Protein AF-A0A8J6XXP1-F1 (afdb_monomer_lite)

Sequence (446 aa):
MYAASVAFALLAAVLAGLGAISVSEAMWASASVALAFVPTGWWGGAGFRRRAAEAALVPAAFALTLVGGTAMRWMLVSPLLLLAVWTAVAVAWERTPTHRRPLLAALLGLSARAAVGLGLTGFGGFEIGAAVALAAVAPWAAARRSGRRAAEIAALGAAVIPWQRWPLPALAVLAACAAWGMLGRRRSRDEVVLRWLPGVGAAALLAASLAPWAGFPIGEIFPAHGWLARAAVVLALIITPRLRPGLAGAVWMLATLSLGPALAPSPEQRAFVLNEELGELRMSAGSDSPYVIDLAVRNGDDLEDDVPLAVLRFAGADHLVRTGEDGGAVVWRPRGSGQSARWRPAVRKTFAVPAGERPVLYRHPDLPDRVEVRVETLGAVRATPPRDWTLPAWLLAAVLAVVATQHQTAHTGQAARGPRAELYPRAAGRPPEAGVATVVSHHEEI

Secondary structure (DSSP, 8-state):
--HHHHHHHHHHHHHHHTTSS-HHHHHHHHHHHHHHHHHHHHHS-SSHHHHHHHHTTHHHHHHHHH---HHHHHHHHHHHHHHHHHHHHHHHHTTS-TTTHHHHHHHHHHHHHHHTGGGGTT--HHHHHHHHHHHHHHHHHHHHHHHHHHHHHHHHHHHHS-GGG-HHHHHHHHHHHHHHHHS-------HHHHHHHHHHHHHHHHHHHHGGGT---GGGS-TTTHHHHHHHHHHHHHHGGGS-HHHHHHHHHHHHHTT--------SS--EEE-GGG--EEPPPB-SSPEEEEEEEES-TTPPTT-EEEEEEETTEEEEEESSSTT-EEEEEEESSGGG-EEEEEEEEEE-PPBT---EEEE-TTS-TT-EEEEEEEEE-PPPTTTTS-HHHHHHHHHHHHHHHHHHHHHHHHHHS---SS-S----------------------

pLDDT: mean 74.74, std 16.32, range [40.03, 96.69]

Radius of gyration: 29.34 Å; chains: 1; bounding box: 67×48×128 Å

Foldseek 3Di:
DCCLLVVLLVLLVVCCVVVLDPPLLSVLLSLLSCLQLVVLPVQLDDDDLNVVLSVLCVQLSCLSPQASFPLVSQLRNLLSSLVSSCSSLVSRQVRHPLVCNLVSLLSNLLSNLSSLVLQAPPFDPLLVVLLNLQSRQQLSLCCQAPNDLSSSLSSLCSNLQLSSVVSPVSVVSSVVSNVSSPPDDHDPDNVQSVLQRLLSSLVSSNSSSVSQLSGDPPQVLCPPCGCNLVVLNVVLNVCSSVDDSVVNVVSSVVSVVVSDDPPFGFDDDAKDWQDVVVPKDWADFADQAKWKWWKDKDPCPVPDFFQFFKWKDWPNDTDTQTHDPVNADWDWDWDHGHPPTDIDTIHMDIDRGDGPITIIMHTDPPDDNSMIIMTHGGGGRDDSPPPVDDPVRVVVVVVVVVVVVVVVVVVVVVVVPDPPPDPPPPPPDPDPPDDPDDDDDDDDDD

Structure (mmCIF, N/CA/C/O backbone):
data_AF-A0A8J6XXP1-F1
#
_entry.id   AF-A0A8J6XXP1-F1
#
loop_
_atom_site.group_PDB
_atom_site.id
_atom_site.type_symbol
_atom_site.label_atom_id
_atom_site.label_alt_id
_atom_site.label_comp_id
_atom_site.label_asym_id
_atom_site.label_entity_id
_atom_site.label_seq_id
_atom_site.pdbx_PDB_ins_code
_atom_site.Cartn_x
_atom_site.Cartn_y
_atom_site.Cartn_z
_atom_site.occupancy
_atom_site.B_iso_or_equiv
_atom_site.auth_seq_id
_atom_site.auth_comp_id
_atom_site.auth_asym_id
_atom_site.auth_atom_id
_atom_site.pdbx_PDB_model_num
ATOM 1 N N . MET A 1 1 ? -23.559 15.706 2.700 1.00 54.00 1 MET A N 1
ATOM 2 C CA . MET A 1 1 ? -22.580 15.560 3.806 1.00 54.00 1 MET A CA 1
ATOM 3 C C . MET A 1 1 ? -21.530 14.451 3.558 1.00 54.00 1 MET A C 1
ATOM 5 O O . MET A 1 1 ? -20.981 13.926 4.520 1.00 54.00 1 MET A O 1
ATOM 9 N N . TYR A 1 2 ? -21.181 14.150 2.294 1.00 67.06 2 TYR A N 1
ATOM 10 C CA . TYR A 1 2 ? -20.233 13.082 1.898 1.00 67.06 2 TYR A CA 1
ATOM 11 C C . TYR A 1 2 ? -19.231 13.541 0.828 1.00 67.06 2 TYR A C 1
ATOM 13 O O . TYR A 1 2 ? -18.682 12.721 0.098 1.00 67.06 2 TYR A O 1
ATOM 21 N N . ALA A 1 3 ? -19.042 14.856 0.688 1.00 76.88 3 ALA A N 1
ATOM 22 C CA . ALA A 1 3 ? -18.391 15.438 -0.481 1.00 76.88 3 ALA A CA 1
ATOM 23 C C . ALA A 1 3 ? -16.974 14.887 -0.697 1.00 76.88 3 ALA A C 1
ATOM 25 O O . ALA A 1 3 ? -16.664 14.497 -1.812 1.00 76.88 3 ALA A O 1
ATOM 26 N N . ALA A 1 4 ? -16.161 14.756 0.359 1.00 78.69 4 ALA A N 1
ATOM 27 C CA . ALA A 1 4 ? -14.795 14.242 0.242 1.00 78.69 4 ALA A CA 1
ATOM 28 C C . ALA A 1 4 ? -14.739 12.765 -0.193 1.00 78.69 4 ALA A C 1
ATOM 30 O O . ALA A 1 4 ? -14.002 12.426 -1.112 1.00 78.69 4 ALA A O 1
ATOM 31 N N . SER A 1 5 ? -15.544 11.886 0.417 1.00 83.44 5 SER A N 1
ATOM 32 C CA . SER A 1 5 ? -15.569 10.455 0.072 1.00 83.44 5 SER A CA 1
ATOM 33 C C . SER A 1 5 ? -16.117 10.206 -1.329 1.00 83.44 5 SER A C 1
ATOM 35 O O . SER A 1 5 ? -15.562 9.401 -2.069 1.00 83.44 5 SER A O 1
ATOM 37 N N . VAL A 1 6 ? -17.186 10.919 -1.703 1.00 83.12 6 VAL A N 1
ATOM 38 C CA . VAL A 1 6 ? -17.780 10.838 -3.043 1.00 83.12 6 VAL A CA 1
ATOM 39 C C . VAL A 1 6 ? -16.818 11.403 -4.085 1.00 83.12 6 VAL A C 1
ATOM 41 O O . VAL A 1 6 ? -16.593 10.756 -5.099 1.00 83.12 6 VAL A O 1
ATOM 44 N N . ALA A 1 7 ? -16.193 12.555 -3.825 1.00 80.75 7 ALA A N 1
ATOM 45 C CA . ALA A 1 7 ? -15.206 13.141 -4.730 1.00 80.75 7 ALA A CA 1
ATOM 46 C C . ALA A 1 7 ? -13.990 12.225 -4.921 1.00 80.75 7 ALA A C 1
ATOM 48 O O . ALA A 1 7 ? -13.543 12.042 -6.048 1.00 80.75 7 ALA A O 1
ATOM 49 N N . PHE A 1 8 ? -13.491 11.603 -3.849 1.00 86.88 8 PHE A N 1
ATOM 50 C CA . PHE A 1 8 ? -12.389 10.647 -3.937 1.00 86.88 8 PHE A CA 1
ATOM 51 C C . PHE A 1 8 ? -12.770 9.405 -4.758 1.00 86.88 8 PHE A C 1
ATOM 53 O O . PHE A 1 8 ? -11.998 8.974 -5.611 1.00 86.88 8 PHE A O 1
ATOM 60 N N . ALA A 1 9 ? -13.969 8.852 -4.546 1.00 88.19 9 ALA A N 1
ATOM 61 C CA . ALA A 1 9 ? -14.453 7.704 -5.311 1.00 88.19 9 ALA A CA 1
ATOM 62 C C . ALA A 1 9 ? -14.667 8.041 -6.797 1.00 88.19 9 ALA A C 1
ATOM 64 O O . ALA A 1 9 ? -14.287 7.258 -7.664 1.00 88.19 9 ALA A O 1
ATOM 65 N N . LEU A 1 10 ? -15.217 9.222 -7.101 1.00 83.81 10 LEU A N 1
ATOM 66 C CA . LEU A 1 10 ? -15.362 9.715 -8.473 1.00 83.81 10 LEU A CA 1
ATOM 67 C C . LEU A 1 10 ? -14.000 9.918 -9.141 1.00 83.81 10 LEU A C 1
ATOM 69 O O . LEU A 1 10 ? -13.819 9.488 -10.275 1.00 83.81 10 LEU A O 1
ATOM 73 N N . LEU A 1 11 ? -13.029 10.505 -8.434 1.00 84.50 11 LEU A N 1
ATOM 74 C CA . LEU A 1 11 ? -11.658 10.641 -8.922 1.00 84.50 11 LEU A CA 1
ATOM 75 C C . LEU A 1 11 ? -11.063 9.272 -9.274 1.00 84.50 11 LEU A C 1
ATOM 77 O O . LEU A 1 11 ? -10.557 9.088 -10.377 1.00 84.50 11 LEU A O 1
ATOM 81 N N . ALA A 1 12 ? -11.158 8.303 -8.362 1.00 82.88 12 ALA A N 1
ATOM 82 C CA . ALA A 1 12 ? -10.657 6.952 -8.590 1.00 82.88 12 ALA A CA 1
ATOM 83 C C . ALA A 1 12 ? -11.357 6.270 -9.781 1.00 82.88 12 ALA A C 1
ATOM 85 O O . ALA A 1 12 ? -10.694 5.636 -10.601 1.00 82.88 12 ALA A O 1
ATOM 86 N N . ALA A 1 13 ? -12.676 6.438 -9.920 1.00 83.12 13 ALA A N 1
ATOM 87 C CA . ALA A 1 13 ? -13.443 5.907 -11.044 1.00 83.12 13 ALA A CA 1
ATOM 88 C C . ALA A 1 13 ? -13.033 6.540 -12.385 1.00 83.12 13 ALA A C 1
ATOM 90 O O . ALA A 1 13 ? -12.854 5.818 -13.363 1.00 83.12 13 ALA A O 1
ATOM 91 N N . VAL A 1 14 ? -12.824 7.861 -12.431 1.00 79.75 14 VAL A N 1
ATOM 92 C CA . VAL A 1 14 ? -12.334 8.568 -13.627 1.00 79.75 14 VAL A CA 1
ATOM 93 C C . VAL A 1 14 ? -10.937 8.080 -14.004 1.00 79.75 14 VAL A C 1
ATOM 95 O O . VAL A 1 14 ? -10.708 7.724 -15.157 1.00 79.75 14 VAL A O 1
ATOM 98 N N . LEU A 1 15 ? -10.014 7.985 -13.041 1.00 74.12 15 LEU A N 1
ATOM 99 C CA . LEU A 1 15 ? -8.662 7.473 -13.289 1.00 74.12 15 LEU A CA 1
ATOM 100 C C . LEU A 1 15 ? -8.677 6.024 -13.799 1.00 74.12 15 LEU A C 1
ATOM 102 O O . LEU A 1 15 ? -7.877 5.675 -14.667 1.00 74.12 15 LEU A O 1
ATOM 106 N N . ALA A 1 16 ? -9.586 5.187 -13.293 1.00 78.44 16 ALA A N 1
ATOM 107 C CA . ALA A 1 16 ? -9.761 3.825 -13.789 1.00 78.44 16 ALA A CA 1
ATOM 108 C C . ALA A 1 16 ? -10.352 3.793 -15.206 1.00 78.44 16 ALA A C 1
ATOM 110 O O . ALA A 1 16 ? -9.866 3.040 -16.046 1.00 78.44 16 ALA A O 1
ATOM 111 N N . GLY A 1 17 ? -11.350 4.634 -15.495 1.00 71.56 17 GLY A N 1
ATOM 112 C CA . GLY A 1 17 ? -11.949 4.765 -16.828 1.00 71.56 17 GLY A CA 1
ATOM 113 C C . GLY A 1 17 ? -10.958 5.253 -17.889 1.00 71.56 17 GLY A C 1
ATOM 114 O O . GLY A 1 17 ? -11.016 4.813 -19.031 1.00 71.56 17 GLY A O 1
ATOM 115 N N . LEU A 1 18 ? -9.997 6.094 -17.495 1.00 71.50 18 LEU A N 1
ATOM 116 C CA . LEU A 1 18 ? -8.881 6.537 -18.338 1.00 71.50 18 LEU A CA 1
ATOM 117 C C . LEU A 1 18 ? -7.744 5.501 -18.446 1.00 71.50 18 LEU A C 1
ATOM 119 O O . LEU A 1 18 ? -6.763 5.736 -19.147 1.00 71.50 18 LEU A O 1
ATOM 123 N N . GLY A 1 19 ? -7.825 4.376 -17.728 1.00 71.69 19 GLY A N 1
ATOM 124 C CA . GLY A 1 19 ? -6.776 3.353 -17.691 1.00 71.69 19 GLY A CA 1
ATOM 125 C C . GLY A 1 19 ? -5.497 3.767 -16.948 1.00 71.69 19 GLY A C 1
ATOM 126 O O . GLY A 1 19 ? -4.485 3.070 -17.052 1.00 71.69 19 GLY A O 1
ATOM 127 N N . ALA A 1 20 ? -5.526 4.875 -16.196 1.00 66.06 20 ALA A N 1
ATOM 128 C CA . ALA A 1 20 ? -4.393 5.366 -15.405 1.00 66.06 20 ALA A CA 1
ATOM 129 C C . ALA A 1 20 ? -4.140 4.499 -14.155 1.00 66.06 20 ALA A C 1
ATOM 131 O O . ALA A 1 20 ? -2.993 4.287 -13.742 1.00 66.06 20 ALA A O 1
ATOM 132 N N . ILE A 1 21 ? -5.213 3.954 -13.573 1.00 80.25 21 ILE A N 1
ATOM 133 C CA . ILE A 1 21 ? -5.174 2.968 -12.484 1.00 80.25 21 ILE A CA 1
ATOM 134 C C . ILE A 1 21 ? -6.056 1.762 -12.827 1.00 80.25 21 ILE A C 1
ATOM 136 O O . ILE A 1 21 ? -6.922 1.848 -13.695 1.00 80.25 21 ILE A O 1
ATOM 140 N N . SER A 1 22 ? -5.852 0.622 -12.163 1.00 83.25 22 SER A N 1
ATOM 141 C CA . SER A 1 22 ? -6.733 -0.532 -12.375 1.00 83.25 22 SER A CA 1
ATOM 142 C C . SER A 1 22 ? -8.092 -0.331 -11.694 1.00 83.25 22 SER A C 1
ATOM 144 O O . SER A 1 22 ? -8.204 0.346 -10.670 1.00 83.25 22 SER A O 1
ATOM 146 N N . VAL A 1 23 ? -9.130 -0.996 -12.210 1.00 85.06 23 VAL A N 1
ATOM 147 C CA . VAL A 1 23 ? -10.466 -1.014 -11.580 1.00 85.06 23 VAL A CA 1
ATOM 148 C C . VAL A 1 23 ? -10.394 -1.551 -10.146 1.00 85.06 23 VAL A C 1
ATOM 150 O O . VAL A 1 23 ? -11.041 -1.020 -9.246 1.00 85.06 23 VAL A O 1
ATOM 153 N N . SER A 1 24 ? -9.561 -2.567 -9.905 1.00 84.19 24 SER A N 1
ATOM 154 C 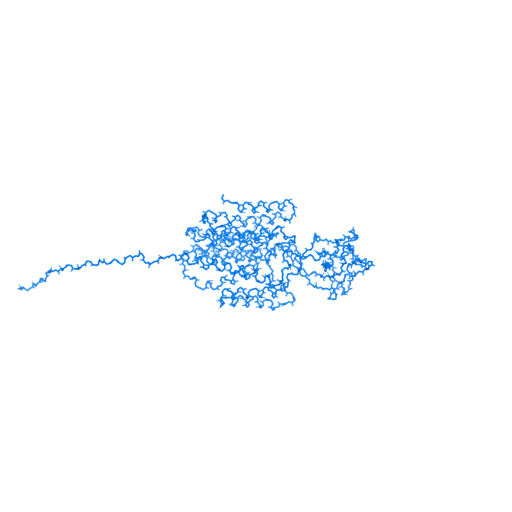CA . SER A 1 24 ? -9.344 -3.122 -8.567 1.00 84.19 24 SER A CA 1
ATOM 155 C C . SER A 1 24 ? -8.703 -2.116 -7.605 1.00 84.19 24 SER A C 1
ATOM 157 O O . SER A 1 24 ? -9.139 -2.019 -6.460 1.00 84.19 24 SER A O 1
ATOM 159 N N . GLU A 1 25 ? -7.712 -1.343 -8.059 1.00 85.62 25 GLU A N 1
ATOM 160 C CA . GLU A 1 25 ? -7.062 -0.285 -7.276 1.00 85.62 25 GLU A CA 1
ATOM 161 C C . GLU A 1 25 ? -8.071 0.803 -6.893 1.00 85.62 25 GLU A C 1
ATOM 163 O O . GLU A 1 25 ? -8.196 1.144 -5.715 1.00 85.62 25 GLU A O 1
ATOM 168 N N . ALA A 1 26 ? -8.863 1.270 -7.863 1.00 88.44 26 ALA A N 1
ATOM 169 C CA . ALA A 1 26 ? -9.914 2.255 -7.632 1.00 88.44 26 ALA A CA 1
ATOM 170 C C . ALA A 1 26 ? -10.975 1.762 -6.636 1.00 88.44 26 ALA A C 1
ATOM 172 O O . ALA A 1 26 ? -11.373 2.503 -5.732 1.00 88.44 26 ALA A O 1
ATOM 173 N N . MET A 1 27 ? -11.411 0.506 -6.771 1.00 92.94 27 MET A N 1
ATOM 174 C CA . MET A 1 27 ? -12.418 -0.106 -5.905 1.00 92.94 27 MET A CA 1
ATOM 175 C C . MET A 1 27 ? -11.935 -0.200 -4.453 1.00 92.94 27 MET A C 1
ATOM 177 O O . MET A 1 27 ? -12.644 0.236 -3.545 1.00 92.94 27 MET A O 1
ATOM 181 N N . TRP A 1 28 ? -10.724 -0.716 -4.218 1.00 91.88 28 TRP A N 1
ATOM 182 C CA . TRP A 1 28 ? -10.171 -0.862 -2.866 1.00 91.88 28 TRP A CA 1
ATOM 183 C C . TRP A 1 28 ? -9.894 0.485 -2.194 1.00 91.88 28 TRP A C 1
ATOM 185 O O . TRP A 1 28 ? -10.245 0.672 -1.025 1.00 91.88 28 TRP A O 1
ATOM 195 N N . ALA A 1 29 ? -9.340 1.448 -2.937 1.00 90.62 29 ALA A N 1
ATOM 196 C CA . ALA A 1 29 ? -9.114 2.799 -2.432 1.00 90.62 29 ALA A CA 1
ATOM 197 C C . ALA A 1 29 ? -10.440 3.481 -2.049 1.00 90.62 29 ALA A C 1
ATOM 199 O O . ALA A 1 29 ? -10.565 4.041 -0.959 1.00 90.62 29 ALA A O 1
ATOM 200 N N . SER A 1 30 ? -11.464 3.360 -2.899 1.00 93.44 30 SER A N 1
ATOM 201 C CA . SER A 1 30 ? -12.796 3.919 -2.637 1.00 93.44 30 SER A CA 1
ATOM 202 C C . SER A 1 30 ? -13.477 3.254 -1.440 1.00 93.44 30 SER A C 1
ATOM 204 O O . SER A 1 30 ? -14.034 3.947 -0.590 1.00 93.44 30 SER A O 1
ATOM 206 N N . ALA A 1 31 ? -13.395 1.924 -1.329 1.00 93.69 31 ALA A N 1
ATOM 207 C CA . ALA A 1 31 ? -13.945 1.176 -0.201 1.00 93.69 31 ALA A CA 1
ATOM 208 C C . ALA A 1 31 ? -13.289 1.588 1.127 1.00 93.69 31 ALA A C 1
ATOM 210 O O . ALA A 1 31 ? -13.993 1.808 2.112 1.00 93.69 31 ALA A O 1
ATOM 211 N N . SER A 1 32 ? -11.963 1.761 1.141 1.00 93.00 32 SER A N 1
ATOM 212 C CA . SER A 1 32 ? -11.215 2.253 2.305 1.00 93.00 32 SER A CA 1
ATOM 213 C C . SER A 1 32 ? -11.742 3.603 2.796 1.00 93.00 32 SER A C 1
ATOM 215 O O . SER A 1 32 ? -12.105 3.752 3.968 1.00 93.00 32 SER A O 1
ATOM 217 N N . VAL A 1 33 ? -11.876 4.565 1.876 1.00 92.75 33 VAL A N 1
ATOM 218 C CA . VAL A 1 33 ? -12.382 5.903 2.195 1.00 92.75 33 VAL A CA 1
ATOM 219 C C . VAL A 1 33 ? -13.846 5.850 2.631 1.00 92.75 33 VAL A C 1
ATOM 221 O O . VAL A 1 33 ? -14.200 6.463 3.635 1.00 92.75 33 VAL A O 1
ATOM 224 N N . ALA A 1 34 ? -14.705 5.099 1.942 1.00 93.06 34 ALA A N 1
ATOM 225 C CA . ALA A 1 34 ? -16.119 4.995 2.293 1.00 93.06 34 ALA A CA 1
ATOM 226 C C . ALA A 1 34 ? -16.325 4.405 3.700 1.00 93.06 34 ALA A C 1
ATOM 228 O O . ALA A 1 34 ? -17.042 4.990 4.515 1.00 93.06 34 ALA A O 1
ATOM 229 N N . LEU A 1 35 ? -15.646 3.296 4.012 1.00 92.56 35 LEU A N 1
ATOM 230 C CA . LEU A 1 35 ? -15.762 2.593 5.293 1.00 92.56 35 LEU A CA 1
ATOM 231 C C . LEU A 1 35 ? -15.297 3.434 6.488 1.00 92.56 35 LEU A C 1
ATOM 233 O O . LEU A 1 35 ? -15.834 3.273 7.581 1.00 92.56 35 LEU A O 1
ATOM 237 N N . ALA A 1 36 ? -14.334 4.341 6.300 1.00 90.00 36 ALA A N 1
ATOM 238 C CA . ALA A 1 36 ? -13.878 5.236 7.360 1.00 90.00 36 ALA A CA 1
ATOM 239 C C . ALA A 1 36 ? -14.675 6.548 7.421 1.00 90.00 36 ALA A C 1
ATOM 241 O O . ALA A 1 36 ? -15.102 6.970 8.495 1.00 90.00 36 ALA A O 1
ATOM 242 N N . PHE A 1 37 ? -14.900 7.220 6.291 1.00 89.00 37 PHE A N 1
ATOM 243 C CA . PHE A 1 37 ? -15.384 8.607 6.275 1.00 89.00 37 PHE A CA 1
ATOM 244 C C . PHE A 1 37 ? -16.912 8.746 6.350 1.00 89.00 37 PHE A C 1
ATOM 246 O O . PHE A 1 37 ? -17.410 9.725 6.907 1.00 89.00 37 PHE A O 1
ATOM 253 N N . VAL A 1 38 ? -17.678 7.761 5.869 1.00 89.69 38 VAL A N 1
ATOM 254 C CA . VAL A 1 38 ? -19.147 7.756 6.008 1.00 89.69 38 VAL A CA 1
ATOM 255 C C . VAL A 1 38 ? -19.575 7.681 7.486 1.00 89.69 38 VAL A C 1
ATOM 257 O O . VAL A 1 38 ? -20.257 8.600 7.953 1.00 89.69 38 VAL A O 1
ATOM 260 N N . PRO A 1 39 ? -19.152 6.669 8.271 1.00 86.56 39 PRO A N 1
ATOM 261 C CA . PRO A 1 39 ? -19.564 6.545 9.671 1.00 86.56 39 PRO A CA 1
ATOM 262 C C . PRO A 1 39 ? -18.980 7.649 10.560 1.00 86.56 39 PRO A C 1
ATOM 264 O O . PRO A 1 39 ? -19.662 8.149 11.457 1.00 86.56 39 PRO A O 1
ATOM 267 N N . THR A 1 40 ? -17.747 8.095 10.297 1.00 83.75 40 THR A N 1
ATOM 268 C CA . THR A 1 40 ? -17.151 9.225 11.031 1.00 83.75 40 THR A CA 1
ATOM 269 C C . THR A 1 40 ? -17.859 10.542 10.714 1.00 83.75 40 THR A C 1
ATOM 271 O O . THR A 1 40 ? -18.005 11.375 11.605 1.00 83.75 40 THR A O 1
ATOM 274 N N . GLY A 1 41 ? -18.400 10.715 9.504 1.00 82.31 41 GLY A N 1
ATOM 275 C CA . GLY A 1 41 ? -19.257 11.847 9.160 1.00 82.31 41 GLY A CA 1
ATOM 276 C C . GLY A 1 41 ? -20.591 11.853 9.913 1.00 82.31 41 GLY A C 1
ATOM 277 O O . GLY A 1 41 ? -21.087 12.928 10.251 1.00 82.31 41 GLY A O 1
ATOM 278 N N . TRP A 1 42 ? -21.157 10.677 10.204 1.00 84.88 42 TRP A N 1
ATOM 279 C CA . TRP A 1 42 ? -22.413 10.536 10.955 1.00 84.88 42 TRP A CA 1
ATOM 280 C C . TRP A 1 42 ? -22.233 10.726 12.456 1.00 84.88 42 TRP A C 1
ATOM 282 O O . TRP A 1 42 ? -23.069 11.350 13.102 1.00 84.88 42 TRP A O 1
ATOM 292 N N . TRP A 1 43 ? -21.158 10.181 13.027 1.00 84.06 43 TRP A N 1
ATOM 293 C CA . TRP A 1 43 ? -20.949 10.186 14.480 1.00 84.06 43 TRP A CA 1
ATOM 294 C C . TRP A 1 43 ? -20.024 11.304 14.961 1.00 84.06 43 TRP A C 1
ATOM 296 O O . TRP A 1 43 ? -20.104 11.719 16.113 1.00 84.06 43 TRP A O 1
ATOM 306 N N . GLY A 1 44 ? -19.147 11.806 14.094 1.00 73.75 44 GLY A N 1
ATOM 307 C CA . GLY A 1 44 ? -18.177 12.849 14.415 1.00 73.75 44 GLY A CA 1
ATOM 308 C C . GLY A 1 44 ? -18.740 14.269 14.361 1.00 73.75 44 GLY A C 1
ATOM 309 O O . GLY A 1 44 ? -18.087 15.180 14.864 1.00 73.75 44 GLY A O 1
ATOM 310 N N . GLY A 1 45 ? -19.932 14.485 13.796 1.00 75.38 45 GLY A N 1
ATOM 311 C CA . GLY A 1 45 ? -20.533 15.816 13.637 1.00 75.38 45 GLY A CA 1
ATOM 312 C C . GLY A 1 45 ? -19.773 16.730 12.660 1.00 75.38 45 GLY A C 1
ATOM 313 O O . GLY A 1 45 ? -18.836 16.310 11.980 1.00 75.38 45 GLY A O 1
ATOM 314 N N . ALA A 1 46 ? -20.186 17.995 12.559 1.00 78.06 46 ALA A N 1
ATOM 315 C CA . ALA A 1 46 ? -19.497 19.011 11.756 1.00 78.06 46 ALA A CA 1
ATOM 316 C C . ALA A 1 46 ? -18.368 19.710 12.551 1.00 78.06 46 ALA A C 1
ATOM 318 O O . ALA A 1 46 ? -18.296 19.621 13.781 1.00 78.06 46 ALA A O 1
ATOM 319 N N . GLY A 1 47 ? -17.464 20.400 11.846 1.00 81.00 47 GLY A N 1
ATOM 320 C CA . GLY A 1 47 ? -16.471 21.299 12.450 1.00 81.00 47 GLY A CA 1
ATOM 321 C C . GLY A 1 47 ? -15.053 21.168 11.890 1.00 81.00 47 GLY A C 1
ATOM 322 O O . GLY A 1 47 ? -14.767 20.320 11.046 1.00 81.00 47 GLY A O 1
ATOM 323 N N . PHE A 1 48 ? -14.148 22.009 12.395 1.00 77.50 48 PHE A N 1
ATOM 324 C CA . PHE A 1 48 ? -12.768 22.111 11.908 1.00 77.50 48 PHE A CA 1
ATOM 325 C C . PHE A 1 48 ? -11.992 20.788 11.988 1.00 77.50 48 PHE A C 1
ATOM 327 O O . PHE A 1 48 ? -11.358 20.397 11.016 1.00 77.50 48 PHE A O 1
ATOM 334 N N . ARG A 1 49 ? -12.114 20.037 13.096 1.00 78.50 49 ARG A N 1
ATOM 335 C CA . ARG A 1 49 ? -11.440 18.730 13.250 1.00 78.50 49 ARG A CA 1
ATOM 336 C C . ARG A 1 49 ? -11.838 17.728 12.162 1.00 78.50 49 ARG A C 1
ATOM 338 O O . ARG A 1 49 ? -11.006 16.952 11.711 1.00 78.50 49 ARG A O 1
ATOM 345 N N . ARG A 1 50 ? -13.099 17.761 11.722 1.00 81.25 50 ARG A N 1
ATOM 346 C CA . ARG A 1 50 ? -13.575 16.918 10.621 1.00 81.25 50 ARG A CA 1
ATOM 347 C C . ARG A 1 50 ? -12.978 17.361 9.290 1.00 81.25 50 ARG A C 1
ATOM 349 O O . ARG A 1 50 ? -12.496 16.517 8.550 1.00 81.25 50 ARG A O 1
ATOM 356 N N . ARG A 1 51 ? -12.963 18.668 9.010 1.00 79.56 51 ARG A N 1
ATOM 357 C CA . ARG A 1 51 ? -12.328 19.203 7.793 1.00 79.56 51 ARG A CA 1
ATOM 358 C C . ARG A 1 51 ? -10.839 18.855 7.734 1.00 79.56 51 ARG A C 1
ATOM 360 O O . ARG A 1 51 ? -10.350 18.497 6.674 1.00 79.56 51 ARG A O 1
ATOM 367 N N . ALA A 1 52 ? -10.144 18.893 8.871 1.00 76.12 52 ALA A N 1
ATOM 368 C CA . ALA A 1 52 ? -8.749 18.468 8.967 1.00 76.12 52 ALA A CA 1
ATOM 369 C C . ALA A 1 52 ? -8.570 16.968 8.660 1.00 76.12 52 ALA A C 1
ATOM 371 O O . ALA A 1 52 ? -7.648 16.602 7.940 1.00 76.12 52 ALA A O 1
ATOM 372 N N . ALA A 1 53 ? -9.473 16.105 9.143 1.00 80.81 53 ALA A N 1
ATOM 373 C CA . ALA A 1 53 ? -9.460 14.685 8.786 1.00 80.81 53 ALA A CA 1
ATOM 374 C C . ALA A 1 53 ? -9.767 14.449 7.295 1.00 80.81 53 ALA A C 1
ATOM 376 O O . ALA A 1 53 ? -9.129 13.619 6.662 1.00 80.81 53 ALA A O 1
ATOM 377 N N . GLU A 1 54 ? -10.708 15.194 6.709 1.00 82.62 54 GLU A N 1
ATOM 378 C CA . GLU A 1 54 ? -10.994 15.141 5.266 1.00 82.62 54 GLU A CA 1
ATOM 379 C C . GLU A 1 54 ? -9.791 15.625 4.437 1.00 82.62 54 GLU A C 1
ATOM 381 O O . GLU A 1 54 ? -9.464 15.016 3.421 1.00 82.62 54 GLU A O 1
ATOM 386 N N . ALA A 1 55 ? -9.062 16.644 4.904 1.00 79.12 55 ALA A N 1
ATOM 387 C CA . ALA A 1 55 ? -7.830 17.113 4.269 1.00 79.12 55 ALA A CA 1
ATOM 388 C C . ALA A 1 55 ? -6.707 16.058 4.276 1.00 79.12 55 ALA A C 1
ATOM 390 O O . ALA A 1 55 ? -5.851 16.077 3.393 1.00 79.12 55 ALA A O 1
ATOM 391 N N . ALA A 1 56 ? -6.731 15.090 5.200 1.00 84.19 56 ALA A N 1
ATOM 392 C CA . ALA A 1 56 ? -5.775 13.982 5.209 1.00 84.19 56 ALA A CA 1
ATOM 393 C C . ALA A 1 56 ? -5.924 13.037 3.998 1.00 84.19 56 ALA A C 1
ATOM 395 O O . ALA A 1 56 ? -5.016 12.253 3.733 1.00 84.19 56 ALA A O 1
ATOM 396 N N . LEU A 1 57 ? -7.020 13.125 3.228 1.00 83.69 57 LEU A N 1
ATOM 397 C CA . LEU A 1 57 ? -7.175 12.408 1.955 1.00 83.69 57 LEU A CA 1
ATOM 398 C C . LEU A 1 57 ? -6.400 13.053 0.800 1.00 83.69 57 LEU A C 1
ATOM 400 O O . LEU A 1 57 ? -6.122 12.375 -0.188 1.00 83.69 57 LEU A O 1
ATOM 404 N N . VAL A 1 58 ? -6.040 14.338 0.905 1.00 79.25 58 VAL A N 1
ATOM 405 C CA . VAL A 1 58 ? -5.387 15.084 -0.183 1.00 79.25 58 VAL A CA 1
ATOM 406 C C . VAL A 1 58 ? -4.062 14.440 -0.608 1.00 79.25 58 VAL A C 1
ATOM 408 O O . VAL A 1 58 ? -3.896 14.229 -1.808 1.00 79.25 58 VAL A O 1
ATOM 411 N N . PRO A 1 59 ? -3.153 14.032 0.303 1.00 82.25 59 PRO A N 1
ATOM 412 C CA . PRO A 1 59 ? -1.933 13.329 -0.091 1.00 82.25 59 PRO A CA 1
ATOM 413 C C . PRO A 1 59 ? -2.198 12.021 -0.845 1.00 82.25 59 PRO A C 1
ATOM 415 O O . PRO A 1 59 ? -1.509 11.727 -1.817 1.00 82.25 59 PRO A O 1
ATOM 418 N N . ALA A 1 60 ? -3.204 11.241 -0.434 1.00 84.25 60 ALA A N 1
ATOM 419 C CA . ALA A 1 60 ? -3.556 9.995 -1.115 1.00 84.25 60 ALA A CA 1
ATOM 420 C C . ALA A 1 60 ? -4.140 10.257 -2.513 1.00 84.25 60 ALA A C 1
ATOM 422 O O . ALA A 1 60 ? -3.789 9.563 -3.464 1.00 84.25 60 ALA A O 1
ATOM 423 N N . ALA A 1 61 ? -4.986 11.282 -2.652 1.00 78.31 61 ALA A N 1
ATOM 424 C CA . ALA A 1 61 ? -5.529 11.707 -3.941 1.00 78.31 61 ALA A CA 1
ATOM 425 C C . ALA A 1 61 ? -4.423 12.216 -4.878 1.00 78.31 61 ALA A C 1
ATOM 427 O O . ALA A 1 61 ? -4.385 11.831 -6.041 1.00 78.31 61 ALA A O 1
ATOM 428 N N . PHE A 1 62 ? -3.487 13.011 -4.353 1.00 79.38 62 PHE A N 1
ATOM 429 C CA . PHE A 1 62 ? -2.304 13.486 -5.071 1.00 79.38 62 PHE A CA 1
ATOM 430 C C . PHE A 1 62 ? -1.418 12.322 -5.533 1.00 79.38 62 PHE A C 1
ATOM 432 O O . PHE A 1 62 ? -0.982 12.285 -6.681 1.00 79.38 62 PHE A O 1
ATOM 439 N N . ALA A 1 63 ? -1.175 11.339 -4.660 1.00 78.19 63 ALA A N 1
ATOM 440 C CA . ALA A 1 63 ? -0.406 10.153 -5.017 1.00 78.19 63 ALA A CA 1
ATOM 441 C C . ALA A 1 63 ? -1.106 9.327 -6.109 1.00 78.19 63 ALA A C 1
ATOM 443 O O . ALA A 1 63 ? -0.444 8.843 -7.023 1.00 78.19 63 ALA A O 1
ATOM 444 N N . LEU A 1 64 ? -2.437 9.202 -6.058 1.00 77.00 64 LEU A N 1
ATOM 445 C CA . LEU A 1 64 ? -3.213 8.518 -7.095 1.00 77.00 64 LEU A CA 1
ATOM 446 C C . LEU A 1 64 ? -3.131 9.209 -8.462 1.00 77.00 64 LEU A C 1
ATOM 448 O O . LEU A 1 64 ? -3.109 8.515 -9.475 1.00 77.00 64 LEU A O 1
ATOM 452 N N . THR A 1 65 ? -3.096 10.544 -8.502 1.00 74.25 65 THR A N 1
ATOM 453 C CA . THR A 1 65 ? -3.137 11.312 -9.757 1.00 74.25 65 THR A CA 1
ATOM 454 C C . THR A 1 65 ? -1.768 11.545 -10.379 1.00 74.25 65 THR A C 1
ATOM 456 O O . THR A 1 65 ? -1.644 11.485 -11.598 1.00 74.25 65 THR A O 1
ATOM 459 N N . LEU A 1 66 ? -0.745 11.826 -9.570 1.00 73.69 66 LEU A N 1
ATOM 460 C CA . LEU A 1 66 ? 0.550 12.297 -10.073 1.00 73.69 66 LEU A CA 1
ATOM 461 C C . LEU A 1 66 ? 1.633 11.222 -10.095 1.00 73.69 66 LEU A C 1
ATOM 463 O O . LEU A 1 66 ? 2.652 11.387 -10.766 1.00 73.69 66 LEU A O 1
ATOM 467 N N . VAL A 1 67 ? 1.435 10.100 -9.398 1.00 70.19 67 VAL A N 1
ATOM 468 C CA . VAL A 1 67 ? 2.404 9.001 -9.411 1.00 70.19 67 VAL A CA 1
ATOM 469 C C . VAL A 1 67 ? 2.080 8.061 -10.570 1.00 70.19 67 VAL A C 1
ATOM 471 O O . VAL A 1 67 ? 1.263 7.142 -10.459 1.00 70.19 67 VAL A O 1
ATOM 474 N N . GLY A 1 68 ? 2.748 8.298 -11.701 1.00 59.44 68 GLY A N 1
ATOM 475 C CA . GLY A 1 68 ? 2.574 7.499 -12.919 1.00 59.44 68 GLY A CA 1
ATOM 476 C C . GLY A 1 68 ? 3.012 6.039 -12.756 1.00 59.44 68 GLY A C 1
ATOM 477 O O . GLY A 1 68 ? 2.370 5.129 -13.278 1.00 59.44 68 GLY A O 1
ATOM 478 N N . GLY A 1 69 ? 4.065 5.793 -11.970 1.00 65.81 69 GLY A N 1
ATOM 479 C CA . GLY A 1 69 ? 4.572 4.448 -11.710 1.00 65.81 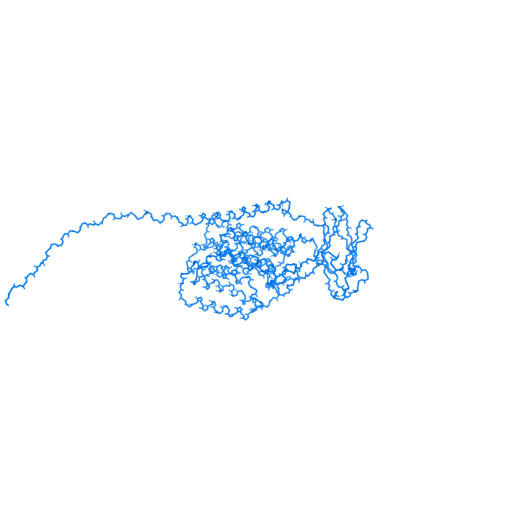69 GLY A CA 1
ATOM 480 C C . GLY A 1 69 ? 3.636 3.635 -10.822 1.00 65.81 69 GLY A C 1
ATOM 481 O O . GLY A 1 69 ? 3.490 3.946 -9.644 1.00 65.81 69 GLY A O 1
ATOM 482 N N . THR A 1 70 ? 3.063 2.546 -11.342 1.00 69.06 70 THR A N 1
ATOM 483 C CA . THR A 1 70 ? 2.128 1.678 -10.600 1.00 69.06 70 THR A CA 1
ATOM 484 C C . THR A 1 70 ? 2.711 1.185 -9.274 1.00 69.06 70 THR A C 1
ATOM 486 O O . THR A 1 70 ? 2.063 1.282 -8.238 1.00 69.06 70 THR A O 1
ATOM 489 N N . ALA A 1 71 ? 3.968 0.733 -9.278 1.00 67.44 71 ALA A N 1
ATOM 490 C CA . ALA A 1 71 ? 4.646 0.276 -8.067 1.00 67.44 71 ALA A CA 1
ATOM 491 C C . ALA A 1 71 ? 4.814 1.396 -7.026 1.00 67.44 71 ALA A C 1
ATOM 493 O O . ALA A 1 71 ? 4.488 1.206 -5.858 1.00 67.44 71 ALA A O 1
ATOM 494 N N . MET A 1 72 ? 5.280 2.576 -7.450 1.00 67.44 72 MET A N 1
ATOM 495 C CA . MET A 1 72 ? 5.451 3.727 -6.555 1.00 67.44 72 MET A CA 1
ATOM 496 C C . MET A 1 72 ? 4.110 4.222 -6.021 1.00 67.44 72 MET A C 1
ATOM 498 O O . MET A 1 72 ? 4.001 4.611 -4.862 1.00 67.44 72 MET A O 1
ATOM 502 N N . ARG A 1 73 ? 3.070 4.184 -6.854 1.00 79.88 73 ARG A N 1
ATOM 503 C CA . ARG A 1 73 ? 1.725 4.560 -6.447 1.00 79.88 73 ARG A CA 1
ATOM 504 C C . ARG A 1 73 ? 1.209 3.611 -5.378 1.00 79.88 73 ARG A C 1
ATOM 506 O O . ARG A 1 73 ? 0.754 4.083 -4.346 1.00 79.88 73 ARG A O 1
ATOM 513 N N . TRP A 1 74 ? 1.369 2.301 -5.544 1.00 78.31 74 TRP A N 1
ATOM 514 C CA . TRP A 1 74 ? 0.991 1.329 -4.515 1.00 78.31 74 TRP A CA 1
ATOM 515 C C . TRP A 1 74 ? 1.761 1.532 -3.202 1.00 78.31 74 TRP A C 1
ATOM 517 O O . TRP A 1 74 ? 1.157 1.469 -2.132 1.00 78.31 74 TRP A O 1
ATOM 527 N N . MET A 1 75 ? 3.053 1.876 -3.273 1.00 76.25 75 MET A N 1
ATOM 528 C CA . MET A 1 75 ? 3.866 2.214 -2.092 1.00 76.25 75 MET A CA 1
ATOM 529 C C . MET A 1 75 ? 3.368 3.428 -1.326 1.00 76.25 75 MET A C 1
ATOM 531 O O . MET A 1 75 ? 3.558 3.495 -0.117 1.00 76.25 75 MET A O 1
ATOM 535 N N . LEU A 1 76 ? 2.807 4.413 -2.026 1.00 79.88 76 LEU A N 1
ATOM 536 C CA . LEU A 1 76 ? 2.419 5.691 -1.439 1.00 79.88 76 LEU A CA 1
ATOM 537 C C . LEU A 1 76 ? 0.946 5.698 -1.036 1.00 79.88 76 LEU A C 1
ATOM 539 O O . LEU A 1 76 ? 0.604 6.129 0.059 1.00 79.88 76 LEU A O 1
ATOM 543 N N . VAL A 1 77 ? 0.060 5.195 -1.889 1.00 85.50 77 VAL A N 1
ATOM 544 C CA . VAL A 1 77 ? -1.389 5.283 -1.689 1.00 85.50 77 VAL A CA 1
ATOM 545 C C . VAL A 1 77 ? -1.831 4.476 -0.472 1.00 85.50 77 VAL A C 1
ATOM 547 O O . VAL A 1 77 ? -2.571 5.008 0.352 1.00 85.50 77 VAL A O 1
ATOM 550 N N . SER A 1 78 ? -1.356 3.240 -0.296 1.00 87.19 78 SER A N 1
ATOM 551 C CA . SER A 1 78 ? -1.747 2.395 0.842 1.00 87.19 78 SER A CA 1
ATOM 552 C C . SER A 1 78 ? -1.434 3.008 2.218 1.00 87.19 78 SER A C 1
ATOM 554 O O . SER A 1 78 ? -2.364 3.133 3.022 1.00 87.19 78 SER A O 1
ATOM 556 N N . PRO A 1 79 ? -0.195 3.442 2.530 1.00 85.06 79 PRO A N 1
ATOM 557 C CA . PRO A 1 79 ? 0.097 4.070 3.820 1.00 85.06 79 PRO A CA 1
ATOM 558 C C . PRO A 1 79 ? -0.572 5.444 3.981 1.00 85.06 79 PRO A C 1
ATOM 560 O O . PRO A 1 79 ? -1.005 5.772 5.086 1.00 85.06 79 PRO A O 1
ATOM 563 N N . LEU A 1 80 ? -0.721 6.235 2.908 1.00 87.62 80 LEU A N 1
ATOM 564 C CA . LEU A 1 80 ? -1.413 7.530 2.974 1.00 87.62 80 LEU A CA 1
ATOM 565 C C . LEU A 1 80 ? -2.911 7.358 3.257 1.00 87.62 80 LEU A C 1
ATOM 567 O O . LEU A 1 80 ? -3.464 8.072 4.094 1.00 87.62 80 LEU A O 1
ATOM 571 N N . LEU A 1 81 ? -3.560 6.376 2.627 1.00 89.94 81 LEU A N 1
ATOM 572 C CA . LEU A 1 81 ? -4.941 6.005 2.934 1.00 89.94 81 LEU A CA 1
ATOM 573 C C . LEU A 1 81 ? -5.073 5.496 4.366 1.00 89.94 81 LEU A C 1
ATOM 575 O O . LEU A 1 81 ? -6.003 5.895 5.061 1.00 89.94 81 LEU A O 1
ATOM 579 N N . LEU A 1 82 ? -4.144 4.660 4.832 1.00 90.69 82 LEU A N 1
ATOM 580 C CA . LEU A 1 82 ? -4.157 4.165 6.206 1.00 90.69 82 LEU A CA 1
ATOM 581 C C . LEU A 1 82 ? -4.067 5.314 7.223 1.00 90.69 82 LEU A C 1
ATOM 583 O O . LEU A 1 82 ? -4.795 5.321 8.217 1.00 90.69 82 LEU A O 1
ATOM 587 N N . LEU A 1 83 ? -3.229 6.316 6.949 1.00 88.00 83 LEU A N 1
ATOM 588 C CA . LEU A 1 83 ? -3.098 7.517 7.772 1.00 88.00 83 LEU A CA 1
ATOM 589 C C . LEU A 1 83 ? -4.367 8.387 7.733 1.00 88.00 83 LEU A C 1
ATOM 591 O O . LEU A 1 83 ? -4.832 8.847 8.778 1.00 88.00 83 LEU A O 1
ATOM 595 N N . ALA A 1 84 ? -4.980 8.567 6.562 1.00 87.75 84 ALA A N 1
ATOM 596 C CA . ALA A 1 84 ? -6.254 9.274 6.421 1.00 87.75 84 ALA A CA 1
ATOM 597 C C . ALA A 1 84 ? -7.401 8.569 7.174 1.00 87.75 84 ALA A C 1
ATOM 599 O O . ALA A 1 84 ? -8.174 9.195 7.898 1.00 87.75 84 ALA A O 1
ATOM 600 N N . VAL A 1 85 ? -7.479 7.243 7.063 1.00 92.56 85 VAL A N 1
ATOM 601 C CA . VAL A 1 85 ? -8.441 6.400 7.783 1.00 92.56 85 VAL A CA 1
ATOM 602 C C . VAL A 1 85 ? -8.242 6.520 9.295 1.00 92.56 85 VAL A C 1
ATOM 604 O O . VAL A 1 85 ? -9.199 6.753 10.041 1.00 92.56 85 VAL A O 1
ATOM 607 N N . TRP A 1 86 ? -6.996 6.403 9.759 1.00 91.06 86 TRP A N 1
ATOM 608 C CA . TRP A 1 86 ? -6.679 6.487 11.179 1.00 91.06 86 TRP A CA 1
ATOM 609 C C . TRP A 1 86 ? -7.017 7.869 11.750 1.00 91.06 86 TRP A C 1
ATOM 611 O O . TRP A 1 86 ? -7.673 7.953 12.789 1.00 91.06 86 TRP A O 1
ATOM 621 N N . THR A 1 87 ? -6.655 8.953 11.058 1.00 88.12 87 THR A N 1
ATOM 622 C CA . THR A 1 87 ? -6.985 10.327 11.482 1.00 88.12 87 THR A CA 1
ATOM 623 C C . THR A 1 87 ? -8.496 10.569 11.541 1.00 88.12 87 THR A C 1
ATOM 625 O O . THR A 1 87 ? -8.983 11.126 12.530 1.00 88.12 87 THR A O 1
ATOM 628 N N . ALA A 1 88 ? -9.265 10.082 10.562 1.00 89.50 88 ALA A N 1
ATOM 629 C CA . ALA A 1 88 ? -10.724 10.189 10.566 1.00 89.50 88 ALA A CA 1
ATOM 630 C C . ALA A 1 88 ? -11.360 9.486 11.773 1.00 89.50 88 ALA A C 1
ATOM 632 O O . ALA A 1 88 ? -12.175 10.075 12.494 1.00 89.50 88 ALA A O 1
ATOM 633 N N . VAL A 1 89 ? -10.949 8.246 12.047 1.00 91.25 89 VAL A N 1
ATOM 634 C CA . VAL A 1 89 ? -11.454 7.483 13.196 1.00 91.25 89 VAL A CA 1
ATOM 635 C C . VAL A 1 89 ? -11.010 8.111 14.514 1.00 91.25 89 VAL A C 1
ATOM 637 O O . VAL A 1 89 ? -11.815 8.215 15.441 1.00 91.25 89 VAL A O 1
ATOM 640 N N . ALA A 1 90 ? -9.770 8.595 14.594 1.00 89.00 90 ALA A N 1
ATOM 641 C CA . ALA A 1 90 ? -9.229 9.257 15.773 1.00 89.00 90 ALA A CA 1
ATOM 642 C C . ALA A 1 90 ? -10.051 10.486 16.185 1.00 89.00 90 ALA A C 1
ATOM 644 O O . ALA A 1 90 ? -10.351 10.654 17.371 1.00 89.00 90 ALA A O 1
ATOM 645 N N . VAL A 1 91 ? -10.442 11.312 15.210 1.00 87.88 91 VAL A N 1
ATOM 646 C CA . VAL A 1 91 ? -11.281 12.498 15.424 1.00 87.88 91 VAL A CA 1
ATOM 647 C C . VAL A 1 91 ? -12.700 12.113 15.845 1.00 87.88 91 VAL A C 1
ATOM 649 O O . VAL A 1 91 ? -13.269 12.733 16.746 1.00 87.88 91 VAL A O 1
ATOM 652 N N . ALA A 1 92 ? -13.283 11.086 15.225 1.00 90.88 92 ALA A N 1
ATOM 653 C CA . ALA A 1 92 ? -14.648 10.664 15.530 1.00 90.88 92 ALA A CA 1
ATOM 654 C C . ALA A 1 92 ? -14.773 9.922 16.867 1.00 90.88 92 ALA A C 1
ATOM 656 O O . ALA A 1 92 ? -15.840 9.946 17.486 1.00 90.88 92 ALA A O 1
ATOM 657 N N . TRP A 1 93 ? -13.712 9.260 17.333 1.00 91.81 93 TRP A N 1
ATOM 658 C CA . TRP A 1 93 ? -13.778 8.349 18.476 1.00 91.81 93 TRP A CA 1
ATOM 659 C C . TRP A 1 93 ? -14.266 9.015 19.766 1.00 91.81 93 TRP A C 1
ATOM 661 O O . TRP A 1 93 ? -15.083 8.445 20.493 1.00 91.81 93 TRP A O 1
ATOM 671 N N . GLU A 1 94 ? -13.779 10.225 20.055 1.00 88.31 94 GLU A N 1
ATOM 672 C CA . GLU A 1 94 ? -14.147 10.975 21.266 1.00 88.31 94 GLU A CA 1
ATOM 673 C C . GLU A 1 94 ? -15.639 11.314 21.295 1.00 88.31 94 GLU A C 1
ATOM 675 O O . GLU A 1 94 ? -16.267 11.259 22.351 1.00 88.31 94 GLU A O 1
ATOM 680 N N . ARG A 1 95 ? -16.207 11.597 20.120 1.00 88.56 95 ARG A N 1
ATOM 681 C CA . ARG A 1 95 ? -17.613 11.977 19.930 1.00 88.56 95 ARG A CA 1
ATOM 682 C C . ARG A 1 95 ? -18.537 10.771 19.776 1.00 88.56 95 ARG A C 1
ATOM 684 O O . ARG A 1 95 ? -19.741 10.879 19.978 1.00 88.56 95 ARG A O 1
ATOM 691 N N . THR A 1 96 ? -17.979 9.610 19.445 1.00 90.81 96 THR A N 1
ATOM 692 C CA . THR A 1 96 ? -18.754 8.394 19.209 1.00 90.81 96 THR A CA 1
ATOM 693 C C . THR A 1 96 ? -19.284 7.828 20.533 1.00 90.81 96 THR A C 1
ATOM 695 O O . THR A 1 96 ? -18.482 7.547 21.440 1.00 90.81 96 THR A O 1
ATOM 698 N N . PRO A 1 97 ? -20.610 7.595 20.649 1.00 92.00 97 PRO A N 1
ATOM 699 C CA . PRO A 1 97 ? -21.214 6.992 21.831 1.00 92.00 97 PRO A CA 1
ATOM 700 C C . PRO A 1 97 ? -20.545 5.671 22.204 1.00 92.00 97 PRO A C 1
ATOM 702 O O . PRO A 1 97 ? -20.205 4.863 21.337 1.00 92.00 97 PRO A O 1
ATOM 705 N N . THR A 1 98 ? -20.399 5.411 23.504 1.00 91.06 98 THR A N 1
ATOM 706 C CA . THR A 1 98 ? -19.647 4.255 24.015 1.00 91.06 98 THR A CA 1
ATOM 707 C C . THR A 1 98 ? -20.114 2.916 23.437 1.00 91.06 98 THR A C 1
ATOM 709 O O . THR A 1 98 ? -19.277 2.061 23.155 1.00 91.06 98 THR A O 1
ATOM 712 N N . HIS A 1 99 ? -21.421 2.750 23.203 1.00 91.38 99 HIS A N 1
ATOM 713 C CA . HIS A 1 99 ? -21.999 1.533 22.625 1.00 91.38 99 HIS A CA 1
ATOM 714 C C . HIS A 1 99 ? -21.658 1.335 21.133 1.00 91.38 99 HIS A C 1
ATOM 716 O O . HIS A 1 99 ? -21.666 0.203 20.662 1.00 91.38 99 HIS A O 1
ATOM 722 N N . ARG A 1 100 ? -21.302 2.401 20.397 1.00 93.94 100 ARG A N 1
ATOM 723 C CA . ARG A 1 100 ? -20.933 2.351 18.965 1.00 93.94 100 ARG A CA 1
ATOM 724 C C . ARG A 1 100 ? -19.430 2.252 18.717 1.00 93.94 100 ARG A C 1
ATOM 726 O O . ARG A 1 100 ? -19.018 1.913 17.614 1.00 93.94 100 ARG A O 1
ATOM 733 N N . ARG A 1 101 ? -18.591 2.504 19.727 1.00 93.81 101 ARG A N 1
ATOM 734 C CA . ARG A 1 101 ? -17.121 2.423 19.598 1.00 93.81 101 ARG A CA 1
ATOM 735 C C . ARG A 1 101 ? -16.609 1.069 19.077 1.00 93.81 101 ARG A C 1
ATOM 737 O O . ARG A 1 101 ? -15.698 1.088 18.257 1.00 93.81 101 ARG A O 1
ATOM 744 N N . PRO A 1 102 ? -17.176 -0.091 19.468 1.00 94.69 102 PRO A N 1
ATOM 745 C CA . PRO A 1 102 ? -16.771 -1.371 18.885 1.00 94.69 102 PRO A CA 1
ATOM 746 C C . PRO A 1 102 ? -17.071 -1.479 17.390 1.00 94.69 102 PRO A C 1
ATOM 748 O O . PRO A 1 102 ? -16.273 -2.040 16.648 1.00 94.69 102 PRO A O 1
ATOM 751 N N . LEU A 1 103 ? -18.196 -0.917 16.940 1.00 95.69 103 LEU A N 1
ATOM 752 C CA . LEU A 1 103 ? -18.539 -0.871 15.521 1.00 95.69 103 LEU A CA 1
ATOM 753 C C . LEU A 1 103 ? -17.581 0.055 14.762 1.00 95.69 103 LEU A C 1
ATOM 755 O O . LEU A 1 103 ? -17.068 -0.327 13.717 1.00 95.69 103 LEU A O 1
ATOM 759 N N . LEU A 1 104 ? -17.273 1.232 15.317 1.00 95.06 104 LEU A N 1
ATOM 760 C CA . LEU A 1 104 ? -16.274 2.138 14.741 1.00 95.06 104 LEU A CA 1
ATOM 761 C C . LEU A 1 104 ? -14.891 1.472 14.624 1.00 95.06 104 LEU A C 1
ATOM 763 O O . LEU A 1 104 ? -14.203 1.665 13.630 1.00 95.06 104 LEU A O 1
ATOM 767 N N . ALA A 1 105 ? -14.500 0.660 15.607 1.00 96.00 105 ALA A N 1
ATOM 768 C CA . ALA A 1 105 ? -13.265 -0.117 15.561 1.00 96.00 105 ALA A CA 1
ATOM 769 C C . ALA A 1 105 ? -13.271 -1.207 14.481 1.00 96.00 105 ALA A C 1
ATOM 771 O O . ALA A 1 105 ? -12.272 -1.380 13.790 1.00 96.00 105 ALA A O 1
ATOM 772 N N . ALA A 1 106 ? -14.390 -1.915 14.304 1.00 96.69 106 ALA A N 1
ATOM 773 C CA . ALA A 1 106 ? -14.540 -2.876 13.212 1.00 96.69 106 ALA A CA 1
ATOM 774 C C . ALA A 1 106 ? -14.379 -2.188 11.848 1.00 96.69 106 ALA A C 1
ATOM 776 O O . ALA A 1 106 ? -13.649 -2.665 10.983 1.00 96.69 106 ALA A O 1
ATOM 777 N N . LEU A 1 107 ? -15.010 -1.022 11.686 1.00 96.31 107 LEU A N 1
ATOM 778 C CA . LEU A 1 107 ? -14.926 -0.206 10.475 1.00 96.31 107 LEU A CA 1
ATOM 779 C C . LEU A 1 107 ? -13.511 0.336 10.238 1.00 96.31 107 LEU A C 1
ATOM 781 O O . LEU A 1 107 ? -13.060 0.351 9.095 1.00 96.31 107 LEU A O 1
ATOM 785 N N . LEU A 1 108 ? -12.780 0.711 11.296 1.00 95.44 108 LEU A N 1
ATOM 786 C CA . LEU A 1 108 ? -11.356 1.056 11.214 1.00 95.44 108 LEU A CA 1
ATOM 787 C C . LEU A 1 108 ? -10.533 -0.108 10.652 1.00 95.44 108 LEU A C 1
ATOM 789 O O . LEU A 1 108 ? -9.719 0.091 9.761 1.00 95.44 108 LEU A O 1
ATOM 793 N N . GLY A 1 109 ? -10.745 -1.326 11.148 1.00 95.75 109 GLY A N 1
ATOM 794 C CA . GLY A 1 109 ? -10.016 -2.490 10.654 1.00 95.75 109 GLY A CA 1
ATOM 795 C C . GLY A 1 109 ? -10.366 -2.858 9.213 1.00 95.75 109 GLY A C 1
ATOM 796 O O . GLY A 1 109 ? -9.468 -3.112 8.414 1.00 95.75 109 GLY A O 1
ATOM 797 N N . LEU A 1 110 ? -11.648 -2.801 8.842 1.00 96.12 110 LEU A N 1
ATOM 798 C CA . LEU A 1 110 ? -12.092 -3.027 7.463 1.00 96.12 110 LEU A CA 1
ATOM 799 C C . LEU A 1 110 ? -11.539 -1.976 6.491 1.00 96.12 110 LEU A C 1
ATOM 801 O O . LEU A 1 110 ? -11.058 -2.329 5.417 1.00 96.12 110 LEU A O 1
ATOM 805 N N . SER A 1 111 ? -11.571 -0.697 6.868 1.00 95.19 111 SER A N 1
ATOM 806 C CA . SER A 1 111 ? -11.011 0.390 6.052 1.00 95.19 111 SER A CA 1
ATOM 807 C C . SER A 1 111 ? -9.490 0.294 5.940 1.00 95.19 111 SER A C 1
ATOM 809 O O . SER A 1 111 ? -8.960 0.374 4.836 1.00 95.19 111 SER A O 1
ATOM 811 N N . ALA A 1 112 ? -8.785 0.017 7.040 1.00 93.00 112 ALA A N 1
ATOM 812 C CA . ALA A 1 112 ? -7.349 -0.250 7.025 1.00 93.00 112 ALA A CA 1
ATOM 813 C C . ALA A 1 112 ? -7.003 -1.441 6.116 1.00 93.00 112 ALA A C 1
ATOM 815 O O . ALA A 1 112 ? -6.058 -1.373 5.330 1.00 93.00 112 ALA A O 1
ATOM 816 N N . ARG A 1 113 ? -7.801 -2.515 6.161 1.00 93.44 113 ARG A N 1
ATOM 817 C CA . ARG A 1 113 ? -7.618 -3.670 5.279 1.00 93.44 113 ARG A CA 1
ATOM 818 C C . ARG A 1 113 ? -7.883 -3.326 3.818 1.00 93.44 113 ARG A C 1
ATOM 820 O O . ARG A 1 113 ? -7.126 -3.765 2.961 1.00 93.44 113 ARG A O 1
ATOM 827 N N . ALA A 1 114 ? -8.906 -2.525 3.534 1.00 92.19 114 ALA A N 1
ATOM 828 C CA . ALA A 1 114 ? -9.197 -2.047 2.187 1.00 92.19 114 ALA A CA 1
ATOM 829 C C . ALA A 1 114 ? -8.095 -1.117 1.648 1.00 92.19 114 ALA A C 1
ATOM 831 O O . ALA A 1 114 ? -7.735 -1.234 0.481 1.00 92.19 114 ALA A O 1
ATOM 832 N N . ALA A 1 115 ? -7.483 -0.271 2.489 1.00 89.50 115 ALA A N 1
ATOM 833 C CA . ALA A 1 115 ? -6.327 0.559 2.111 1.00 89.50 115 ALA A CA 1
ATOM 834 C C . ALA A 1 115 ? -5.137 -0.289 1.624 1.00 89.50 115 ALA A C 1
ATOM 836 O O . ALA A 1 115 ? -4.361 0.126 0.764 1.00 89.50 115 ALA A O 1
ATOM 837 N N . VAL A 1 116 ? -5.025 -1.498 2.169 1.00 85.75 116 VAL A N 1
ATOM 838 C CA . VAL A 1 116 ? -4.006 -2.508 1.869 1.00 85.75 116 VAL A CA 1
ATOM 839 C C . VAL A 1 116 ? -4.512 -3.562 0.853 1.00 85.75 116 VAL A C 1
ATOM 841 O O . VAL A 1 116 ? -3.784 -4.469 0.446 1.00 85.75 116 VAL A O 1
ATOM 844 N N . GLY A 1 117 ? -5.760 -3.440 0.388 1.00 79.12 117 GLY A N 1
ATOM 845 C CA . GLY A 1 117 ? -6.521 -4.489 -0.302 1.00 79.12 117 GLY A CA 1
ATOM 846 C C . GLY A 1 117 ? -5.943 -4.963 -1.636 1.00 79.12 117 GLY A C 1
ATOM 847 O O . GLY A 1 117 ? -6.248 -6.070 -2.067 1.00 79.12 117 GLY A O 1
ATOM 848 N N . LEU A 1 118 ? -5.034 -4.203 -2.255 1.00 70.06 118 LEU A N 1
ATOM 849 C CA . LEU A 1 118 ? -4.262 -4.669 -3.414 1.00 70.06 118 LEU A CA 1
ATOM 850 C C . LEU A 1 118 ? -3.480 -5.962 -3.128 1.00 70.06 118 LEU A C 1
ATOM 852 O O . LEU A 1 118 ? -3.301 -6.776 -4.027 1.00 70.06 118 LEU A O 1
ATOM 856 N N . GLY A 1 119 ? -3.089 -6.208 -1.874 1.00 65.56 119 GLY A N 1
ATOM 857 C CA . GLY A 1 119 ? -2.452 -7.460 -1.458 1.00 65.56 119 GLY A CA 1
ATOM 858 C C . GLY A 1 119 ? -3.373 -8.691 -1.466 1.00 65.56 119 GLY A C 1
ATOM 859 O O . GLY A 1 119 ? -2.896 -9.797 -1.209 1.00 65.56 119 GLY A O 1
ATOM 860 N N . LEU A 1 120 ? -4.675 -8.521 -1.730 1.00 77.31 120 LEU A N 1
ATOM 861 C CA . LEU A 1 120 ? -5.671 -9.596 -1.824 1.00 77.31 120 LEU A CA 1
ATOM 862 C C . LEU A 1 120 ? -5.889 -10.098 -3.258 1.00 77.31 120 LEU A C 1
ATOM 864 O O . LEU A 1 120 ? -6.591 -11.090 -3.444 1.00 77.31 120 LEU A O 1
ATOM 868 N N . THR A 1 121 ? -5.323 -9.445 -4.277 1.00 79.88 121 THR A N 1
ATOM 869 C CA . THR A 1 121 ? -5.519 -9.869 -5.670 1.00 79.88 121 THR A CA 1
ATOM 870 C C . THR A 1 121 ? -4.978 -11.285 -5.903 1.00 79.88 121 THR A C 1
ATOM 872 O O . THR A 1 121 ? -3.922 -11.671 -5.404 1.00 79.88 121 THR A O 1
ATOM 875 N N . GLY A 1 122 ? -5.728 -12.101 -6.642 1.00 80.12 122 GLY A N 1
ATOM 876 C CA . GLY A 1 122 ? -5.347 -13.482 -6.950 1.00 80.12 122 GLY A CA 1
ATOM 877 C C . GLY A 1 122 ? -5.628 -14.514 -5.854 1.00 80.12 122 GLY A C 1
ATOM 878 O O . GLY A 1 122 ? -5.592 -15.691 -6.172 1.00 80.12 122 GLY A O 1
ATOM 879 N N . PHE A 1 123 ? -5.961 -14.114 -4.620 1.00 83.50 123 PHE A N 1
ATOM 880 C CA . PHE A 1 123 ? -6.380 -15.055 -3.573 1.00 83.50 123 PHE A CA 1
ATOM 881 C C . PHE A 1 123 ? -7.836 -15.512 -3.764 1.00 83.50 123 PHE A C 1
ATOM 883 O O . PHE A 1 123 ? -8.658 -14.781 -4.324 1.00 83.50 123 PHE A O 1
ATOM 890 N N . GLY A 1 124 ? -8.164 -16.708 -3.269 1.00 89.38 124 GLY A N 1
ATOM 891 C CA . GLY A 1 124 ? -9.525 -17.236 -3.284 1.00 89.38 124 GLY A CA 1
ATOM 892 C C . GLY A 1 124 ? -10.477 -16.487 -2.344 1.00 89.38 124 GLY A C 1
ATOM 893 O O . GLY A 1 124 ? -10.078 -15.754 -1.432 1.00 89.38 124 GLY A O 1
ATOM 894 N N . GLY A 1 125 ? -11.782 -16.660 -2.576 1.00 91.19 125 GLY A N 1
ATOM 895 C CA . GLY A 1 125 ? -12.822 -15.972 -1.802 1.00 91.19 125 GLY A CA 1
ATOM 896 C C . GLY A 1 125 ? -12.800 -16.321 -0.310 1.00 91.19 125 GLY A C 1
ATOM 897 O O . GLY A 1 125 ? -13.094 -15.466 0.525 1.00 91.19 125 GLY A O 1
ATOM 898 N N . PHE A 1 126 ? -12.400 -17.546 0.037 1.00 91.75 126 PHE A N 1
ATOM 899 C CA . PHE A 1 126 ? -12.282 -17.998 1.422 1.00 91.75 126 PHE A CA 1
ATOM 900 C C . PHE A 1 126 ? -11.140 -17.288 2.163 1.00 91.75 126 PHE A C 1
ATOM 902 O O . PHE A 1 126 ? -11.345 -16.767 3.259 1.00 91.75 126 PHE A O 1
ATOM 909 N N . GLU A 1 127 ? -9.960 -17.198 1.551 1.00 90.44 127 GLU A N 1
ATOM 910 C CA . GLU A 1 127 ? -8.780 -16.532 2.107 1.00 90.44 127 GLU A CA 1
ATOM 911 C C . GLU A 1 127 ? -9.024 -15.033 2.294 1.00 90.44 127 GLU A C 1
ATOM 913 O O . GLU A 1 127 ? -8.684 -14.458 3.335 1.00 90.44 127 GLU A O 1
ATOM 918 N N . ILE A 1 128 ? -9.662 -14.404 1.301 1.00 90.12 128 ILE A N 1
ATOM 919 C CA . ILE A 1 128 ? -10.099 -13.008 1.374 1.00 90.12 128 ILE A CA 1
ATOM 920 C C . ILE A 1 128 ? -11.107 -12.838 2.515 1.00 90.12 128 ILE A C 1
ATOM 922 O O . ILE A 1 128 ? -10.933 -11.954 3.357 1.00 90.12 128 ILE A O 1
ATOM 926 N N . GLY A 1 129 ? -12.128 -13.697 2.576 1.00 91.62 129 GLY A N 1
ATOM 927 C CA . GLY A 1 129 ? -13.176 -13.658 3.592 1.00 91.62 129 GLY A CA 1
ATOM 928 C C . GLY A 1 129 ? -12.626 -13.778 5.012 1.00 91.62 129 GLY A C 1
ATOM 929 O O . GLY A 1 129 ? -12.962 -12.959 5.867 1.00 91.62 129 GLY A O 1
ATOM 930 N N . ALA A 1 130 ? -11.721 -14.729 5.257 1.00 91.25 130 ALA A N 1
ATOM 931 C CA . ALA A 1 130 ? -11.084 -14.919 6.558 1.00 91.25 130 ALA A CA 1
ATOM 932 C C . ALA A 1 130 ? -10.261 -13.690 6.982 1.00 91.25 130 ALA A C 1
ATOM 934 O O . ALA A 1 130 ? -10.387 -13.217 8.114 1.00 91.25 130 ALA A O 1
ATOM 935 N N . ALA A 1 131 ? -9.461 -13.125 6.072 1.00 91.12 131 ALA A N 1
ATOM 936 C CA . ALA A 1 131 ? -8.651 -11.945 6.367 1.00 91.12 131 ALA A CA 1
ATOM 937 C C . ALA A 1 131 ? -9.507 -10.692 6.631 1.00 91.12 131 ALA A C 1
ATOM 939 O O . ALA A 1 131 ? -9.219 -9.927 7.552 1.00 91.12 131 ALA A O 1
ATOM 940 N N . VAL A 1 132 ? -10.577 -10.487 5.854 1.00 94.19 132 VAL A N 1
ATOM 941 C CA . VAL A 1 132 ? -11.523 -9.374 6.039 1.00 94.19 132 VAL A CA 1
ATOM 942 C C . VAL A 1 132 ? -12.306 -9.532 7.346 1.00 94.19 132 VAL A C 1
ATOM 944 O O . VAL A 1 132 ? -12.439 -8.567 8.101 1.00 94.19 132 VAL A O 1
ATOM 947 N N . ALA A 1 133 ? -12.769 -10.744 7.662 1.00 95.12 133 ALA A N 1
ATOM 948 C CA . ALA A 1 133 ? -13.450 -11.033 8.920 1.00 95.12 133 ALA A CA 1
ATOM 949 C C . ALA A 1 133 ? -12.540 -10.760 10.123 1.00 95.12 133 ALA A C 1
ATOM 951 O O . ALA A 1 133 ? -12.957 -10.102 11.079 1.00 95.12 133 ALA A O 1
ATOM 952 N N . LEU A 1 134 ? -11.276 -11.191 10.062 1.00 94.50 134 LEU A N 1
ATOM 953 C CA . LEU A 1 134 ? -10.305 -10.936 11.123 1.00 94.50 134 LEU A CA 1
ATOM 954 C C . LEU A 1 134 ? -10.025 -9.440 11.292 1.00 94.50 134 LEU A C 1
ATOM 956 O O . LEU A 1 134 ? -10.002 -8.948 12.423 1.00 94.50 134 LEU A O 1
ATOM 960 N N . ALA A 1 135 ? -9.904 -8.706 10.183 1.00 95.25 135 ALA A N 1
ATOM 961 C CA . ALA A 1 135 ? -9.748 -7.257 10.199 1.00 95.25 135 ALA A CA 1
ATOM 962 C C . ALA A 1 135 ? -10.930 -6.538 10.865 1.00 95.25 135 ALA A C 1
ATOM 964 O O . ALA A 1 135 ? -10.716 -5.522 11.513 1.00 95.25 135 ALA A O 1
ATOM 965 N N . ALA A 1 136 ? -12.155 -7.062 10.790 1.00 96.69 136 ALA A N 1
ATOM 966 C CA . ALA A 1 136 ? -13.297 -6.500 11.515 1.00 96.69 136 ALA A CA 1
ATOM 967 C C . ALA A 1 136 ? -13.333 -6.918 12.997 1.00 96.69 136 ALA A C 1
ATOM 969 O O . ALA A 1 136 ? -13.528 -6.090 13.892 1.00 96.69 136 ALA A O 1
ATOM 970 N N . VAL A 1 137 ? -13.167 -8.213 13.270 1.00 96.38 137 VAL A N 1
ATOM 971 C CA . VAL A 1 137 ? -13.442 -8.806 14.587 1.00 96.38 137 VAL A CA 1
ATOM 972 C C . VAL A 1 137 ? -12.338 -8.515 15.600 1.00 96.38 137 VAL A C 1
ATOM 974 O O . VAL A 1 137 ? -12.648 -8.247 16.763 1.00 96.38 137 VAL A O 1
ATOM 977 N N . ALA A 1 138 ? -11.067 -8.514 15.192 1.00 95.00 138 ALA A N 1
ATOM 978 C CA . ALA A 1 138 ? -9.953 -8.232 16.097 1.00 95.00 138 ALA A CA 1
ATOM 979 C C . ALA A 1 138 ? -10.055 -6.836 16.756 1.00 95.00 138 ALA A C 1
ATOM 981 O O . ALA A 1 138 ? -10.066 -6.760 17.992 1.00 95.00 138 ALA A O 1
ATOM 982 N N . PRO A 1 139 ? -10.203 -5.724 16.005 1.00 95.75 139 PRO A N 1
ATOM 983 C CA . PRO A 1 139 ? -10.356 -4.405 16.612 1.00 95.75 139 PRO A CA 1
ATOM 984 C C . PRO A 1 139 ? -11.692 -4.222 17.329 1.00 95.75 139 PRO A C 1
ATOM 986 O O . PRO A 1 139 ? -11.727 -3.542 18.355 1.00 95.75 139 PRO A O 1
ATOM 989 N N . TRP A 1 140 ? -12.777 -4.860 16.874 1.00 96.12 140 TRP A N 1
ATOM 990 C CA . TRP A 1 140 ? -14.042 -4.887 17.615 1.00 96.12 140 TRP A CA 1
ATOM 991 C C . TRP A 1 140 ? -13.865 -5.485 19.017 1.00 96.12 140 TRP A C 1
ATOM 993 O O . TRP A 1 140 ? -14.249 -4.866 20.016 1.00 96.12 140 TRP A O 1
ATOM 1003 N N . ALA A 1 141 ? -13.241 -6.662 19.105 1.00 93.88 141 ALA A N 1
ATOM 1004 C CA . ALA A 1 141 ? -13.006 -7.358 20.364 1.00 93.88 141 ALA A CA 1
ATOM 1005 C C . ALA A 1 141 ? -12.106 -6.528 21.288 1.00 93.88 141 ALA A C 1
ATOM 1007 O O . ALA A 1 141 ? -12.426 -6.321 22.465 1.00 93.88 141 ALA A O 1
ATOM 1008 N N . ALA A 1 142 ? -11.029 -5.970 20.730 1.00 91.69 142 ALA A N 1
ATOM 1009 C CA . ALA A 1 142 ? -10.108 -5.101 21.446 1.00 91.69 142 ALA A CA 1
ATOM 1010 C C . ALA A 1 142 ? -10.797 -3.824 21.964 1.00 91.69 142 ALA A C 1
ATOM 1012 O O . ALA A 1 142 ? -10.625 -3.467 23.131 1.00 91.69 142 ALA A O 1
ATOM 1013 N N . ALA A 1 143 ? -11.656 -3.185 21.164 1.00 92.31 143 ALA A N 1
ATOM 1014 C CA . ALA A 1 143 ? -12.420 -2.006 21.573 1.00 92.31 143 ALA A CA 1
ATOM 1015 C C . ALA A 1 143 ? -13.381 -2.292 22.732 1.00 92.31 143 ALA A C 1
ATOM 1017 O O . ALA A 1 143 ? -13.526 -1.463 23.637 1.00 92.31 143 ALA A O 1
ATOM 1018 N N . ARG A 1 144 ? -14.035 -3.464 22.733 1.00 90.62 144 ARG A N 1
ATOM 1019 C CA . ARG A 1 144 ? -14.938 -3.867 23.825 1.00 90.62 144 ARG A CA 1
ATOM 1020 C C . ARG A 1 144 ? -14.195 -4.077 25.141 1.00 90.62 144 ARG A C 1
ATOM 1022 O O . ARG A 1 144 ? -14.740 -3.753 26.198 1.00 90.62 144 ARG A O 1
ATOM 1029 N N . ARG A 1 145 ? -12.976 -4.618 25.087 1.00 87.56 145 ARG A N 1
ATOM 1030 C CA . ARG A 1 145 ? -12.246 -5.110 26.267 1.00 87.56 145 ARG A CA 1
ATOM 1031 C C . ARG A 1 145 ? -11.219 -4.145 26.827 1.00 87.56 145 ARG A C 1
ATOM 1033 O O . ARG A 1 145 ? -11.156 -3.968 28.044 1.00 87.56 145 ARG A O 1
ATOM 1040 N N . SER A 1 146 ? -10.465 -3.537 25.927 1.00 86.44 146 SER A N 1
ATOM 1041 C CA . SER A 1 146 ? -9.206 -2.856 26.216 1.00 86.44 146 SER A CA 1
ATOM 1042 C C . SER A 1 146 ? -9.199 -1.411 25.708 1.00 86.44 146 SER A C 1
ATOM 1044 O O . SER A 1 146 ? -8.207 -0.712 25.856 1.00 86.44 146 SER A O 1
ATOM 1046 N N . GLY A 1 147 ? -10.305 -0.941 25.121 1.00 88.19 147 GLY A N 1
ATOM 1047 C CA . GLY A 1 147 ? -10.481 0.455 24.730 1.00 88.19 147 GLY A CA 1
ATOM 1048 C C . GLY A 1 147 ? -9.895 0.809 23.361 1.00 88.19 147 GLY A C 1
ATOM 1049 O O . GLY A 1 147 ? -9.641 -0.047 22.517 1.00 88.19 147 GLY A O 1
ATOM 1050 N N . ARG A 1 148 ? -9.735 2.116 23.123 1.00 90.19 148 ARG A N 1
ATOM 1051 C CA . ARG A 1 148 ? -9.391 2.692 21.811 1.00 90.19 148 ARG A CA 1
ATOM 1052 C C . ARG A 1 148 ? -8.057 2.197 21.268 1.00 90.19 148 ARG A C 1
ATOM 1054 O O . ARG A 1 148 ? -7.973 1.786 20.122 1.00 90.19 148 ARG A O 1
ATOM 1061 N N . ARG A 1 149 ? -7.015 2.251 22.092 1.00 86.62 149 ARG A N 1
ATOM 1062 C CA . ARG A 1 149 ? -5.635 2.006 21.656 1.00 86.62 149 ARG A CA 1
ATOM 1063 C C . ARG A 1 149 ? -5.410 0.563 21.240 1.00 86.62 149 ARG A C 1
ATOM 1065 O O . ARG A 1 149 ? -4.800 0.301 20.213 1.00 86.62 149 ARG A O 1
ATOM 1072 N N . ALA A 1 150 ? -5.960 -0.367 22.015 1.00 87.44 150 ALA A N 1
ATOM 1073 C CA . ALA A 1 150 ? -5.942 -1.776 21.657 1.00 87.44 150 ALA A CA 1
ATOM 1074 C C . ALA A 1 150 ? -6.686 -2.025 20.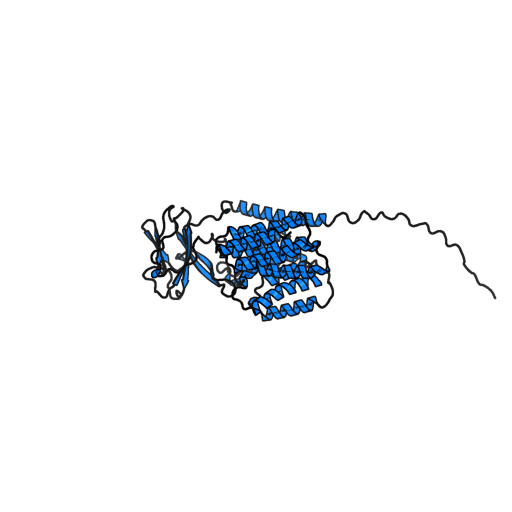337 1.00 87.44 150 ALA A C 1
ATOM 1076 O O . ALA A 1 150 ? -6.232 -2.828 19.531 1.00 87.44 150 ALA A O 1
ATOM 1077 N N . ALA A 1 151 ? -7.792 -1.313 20.099 1.00 91.38 151 ALA A N 1
ATOM 1078 C CA . ALA A 1 151 ? -8.521 -1.389 18.840 1.00 91.38 151 ALA A CA 1
ATOM 1079 C C . ALA A 1 151 ? -7.710 -0.852 17.654 1.00 91.38 151 ALA A C 1
ATOM 1081 O O . ALA A 1 151 ? -7.685 -1.492 16.612 1.00 91.38 151 ALA A O 1
ATOM 1082 N N . GLU A 1 152 ? -7.012 0.275 17.815 1.00 90.56 152 GLU A N 1
ATOM 1083 C CA . GLU A 1 152 ? -6.120 0.827 16.785 1.00 90.56 152 GLU A CA 1
ATOM 1084 C C . GLU A 1 152 ? -4.983 -0.154 16.454 1.00 90.56 152 GLU A C 1
ATOM 1086 O O . GLU A 1 152 ? -4.777 -0.480 15.289 1.00 90.56 152 GLU A O 1
ATOM 1091 N N . ILE A 1 153 ? -4.305 -0.704 17.468 1.00 88.00 153 ILE A N 1
ATOM 1092 C CA . ILE A 1 153 ? -3.232 -1.697 17.282 1.00 88.00 153 ILE A CA 1
ATOM 1093 C C . ILE A 1 153 ? -3.759 -2.959 16.591 1.00 88.00 153 ILE A C 1
ATOM 1095 O O . ILE A 1 153 ? -3.138 -3.450 15.651 1.00 88.00 153 ILE A O 1
ATOM 1099 N N . ALA A 1 154 ? -4.910 -3.475 17.030 1.00 90.75 154 ALA A N 1
ATOM 1100 C CA . ALA A 1 154 ? -5.523 -4.655 16.433 1.00 90.75 154 ALA A CA 1
ATOM 1101 C C . ALA A 1 154 ? -5.960 -4.404 14.983 1.00 90.75 154 ALA A C 1
ATOM 1103 O O . ALA A 1 154 ? -5.767 -5.277 14.143 1.00 90.75 154 ALA A O 1
ATOM 1104 N N . ALA A 1 155 ? -6.496 -3.220 14.671 1.00 93.00 155 ALA A N 1
ATOM 1105 C CA . ALA A 1 155 ? -6.870 -2.846 13.311 1.00 93.00 155 ALA A CA 1
ATOM 1106 C C . ALA A 1 155 ? -5.643 -2.779 12.393 1.00 93.00 155 ALA A C 1
ATOM 1108 O O . ALA A 1 155 ? -5.651 -3.381 11.323 1.00 93.00 155 ALA A O 1
ATOM 1109 N N . LEU A 1 156 ? -4.577 -2.101 12.829 1.00 88.81 156 LEU A N 1
ATOM 1110 C CA . LEU A 1 156 ? -3.328 -1.990 12.074 1.00 88.81 156 LEU A CA 1
ATOM 1111 C C . LEU A 1 156 ? -2.671 -3.363 11.869 1.00 88.81 156 LEU A C 1
ATOM 1113 O O . LEU A 1 156 ? -2.315 -3.718 10.748 1.00 88.81 156 LEU A O 1
ATOM 1117 N N . GLY A 1 157 ? -2.568 -4.168 12.929 1.00 87.12 157 GLY A N 1
ATOM 1118 C CA . GLY A 1 157 ? -2.002 -5.514 12.852 1.00 87.12 157 GLY A CA 1
ATOM 1119 C C . GLY A 1 157 ? -2.810 -6.440 11.940 1.00 87.12 157 GLY A C 1
ATOM 1120 O O . GLY A 1 157 ? -2.244 -7.102 11.073 1.00 87.12 157 GLY A O 1
ATOM 1121 N N . ALA A 1 158 ? -4.139 -6.459 12.078 1.00 89.12 158 ALA A N 1
ATOM 1122 C CA . ALA A 1 158 ? -5.001 -7.300 11.249 1.00 89.12 158 ALA A CA 1
ATOM 1123 C C . ALA A 1 158 ? -5.043 -6.849 9.778 1.00 89.12 158 ALA A C 1
ATOM 1125 O O . ALA A 1 158 ? -5.182 -7.685 8.887 1.00 89.12 158 ALA A O 1
ATOM 1126 N N . ALA A 1 159 ? -4.892 -5.550 9.511 1.00 88.25 159 ALA A N 1
ATOM 1127 C CA . ALA A 1 159 ? -4.848 -5.024 8.153 1.00 88.25 159 ALA A CA 1
ATOM 1128 C C . ALA A 1 159 ? -3.555 -5.396 7.420 1.00 88.25 159 ALA A C 1
ATOM 1130 O O . ALA A 1 159 ? -3.606 -5.735 6.237 1.00 88.25 159 ALA A O 1
ATOM 1131 N N . VAL A 1 160 ? -2.418 -5.334 8.114 1.00 84.25 160 VAL A N 1
ATOM 1132 C CA . VAL A 1 160 ? -1.093 -5.366 7.488 1.00 84.25 160 VAL A CA 1
ATOM 1133 C C . VAL A 1 160 ? -0.467 -6.765 7.467 1.00 84.25 160 VAL A C 1
ATOM 1135 O O . VAL A 1 160 ? 0.287 -7.088 6.550 1.00 84.25 160 VAL A O 1
ATOM 1138 N N . ILE A 1 161 ? -0.803 -7.633 8.426 1.00 83.88 161 ILE A N 1
ATOM 1139 C CA . ILE A 1 161 ? -0.355 -9.031 8.401 1.00 83.88 161 ILE A CA 1
ATOM 1140 C C . ILE A 1 161 ? -1.039 -9.763 7.225 1.00 83.88 161 ILE A C 1
ATOM 1142 O O . ILE A 1 161 ? -2.254 -9.619 7.025 1.00 83.88 161 ILE A O 1
ATOM 1146 N N . PRO A 1 162 ? -0.301 -10.566 6.431 1.00 83.94 162 PRO A N 1
ATOM 1147 C CA . PRO A 1 162 ? -0.840 -11.242 5.254 1.00 83.94 162 PRO A CA 1
ATOM 1148 C C . PRO A 1 162 ? -1.637 -12.509 5.619 1.00 83.94 162 PRO A C 1
ATOM 1150 O O . PRO A 1 162 ? -1.332 -13.607 5.160 1.00 83.94 162 PRO A O 1
ATOM 1153 N N . TRP A 1 163 ? -2.685 -12.368 6.435 1.00 85.38 163 TRP A N 1
ATOM 1154 C CA . TRP A 1 163 ? -3.545 -13.463 6.909 1.00 85.38 163 TRP A CA 1
ATOM 1155 C C . TRP A 1 163 ? -4.143 -14.336 5.801 1.00 85.38 163 TRP A C 1
ATOM 1157 O O . TRP A 1 163 ? -4.400 -15.514 6.021 1.00 85.38 163 TRP A O 1
ATOM 1167 N N . GLN A 1 164 ? -4.304 -13.790 4.596 1.00 87.56 164 GLN A N 1
ATOM 1168 C CA . GLN A 1 164 ? -4.757 -14.521 3.414 1.00 87.56 164 GLN A CA 1
ATOM 1169 C C . GLN A 1 164 ? -3.783 -15.633 2.978 1.00 87.56 164 GLN A C 1
ATOM 1171 O O . GLN A 1 164 ? -4.195 -16.569 2.308 1.00 87.56 164 GLN A O 1
ATOM 1176 N N . ARG A 1 165 ? -2.502 -15.570 3.381 1.00 84.94 165 ARG A N 1
ATOM 1177 C CA . ARG A 1 165 ? -1.528 -16.659 3.172 1.00 84.94 165 ARG A CA 1
ATOM 1178 C C . ARG A 1 165 ? -1.667 -17.789 4.194 1.00 84.94 165 ARG A C 1
ATOM 1180 O O . ARG A 1 165 ? -1.179 -18.887 3.952 1.00 84.94 165 ARG A O 1
ATOM 1187 N N . TRP A 1 166 ? -2.322 -17.526 5.324 1.00 87.00 166 TRP A N 1
ATOM 1188 C CA . TRP A 1 166 ? -2.468 -18.460 6.440 1.00 87.00 166 TRP A CA 1
ATOM 1189 C C . TRP A 1 166 ? -3.919 -18.481 6.938 1.00 87.00 166 TRP A C 1
ATOM 1191 O O . TRP A 1 166 ? -4.191 -18.066 8.070 1.00 87.00 166 TRP A O 1
ATOM 1201 N N . PRO A 1 167 ? -4.872 -18.959 6.115 1.00 86.94 167 PRO A N 1
ATOM 1202 C CA . PRO A 1 167 ? -6.292 -18.861 6.435 1.00 86.94 167 PRO A CA 1
ATOM 1203 C C . PRO A 1 167 ? -6.666 -19.646 7.700 1.00 86.94 167 PRO A C 1
ATOM 1205 O O . PRO A 1 167 ? -7.483 -19.175 8.485 1.00 86.94 167 PRO A O 1
ATOM 1208 N N . LEU A 1 168 ? -6.031 -20.795 7.962 1.00 89.75 168 LEU A N 1
ATOM 1209 C CA . LEU A 1 168 ? -6.290 -21.586 9.172 1.00 89.75 168 LEU A CA 1
ATOM 1210 C C . LEU A 1 168 ? -5.834 -20.860 10.457 1.00 89.75 168 LEU A C 1
ATOM 1212 O O . LEU A 1 168 ? -6.668 -20.678 11.348 1.00 89.75 168 LEU A O 1
ATOM 1216 N N . PRO A 1 169 ? -4.584 -20.353 10.567 1.00 90.25 169 PRO A N 1
ATOM 1217 C CA . PRO A 1 169 ? -4.211 -19.458 11.663 1.00 90.25 169 PRO A CA 1
ATOM 1218 C C . PRO A 1 169 ? -5.104 -18.221 11.777 1.00 90.25 169 PRO A C 1
ATOM 1220 O O . PRO A 1 169 ? -5.480 -17.848 12.886 1.00 90.25 169 PRO A O 1
ATOM 1223 N N . ALA A 1 170 ? -5.491 -17.609 10.653 1.00 89.06 170 ALA A N 1
ATOM 1224 C CA . ALA A 1 170 ? -6.386 -16.456 10.661 1.00 89.06 170 ALA A CA 1
ATOM 1225 C C . ALA A 1 170 ? -7.747 -16.796 11.293 1.00 89.06 170 ALA A C 1
ATOM 1227 O O . ALA A 1 170 ? -8.237 -16.029 12.119 1.00 89.06 170 ALA A O 1
ATOM 1228 N N . LEU A 1 171 ? -8.326 -17.959 10.971 1.00 91.31 171 LEU A N 1
ATOM 1229 C CA . LEU A 1 171 ? -9.571 -18.448 11.572 1.00 91.31 171 LEU A CA 1
ATOM 1230 C C . LEU A 1 171 ? -9.428 -18.758 13.064 1.00 91.31 171 LEU A C 1
ATOM 1232 O O . LEU A 1 171 ? -10.323 -18.432 13.843 1.00 91.31 171 LEU A O 1
ATOM 1236 N N . ALA A 1 172 ? -8.304 -19.341 13.485 1.00 91.50 172 ALA A N 1
ATOM 1237 C CA . ALA A 1 172 ? -8.043 -19.595 14.899 1.00 91.50 172 ALA A CA 1
ATOM 1238 C C . ALA A 1 172 ? -7.963 -18.282 15.700 1.00 91.50 172 ALA A C 1
ATOM 1240 O O . ALA A 1 172 ? -8.608 -18.141 16.742 1.00 91.50 172 ALA A O 1
ATOM 1241 N N . VAL A 1 173 ? -7.235 -17.285 15.182 1.00 90.00 173 VAL A N 1
ATOM 1242 C CA . VAL A 1 173 ? -7.150 -15.948 15.792 1.00 90.00 173 VAL A CA 1
ATOM 1243 C C . VAL A 1 173 ? -8.513 -15.255 15.768 1.00 90.00 173 VAL A C 1
ATOM 1245 O O . VAL A 1 173 ? -8.911 -14.658 16.767 1.00 90.00 173 VAL A O 1
ATOM 1248 N N . LEU A 1 174 ? -9.265 -15.376 14.672 1.00 92.12 174 LEU A N 1
ATOM 1249 C CA . LEU A 1 174 ? -10.622 -14.846 14.543 1.00 92.12 174 LEU A CA 1
ATOM 1250 C C . LEU A 1 174 ? -11.543 -15.403 15.634 1.00 92.12 174 LEU A C 1
ATOM 1252 O O . LEU A 1 174 ? -12.197 -14.626 16.333 1.00 92.12 174 LEU A O 1
ATOM 1256 N N . ALA A 1 175 ? -11.565 -16.727 15.811 1.00 92.06 175 ALA A N 1
ATOM 1257 C CA . ALA A 1 175 ? -12.364 -17.398 16.830 1.00 92.06 175 ALA A CA 1
ATOM 1258 C C . ALA A 1 175 ? -11.954 -16.962 18.246 1.00 92.06 175 ALA A C 1
ATOM 1260 O O . ALA A 1 175 ? -12.815 -16.628 19.063 1.00 92.06 175 ALA A O 1
ATOM 1261 N N . ALA A 1 176 ? -10.648 -16.872 18.517 1.00 90.19 176 ALA A N 1
ATOM 1262 C CA . ALA A 1 176 ? -10.128 -16.390 19.794 1.00 90.19 176 ALA A CA 1
ATOM 1263 C C . ALA A 1 176 ? -10.531 -14.930 20.074 1.00 90.19 176 ALA A C 1
ATOM 1265 O O . ALA A 1 176 ? -10.993 -14.612 21.173 1.00 90.19 176 ALA A O 1
ATOM 1266 N N . CYS A 1 177 ? -10.422 -14.038 19.083 1.00 90.56 177 CYS A N 1
ATOM 1267 C CA . CYS A 1 177 ? -10.863 -12.648 19.195 1.00 90.56 177 CYS A CA 1
ATOM 1268 C C . CYS A 1 177 ? -12.377 -12.547 19.414 1.00 90.56 177 CYS A C 1
ATOM 1270 O O . CYS A 1 177 ? -12.815 -11.778 20.271 1.00 90.56 177 CYS A O 1
ATOM 1272 N N . ALA A 1 178 ? -13.177 -13.332 18.690 1.00 90.62 178 ALA A N 1
ATOM 1273 C CA . ALA A 1 178 ? -14.628 -13.359 18.844 1.00 90.62 178 ALA A CA 1
ATOM 1274 C C . ALA A 1 178 ? -15.026 -13.805 20.260 1.00 90.62 178 ALA A C 1
ATOM 1276 O O . ALA A 1 178 ? -15.744 -13.078 20.952 1.00 90.62 178 ALA A O 1
ATOM 1277 N N . ALA A 1 179 ? -14.491 -14.938 20.727 1.00 90.44 179 ALA A N 1
ATOM 1278 C CA . ALA A 1 179 ? -14.723 -15.448 22.077 1.00 90.44 179 ALA A CA 1
ATOM 1279 C C . ALA A 1 179 ? -14.299 -14.419 23.138 1.00 90.44 179 ALA A C 1
ATOM 1281 O O . ALA A 1 179 ? -15.080 -14.070 24.033 1.00 90.44 179 ALA A O 1
ATOM 1282 N N . TRP A 1 180 ? -13.102 -13.836 22.997 1.00 88.00 180 TRP A N 1
ATOM 1283 C CA . TRP A 1 180 ? -12.626 -12.786 23.895 1.00 88.00 180 TRP A CA 1
ATOM 1284 C C . TRP A 1 180 ? -13.571 -11.576 23.887 1.00 88.00 180 TRP A C 1
ATOM 1286 O O . TRP A 1 180 ? -13.956 -11.093 24.952 1.00 88.00 180 TRP A O 1
ATOM 1296 N N . GLY A 1 181 ? -14.038 -11.101 22.737 1.00 85.94 181 GLY A N 1
ATOM 1297 C CA . GLY A 1 181 ? -14.989 -9.989 22.667 1.00 85.94 181 GLY A CA 1
ATOM 1298 C C . GLY A 1 181 ? -16.327 -10.259 23.376 1.00 85.94 181 GLY A C 1
ATOM 1299 O O . GLY A 1 181 ? -16.917 -9.321 23.919 1.00 85.94 181 GLY A O 1
ATOM 1300 N N . MET A 1 182 ? -16.774 -11.521 23.433 1.00 88.94 182 MET A N 1
ATOM 1301 C CA . MET A 1 182 ? -18.048 -11.929 24.046 1.00 88.94 182 MET A CA 1
ATOM 1302 C C . MET A 1 182 ? -17.990 -12.105 25.576 1.00 88.94 182 MET A C 1
ATOM 1304 O O . MET A 1 182 ? -18.930 -11.718 26.263 1.00 88.94 182 MET A O 1
ATOM 1308 N N . LEU A 1 183 ? -16.883 -12.605 26.136 1.00 85.31 183 LEU A N 1
ATOM 1309 C CA . LEU A 1 183 ? -16.728 -13.021 27.553 1.00 85.31 183 LEU A CA 1
ATOM 1310 C C . LEU A 1 183 ? -16.711 -11.881 28.630 1.00 85.31 183 LEU A C 1
ATOM 1312 O O . LEU A 1 183 ? -16.001 -11.989 29.625 1.00 85.31 183 LEU A O 1
ATOM 1316 N N . GLY A 1 184 ? -17.348 -10.729 28.387 1.00 62.28 184 GLY A N 1
ATOM 1317 C CA . GLY A 1 184 ? -17.614 -9.591 29.301 1.00 62.28 184 GLY A CA 1
ATOM 1318 C C . GLY A 1 184 ? -16.677 -9.259 30.491 1.00 62.28 184 GLY A C 1
ATOM 1319 O O . GLY A 1 184 ? -16.632 -9.972 31.483 1.00 62.28 184 GLY A O 1
ATOM 1320 N N . ARG A 1 185 ? -16.011 -8.088 30.425 1.00 61.44 185 ARG A N 1
ATOM 1321 C CA . ARG A 1 185 ? -15.598 -7.132 31.498 1.00 61.44 185 ARG A CA 1
ATOM 1322 C C . ARG A 1 185 ? -14.448 -6.269 30.958 1.00 61.44 185 ARG A C 1
ATOM 1324 O O . ARG A 1 185 ? -13.483 -6.807 30.409 1.00 61.44 185 ARG A O 1
ATOM 1331 N N . ARG A 1 186 ? -14.574 -4.940 31.079 1.00 60.50 186 ARG A N 1
ATOM 1332 C CA . ARG A 1 186 ? -13.517 -3.966 30.752 1.00 60.50 186 ARG A CA 1
ATOM 1333 C C . ARG A 1 186 ? -12.406 -4.080 31.787 1.00 60.50 186 ARG A C 1
ATOM 1335 O O . ARG A 1 186 ? -12.676 -3.923 32.974 1.00 60.50 186 ARG A O 1
ATOM 1342 N N . ARG A 1 187 ? -11.168 -4.309 31.351 1.00 59.22 187 ARG A N 1
ATOM 1343 C CA . ARG A 1 187 ? -9.994 -4.170 32.222 1.00 59.22 187 ARG A CA 1
ATOM 1344 C C . ARG A 1 187 ? -9.296 -2.863 31.872 1.00 59.22 187 ARG A C 1
ATOM 1346 O O . ARG A 1 187 ? -8.833 -2.685 30.753 1.00 59.22 187 ARG A O 1
ATOM 1353 N N . SER A 1 188 ? -9.236 -1.962 32.847 1.00 55.47 188 SER A N 1
ATOM 1354 C CA . SER A 1 188 ? -8.408 -0.759 32.803 1.00 55.47 188 SER A CA 1
ATOM 1355 C C . SER A 1 188 ? -6.933 -1.173 32.866 1.00 55.47 188 SER A C 1
ATOM 1357 O O . SER A 1 188 ? -6.401 -1.427 33.943 1.00 55.47 188 SER A O 1
ATOM 1359 N N . ARG A 1 189 ? -6.282 -1.339 31.711 1.00 55.91 189 ARG A N 1
ATOM 1360 C CA . ARG A 1 189 ? -4.816 -1.451 31.599 1.00 55.91 189 ARG A CA 1
ATOM 1361 C C . ARG A 1 189 ? -4.345 -0.674 30.369 1.00 55.91 189 ARG A C 1
ATOM 1363 O O . ARG A 1 189 ? -3.909 -1.258 29.383 1.00 55.91 189 ARG A O 1
ATOM 1370 N N . ASP A 1 190 ? -4.471 0.650 30.433 1.00 57.84 190 ASP A N 1
ATOM 1371 C CA . ASP A 1 190 ? -4.132 1.555 29.323 1.00 57.84 190 ASP A CA 1
ATOM 1372 C C . ASP A 1 190 ? -2.647 1.981 29.287 1.00 57.84 190 ASP A C 1
ATOM 1374 O O . ASP A 1 190 ? -2.156 2.377 28.231 1.00 57.84 190 ASP A O 1
ATOM 1378 N N . GLU A 1 191 ? -1.899 1.881 30.394 1.00 60.50 191 GLU A N 1
ATOM 1379 C CA . GLU A 1 191 ? -0.555 2.489 30.501 1.00 60.50 191 GLU A CA 1
ATOM 1380 C C . GLU A 1 191 ? 0.566 1.753 29.758 1.00 60.50 191 GLU A C 1
ATOM 1382 O O . GLU A 1 191 ? 1.469 2.392 29.218 1.00 60.50 191 GLU A O 1
ATOM 1387 N N . VAL A 1 192 ? 0.525 0.420 29.690 1.00 63.44 192 VAL A N 1
ATOM 1388 C CA . VAL A 1 192 ? 1.574 -0.352 28.998 1.00 63.44 192 VAL A CA 1
ATOM 1389 C C . VAL A 1 192 ? 1.400 -0.245 27.484 1.00 63.44 192 VAL A C 1
ATOM 1391 O O . VAL A 1 192 ? 2.362 0.014 26.769 1.00 63.44 192 VAL A O 1
ATOM 1394 N N . VAL A 1 193 ? 0.161 -0.360 26.995 1.00 62.94 193 VAL A N 1
ATOM 1395 C CA . VAL A 1 193 ? -0.190 -0.284 25.563 1.00 62.94 193 VAL A CA 1
ATOM 1396 C C . VAL A 1 193 ? 0.147 1.091 24.973 1.00 62.94 193 VAL A C 1
ATOM 1398 O O . VAL A 1 193 ? 0.572 1.205 23.826 1.00 62.94 193 VAL A O 1
ATOM 1401 N N . LEU A 1 194 ? 0.019 2.134 25.792 1.00 61.66 194 LEU A N 1
ATOM 1402 C CA . LEU A 1 194 ? 0.344 3.522 25.475 1.00 61.66 194 LEU A CA 1
ATOM 1403 C C . LEU A 1 194 ? 1.747 3.738 24.910 1.00 61.66 194 LEU A C 1
ATOM 1405 O O . LEU A 1 194 ? 1.923 4.540 23.996 1.00 61.66 194 LEU A O 1
ATOM 1409 N N . ARG A 1 195 ? 2.736 3.029 25.458 1.00 70.50 195 ARG A N 1
ATOM 1410 C CA . ARG A 1 195 ? 4.146 3.229 25.106 1.00 70.50 195 ARG A CA 1
ATOM 1411 C C . ARG A 1 195 ? 4.488 2.654 23.732 1.00 70.50 195 ARG A C 1
ATOM 1413 O O . ARG A 1 195 ? 5.390 3.148 23.071 1.00 70.50 195 ARG A O 1
ATOM 1420 N N . TRP A 1 196 ? 3.739 1.657 23.271 1.00 66.75 196 TRP A N 1
ATOM 1421 C CA . TRP A 1 196 ? 4.013 0.959 22.012 1.00 66.75 196 TRP A CA 1
ATOM 1422 C C . TRP A 1 196 ? 3.390 1.624 20.785 1.00 66.75 196 TRP A C 1
ATOM 1424 O O . TRP A 1 196 ? 3.814 1.357 19.664 1.00 66.75 196 TRP A O 1
ATOM 1434 N N . LEU A 1 197 ? 2.405 2.501 20.977 1.00 68.19 197 LEU A N 1
ATOM 1435 C CA . LEU A 1 197 ? 1.568 3.027 19.897 1.00 68.19 197 LEU A CA 1
ATOM 1436 C C . LEU A 1 197 ? 2.343 3.758 18.780 1.00 68.19 197 LEU A C 1
ATOM 1438 O O . LEU A 1 197 ? 2.042 3.502 17.615 1.00 68.19 197 LEU A O 1
ATOM 1442 N N . PRO A 1 198 ? 3.364 4.592 19.072 1.00 66.00 198 PRO A N 1
ATOM 1443 C CA . PRO A 1 198 ? 4.176 5.213 18.023 1.00 66.00 198 PRO A CA 1
ATOM 1444 C C . PRO A 1 198 ? 4.940 4.184 17.179 1.00 66.00 198 PRO A C 1
ATOM 1446 O O . PRO A 1 198 ? 5.004 4.312 15.960 1.00 66.00 198 PRO A O 1
ATOM 1449 N N . GLY A 1 199 ? 5.476 3.139 17.818 1.00 67.75 199 GLY A N 1
ATOM 1450 C CA . GLY A 1 199 ? 6.255 2.096 17.143 1.00 67.75 199 GLY A CA 1
ATOM 1451 C C . GLY A 1 199 ? 5.388 1.168 16.316 1.00 67.75 199 GLY A C 1
ATOM 1452 O O . GLY A 1 199 ? 5.734 0.854 15.185 1.00 67.75 199 GLY A O 1
ATOM 1453 N N . VAL A 1 200 ? 4.222 0.792 16.846 1.00 72.44 200 VAL A N 1
ATOM 1454 C CA . VAL A 1 200 ? 3.227 0.020 16.096 1.00 72.44 200 VAL A CA 1
ATOM 1455 C C . VAL A 1 200 ? 2.699 0.829 14.915 1.00 72.44 200 VAL A C 1
ATOM 1457 O O . VAL A 1 200 ? 2.573 0.280 13.829 1.00 72.44 200 VAL A O 1
ATOM 1460 N N . GLY A 1 201 ? 2.429 2.126 15.096 1.00 70.44 201 GLY A N 1
ATOM 1461 C CA . GLY A 1 201 ? 1.994 3.006 14.012 1.00 70.44 201 GLY A CA 1
ATOM 1462 C C . GLY A 1 201 ? 3.024 3.091 12.885 1.00 70.44 201 GLY A C 1
ATOM 1463 O O . GLY A 1 201 ? 2.677 2.887 11.726 1.00 70.44 201 GLY A O 1
ATOM 1464 N N . ALA A 1 202 ? 4.297 3.322 13.216 1.00 70.00 202 ALA A N 1
ATOM 1465 C CA . ALA A 1 202 ? 5.372 3.374 12.227 1.00 70.00 202 ALA A CA 1
ATOM 1466 C C . ALA A 1 202 ? 5.597 2.021 11.530 1.00 70.00 202 ALA A C 1
ATOM 1468 O O . ALA A 1 202 ? 5.669 1.970 10.303 1.00 70.00 202 ALA A O 1
ATOM 1469 N N . ALA A 1 203 ? 5.615 0.920 12.287 1.00 70.69 203 ALA A N 1
ATOM 1470 C CA . ALA A 1 203 ? 5.712 -0.427 11.729 1.00 70.69 203 ALA A CA 1
ATOM 1471 C C . ALA A 1 203 ? 4.528 -0.751 10.807 1.00 70.69 203 ALA A C 1
ATOM 1473 O O . ALA A 1 203 ? 4.717 -1.342 9.748 1.00 70.69 203 ALA A O 1
ATOM 1474 N N . ALA A 1 204 ? 3.315 -0.337 11.182 1.00 74.56 204 ALA A N 1
ATOM 1475 C CA . ALA A 1 204 ? 2.122 -0.528 10.373 1.00 74.56 204 ALA A CA 1
ATOM 1476 C C . ALA A 1 204 ? 2.154 0.305 9.093 1.00 74.56 204 ALA A C 1
ATOM 1478 O O . ALA A 1 204 ? 1.754 -0.205 8.057 1.00 74.56 204 ALA A O 1
ATOM 1479 N N . LEU A 1 205 ? 2.653 1.545 9.132 1.00 75.25 205 LEU A N 1
ATOM 1480 C CA . LEU A 1 205 ? 2.844 2.355 7.927 1.00 75.25 205 LEU A CA 1
ATOM 1481 C C . LEU A 1 205 ? 3.884 1.726 7.001 1.00 75.25 205 LEU A C 1
ATOM 1483 O O . LEU A 1 205 ? 3.597 1.545 5.824 1.00 75.25 205 LEU A O 1
ATOM 1487 N N . LEU A 1 206 ? 5.042 1.323 7.533 1.00 73.62 206 LEU A N 1
ATOM 1488 C CA . LEU A 1 206 ? 6.073 0.631 6.758 1.00 73.62 206 LEU A CA 1
ATOM 1489 C C . LEU A 1 206 ? 5.509 -0.631 6.106 1.00 73.62 206 LEU A C 1
ATOM 1491 O O . LEU A 1 206 ? 5.654 -0.842 4.905 1.00 73.62 206 LEU A O 1
ATOM 1495 N N . ALA A 1 207 ? 4.841 -1.470 6.890 1.00 73.06 207 ALA A N 1
ATOM 1496 C CA . ALA A 1 207 ? 4.323 -2.717 6.376 1.00 73.06 207 ALA A CA 1
ATOM 1497 C C . ALA A 1 207 ? 3.079 -2.507 5.486 1.00 73.06 207 ALA A C 1
ATOM 1499 O O . ALA A 1 207 ? 2.897 -3.278 4.552 1.00 73.06 207 ALA A O 1
ATOM 1500 N N . ALA A 1 208 ? 2.305 -1.427 5.646 1.00 73.44 208 ALA A N 1
ATOM 1501 C CA . ALA A 1 208 ? 1.269 -1.014 4.694 1.00 73.44 208 ALA A CA 1
ATOM 1502 C C . ALA A 1 208 ? 1.857 -0.565 3.352 1.00 73.44 208 ALA A C 1
ATOM 1504 O O . ALA A 1 208 ? 1.286 -0.901 2.318 1.00 73.44 208 ALA A O 1
ATOM 1505 N N . SER A 1 209 ? 3.012 0.110 3.344 1.00 72.00 209 SER A N 1
ATOM 1506 C CA . SER A 1 209 ? 3.760 0.391 2.110 1.00 72.00 209 SER A CA 1
ATOM 1507 C C . SER A 1 209 ? 4.191 -0.893 1.401 1.00 72.00 209 SER A C 1
ATOM 1509 O O . SER A 1 209 ? 4.302 -0.897 0.182 1.00 72.00 209 SER A O 1
ATOM 1511 N N . LEU A 1 210 ? 4.420 -1.977 2.154 1.00 70.06 210 LEU A N 1
ATOM 1512 C CA . LEU A 1 210 ? 4.848 -3.288 1.649 1.00 70.06 210 LEU A CA 1
ATOM 1513 C C . LEU A 1 210 ? 3.692 -4.250 1.325 1.00 70.06 210 LEU A C 1
ATOM 1515 O O . LEU A 1 210 ? 3.880 -5.294 0.694 1.00 70.06 210 LEU A O 1
ATOM 1519 N N . ALA A 1 211 ? 2.487 -3.946 1.781 1.00 67.75 211 ALA A N 1
ATOM 1520 C CA . ALA A 1 211 ? 1.386 -4.887 1.732 1.00 67.75 211 ALA A CA 1
ATOM 1521 C C . ALA A 1 211 ? 0.725 -5.093 0.348 1.00 67.75 211 ALA A C 1
ATOM 1523 O O . ALA A 1 211 ? 0.210 -6.196 0.134 1.00 67.75 211 ALA A O 1
ATOM 1524 N N . PRO A 1 212 ? 0.803 -4.165 -0.635 1.00 64.19 212 PRO A N 1
ATOM 1525 C CA . PRO A 1 212 ? 0.413 -4.446 -2.025 1.00 64.19 212 PRO A CA 1
ATOM 1526 C C . PRO A 1 212 ? 1.115 -5.671 -2.641 1.00 64.19 212 PRO A C 1
ATOM 1528 O O . PRO A 1 212 ? 0.606 -6.268 -3.590 1.00 64.19 212 PRO A O 1
ATOM 1531 N N . TRP A 1 213 ? 2.242 -6.099 -2.062 1.00 62.69 213 TRP A N 1
ATOM 1532 C CA . TRP A 1 213 ? 3.002 -7.285 -2.472 1.00 62.69 213 TRP A CA 1
ATOM 1533 C C . TRP A 1 213 ? 2.773 -8.504 -1.570 1.00 62.69 213 TRP A C 1
ATOM 1535 O O . TRP A 1 213 ? 3.640 -9.365 -1.435 1.00 62.69 213 TRP A O 1
ATOM 1545 N N . ALA A 1 214 ? 1.597 -8.569 -0.938 1.00 58.66 214 ALA A N 1
ATOM 1546 C CA . ALA A 1 214 ? 1.127 -9.681 -0.108 1.00 58.66 214 ALA A CA 1
ATOM 1547 C C . ALA A 1 214 ? 2.021 -10.029 1.099 1.00 58.66 214 ALA A C 1
ATOM 1549 O O . ALA A 1 214 ? 1.974 -11.153 1.598 1.00 58.66 214 ALA A O 1
ATOM 1550 N N . GLY A 1 215 ? 2.782 -9.057 1.611 1.00 55.19 215 GLY A N 1
ATOM 1551 C CA . GLY A 1 215 ? 3.660 -9.232 2.766 1.00 55.19 215 GLY A CA 1
ATOM 1552 C C . GLY A 1 215 ? 4.957 -9.940 2.381 1.00 55.19 215 GLY A C 1
ATOM 1553 O O . GLY A 1 215 ? 4.975 -11.115 2.014 1.00 55.19 215 GLY A O 1
ATOM 1554 N N . PHE A 1 216 ? 6.064 -9.210 2.453 1.00 54.84 216 PHE A N 1
ATOM 1555 C CA . PHE A 1 216 ? 7.380 -9.761 2.159 1.00 54.84 216 PHE A CA 1
ATOM 1556 C C . PHE A 1 216 ? 7.906 -10.604 3.322 1.00 54.84 216 PHE A C 1
ATOM 1558 O O . PHE A 1 216 ? 7.760 -10.184 4.476 1.00 54.84 216 PHE A O 1
ATOM 1565 N N . PRO A 1 217 ? 8.590 -11.735 3.071 1.00 54.62 217 PRO A N 1
ATOM 1566 C CA . PRO A 1 217 ? 9.558 -12.209 4.042 1.00 54.62 217 PRO A CA 1
ATOM 1567 C C . PRO A 1 217 ? 10.613 -11.105 4.174 1.00 54.62 217 PRO A C 1
ATOM 1569 O O . PRO A 1 217 ? 11.294 -10.763 3.211 1.00 54.62 217 PRO A O 1
ATOM 1572 N N . ILE A 1 218 ? 10.732 -10.511 5.368 1.00 51.19 218 ILE A N 1
ATOM 1573 C CA . ILE A 1 218 ? 11.634 -9.372 5.655 1.00 51.19 218 ILE A CA 1
ATOM 1574 C C . ILE A 1 218 ? 13.062 -9.643 5.152 1.00 51.19 218 ILE A C 1
ATOM 1576 O O . ILE A 1 218 ? 13.809 -8.725 4.822 1.00 51.19 218 ILE A O 1
ATOM 1580 N N . GLY A 1 219 ? 13.426 -10.922 5.050 1.00 47.88 219 GLY A N 1
ATOM 1581 C CA . GLY A 1 219 ? 14.709 -11.357 4.551 1.00 47.88 219 GLY A CA 1
ATOM 1582 C C . GLY A 1 219 ? 15.023 -11.149 3.083 1.00 47.88 219 GLY A C 1
ATOM 1583 O O . GLY A 1 219 ? 16.206 -11.097 2.770 1.00 47.88 219 GLY A O 1
ATOM 1584 N N . GLU A 1 220 ? 14.017 -10.980 2.235 1.00 49.47 220 GLU A N 1
ATOM 1585 C CA . GLU A 1 220 ? 14.192 -10.768 0.796 1.00 49.47 220 GLU A CA 1
ATOM 1586 C C . GLU A 1 220 ? 14.077 -9.285 0.408 1.00 49.47 220 GLU A C 1
ATOM 1588 O O . GLU A 1 220 ? 14.394 -8.923 -0.719 1.00 49.47 220 GLU A O 1
ATOM 1593 N N . ILE A 1 221 ? 13.653 -8.405 1.329 1.00 51.56 221 ILE A N 1
ATOM 1594 C CA . ILE A 1 221 ? 13.501 -6.964 1.047 1.00 51.56 221 ILE A CA 1
ATOM 1595 C C . ILE A 1 221 ? 14.879 -6.304 0.827 1.00 51.56 221 ILE A C 1
ATOM 1597 O O . ILE A 1 221 ? 14.987 -5.321 0.097 1.00 51.56 221 ILE A O 1
ATOM 1601 N N . PHE A 1 222 ? 15.945 -6.847 1.431 1.00 53.19 222 PHE A N 1
ATOM 1602 C CA . PHE A 1 222 ? 17.272 -6.217 1.452 1.00 53.19 222 PHE A CA 1
ATOM 1603 C C . PHE A 1 222 ? 18.413 -7.234 1.313 1.00 53.19 222 PHE A C 1
ATOM 1605 O O . PHE A 1 222 ? 19.071 -7.555 2.303 1.00 53.19 222 PHE A O 1
ATOM 1612 N N . PRO A 1 223 ? 18.715 -7.722 0.104 1.00 48.50 223 PRO A N 1
ATOM 1613 C CA . PRO A 1 223 ? 19.847 -8.627 -0.086 1.00 48.50 223 PRO A CA 1
ATOM 1614 C C . PRO A 1 223 ? 21.188 -7.912 0.111 1.00 48.50 223 PRO A C 1
ATOM 1616 O O . PRO A 1 223 ? 22.095 -8.495 0.689 1.00 48.50 223 PRO A O 1
ATOM 1619 N N . ALA A 1 224 ? 21.282 -6.622 -0.244 1.00 46.78 224 ALA A N 1
ATOM 1620 C CA . ALA A 1 224 ? 22.509 -5.830 -0.097 1.00 46.78 224 ALA A CA 1
ATOM 1621 C C . ALA A 1 224 ? 22.873 -5.481 1.363 1.00 46.78 224 ALA A C 1
ATOM 1623 O O . ALA A 1 224 ? 24.037 -5.256 1.667 1.00 46.78 224 ALA A O 1
ATOM 1624 N N . HIS A 1 225 ? 21.890 -5.437 2.274 1.00 50.25 225 HIS A N 1
ATOM 1625 C CA . HIS A 1 225 ? 22.101 -5.103 3.696 1.00 50.25 225 HIS A CA 1
ATOM 1626 C C . HIS A 1 225 ? 21.774 -6.277 4.642 1.00 50.25 225 HIS A C 1
ATOM 1628 O O . HIS A 1 225 ? 21.877 -6.147 5.865 1.00 50.25 225 HIS A O 1
ATOM 1634 N N . GLY A 1 226 ? 21.379 -7.429 4.089 1.00 60.41 226 GLY A N 1
ATOM 1635 C CA . GLY A 1 226 ? 21.201 -8.704 4.778 1.00 60.41 226 GLY A CA 1
ATOM 1636 C C . GLY A 1 226 ? 20.471 -8.626 6.124 1.00 60.41 226 GLY A C 1
ATOM 1637 O O . GLY A 1 226 ? 19.359 -8.110 6.254 1.00 60.41 226 GLY A O 1
ATOM 1638 N N . TRP A 1 227 ? 21.102 -9.194 7.152 1.00 63.47 227 TRP A N 1
ATOM 1639 C CA . TRP A 1 227 ? 20.580 -9.260 8.518 1.00 63.47 227 TRP A CA 1
ATOM 1640 C C . TRP A 1 227 ? 20.591 -7.903 9.246 1.00 63.47 227 TRP A C 1
ATOM 1642 O O . TRP A 1 227 ? 19.808 -7.727 10.179 1.00 63.47 227 TRP A O 1
ATOM 1652 N N . LEU A 1 228 ? 21.411 -6.935 8.811 1.00 62.53 228 LEU A N 1
ATOM 1653 C CA . LEU A 1 228 ? 21.556 -5.628 9.467 1.00 62.53 228 LEU A CA 1
ATOM 1654 C C . LEU A 1 228 ? 20.290 -4.779 9.335 1.00 62.53 228 LEU A C 1
ATOM 1656 O O . LEU A 1 228 ? 19.851 -4.184 10.316 1.00 62.53 228 LEU A O 1
ATOM 1660 N N . ALA A 1 229 ? 19.640 -4.788 8.167 1.00 60.81 229 ALA A N 1
ATOM 1661 C CA . ALA A 1 229 ? 18.351 -4.116 7.988 1.00 60.81 229 ALA A CA 1
ATOM 1662 C C . ALA A 1 229 ? 17.262 -4.730 8.891 1.00 60.81 229 ALA A C 1
ATOM 1664 O O . ALA A 1 229 ? 16.460 -4.011 9.491 1.00 60.81 229 ALA A O 1
ATOM 1665 N N . ARG A 1 230 ? 17.273 -6.063 9.068 1.00 66.81 230 ARG A N 1
ATOM 1666 C CA . ARG A 1 230 ? 16.359 -6.755 9.998 1.00 66.81 230 ARG A CA 1
ATOM 1667 C C . ARG A 1 230 ? 16.638 -6.342 11.438 1.00 66.81 230 ARG A C 1
ATOM 1669 O O . ARG A 1 230 ? 15.708 -6.018 12.171 1.00 66.81 230 ARG A O 1
ATOM 1676 N N . ALA A 1 231 ? 17.914 -6.323 11.821 1.00 71.12 231 ALA A N 1
ATOM 1677 C CA . ALA A 1 231 ? 18.348 -5.912 13.146 1.00 71.12 231 ALA A CA 1
ATOM 1678 C C . ALA A 1 231 ? 17.950 -4.459 13.431 1.00 71.12 231 ALA A C 1
ATOM 1680 O O . ALA A 1 231 ? 17.423 -4.196 14.504 1.00 71.12 231 ALA A O 1
ATOM 1681 N N . ALA A 1 232 ? 18.096 -3.542 12.470 1.00 68.19 232 ALA A N 1
ATOM 1682 C CA . ALA A 1 232 ? 17.705 -2.141 12.622 1.00 68.19 232 ALA A CA 1
ATOM 1683 C C . ALA A 1 232 ? 16.193 -1.969 12.847 1.00 68.19 232 ALA A C 1
ATOM 1685 O O . ALA A 1 232 ? 15.794 -1.259 13.767 1.00 68.19 232 ALA A O 1
ATOM 1686 N N . VAL A 1 233 ? 15.342 -2.659 12.075 1.00 66.62 233 VAL A N 1
ATOM 1687 C CA . VAL A 1 233 ? 13.875 -2.609 12.253 1.00 66.62 233 VAL A CA 1
ATOM 1688 C C . VAL A 1 233 ? 13.449 -3.237 13.586 1.00 66.62 233 VAL A C 1
ATOM 1690 O O . VAL A 1 233 ? 12.619 -2.675 14.304 1.00 66.62 233 VAL A O 1
ATOM 1693 N N . VAL A 1 234 ? 14.034 -4.380 13.956 1.00 74.56 234 VAL A N 1
ATOM 1694 C CA . VAL A 1 234 ? 13.760 -5.046 15.241 1.00 74.56 234 VAL A CA 1
ATOM 1695 C C . VAL A 1 234 ? 14.227 -4.180 16.412 1.00 74.56 234 VAL A C 1
ATOM 1697 O O . VAL A 1 234 ? 13.491 -3.997 17.381 1.00 74.56 234 VAL A O 1
ATOM 1700 N N . LEU A 1 235 ? 15.415 -3.587 16.315 1.00 75.19 235 LEU A N 1
ATOM 1701 C CA . LEU A 1 235 ? 15.963 -2.691 17.327 1.00 75.19 235 LEU A CA 1
ATOM 1702 C C . LEU A 1 235 ? 15.110 -1.422 17.455 1.00 75.19 235 LEU A C 1
ATOM 1704 O O . LEU A 1 235 ? 14.786 -1.022 18.573 1.00 75.19 235 LEU A O 1
ATOM 1708 N N . ALA A 1 236 ? 14.665 -0.840 16.338 1.00 71.69 236 ALA A N 1
ATOM 1709 C CA . ALA A 1 236 ? 13.731 0.282 16.334 1.00 71.69 236 ALA A CA 1
ATOM 1710 C C . ALA A 1 236 ? 12.433 -0.077 17.073 1.00 71.69 236 ALA A C 1
ATOM 1712 O O . ALA A 1 236 ? 12.006 0.675 17.951 1.00 71.69 236 ALA A O 1
ATOM 1713 N N . LEU A 1 237 ? 11.846 -1.250 16.808 1.00 70.00 237 LEU A N 1
ATOM 1714 C CA . LEU A 1 237 ? 10.667 -1.758 17.522 1.00 70.00 237 LEU A CA 1
ATOM 1715 C C . LEU A 1 237 ? 10.907 -1.915 19.033 1.00 70.00 237 LEU A C 1
ATOM 1717 O O . LEU A 1 237 ? 10.075 -1.473 19.824 1.00 70.00 237 LEU A O 1
ATOM 1721 N N . ILE A 1 238 ? 12.039 -2.501 19.438 1.00 75.38 238 ILE A N 1
ATOM 1722 C CA . ILE A 1 238 ? 12.392 -2.741 20.850 1.00 75.38 238 ILE A CA 1
ATOM 1723 C C . ILE A 1 238 ? 12.637 -1.429 21.605 1.00 75.38 238 ILE A C 1
ATOM 1725 O O . ILE A 1 238 ? 12.266 -1.300 22.776 1.00 75.38 238 ILE A O 1
ATOM 1729 N N . ILE A 1 239 ? 13.280 -0.454 20.959 1.00 74.44 239 ILE A N 1
ATOM 1730 C CA . ILE A 1 239 ? 13.669 0.811 21.587 1.00 74.44 239 ILE A CA 1
ATOM 1731 C C . ILE A 1 239 ? 12.504 1.811 21.600 1.00 74.44 239 ILE A C 1
ATOM 1733 O O . ILE A 1 239 ? 12.374 2.562 22.567 1.00 74.44 239 ILE A O 1
ATOM 1737 N N . THR A 1 240 ? 11.612 1.794 20.601 1.00 70.62 240 THR A N 1
ATOM 1738 C CA . THR A 1 240 ? 10.474 2.729 20.497 1.00 70.62 240 THR A CA 1
ATOM 1739 C C . THR A 1 240 ? 9.683 2.931 21.803 1.00 70.62 240 THR A C 1
ATOM 1741 O O . THR A 1 240 ? 9.481 4.087 22.173 1.00 70.62 240 THR A O 1
ATOM 1744 N N . PRO A 1 241 ? 9.269 1.893 22.561 1.00 67.12 241 PRO A N 1
ATOM 1745 C CA . PRO A 1 241 ? 8.502 2.092 23.795 1.00 67.12 241 PRO A CA 1
ATOM 1746 C C . PRO A 1 241 ? 9.277 2.783 24.926 1.00 67.12 241 PRO A C 1
ATOM 1748 O O . PRO A 1 241 ? 8.671 3.191 25.920 1.00 67.12 241 PRO A O 1
ATOM 1751 N N . ARG A 1 242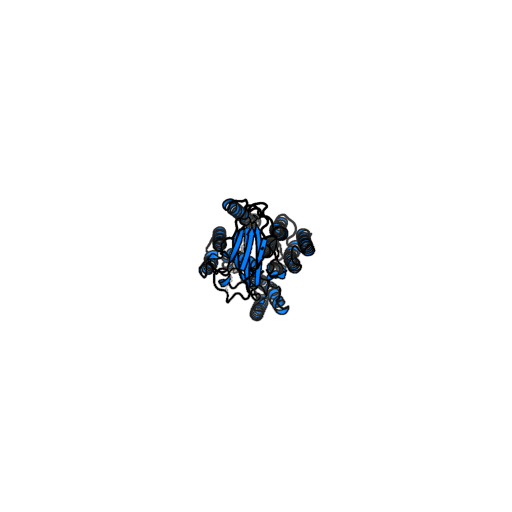 ? 10.605 2.904 24.805 1.00 75.06 242 ARG A N 1
ATOM 1752 C CA . ARG A 1 242 ? 11.470 3.624 25.751 1.00 75.06 242 ARG A CA 1
ATOM 1753 C C . ARG A 1 242 ? 11.763 5.062 25.320 1.00 75.06 242 ARG A C 1
ATOM 1755 O O . ARG A 1 242 ? 12.317 5.822 26.109 1.00 75.06 242 ARG A O 1
ATOM 1762 N N . LEU A 1 243 ? 11.398 5.447 24.098 1.00 58.94 243 LEU A N 1
ATOM 1763 C CA . LEU A 1 243 ? 11.692 6.762 23.539 1.00 58.94 243 LEU A CA 1
ATOM 1764 C C . LEU A 1 243 ? 10.504 7.714 23.647 1.00 58.94 243 LEU A C 1
ATOM 1766 O O . LEU A 1 243 ? 9.338 7.324 23.597 1.00 58.94 243 LEU A O 1
ATOM 1770 N N . ARG A 1 244 ? 10.809 9.014 23.726 1.00 66.94 244 ARG A N 1
ATOM 1771 C CA . ARG A 1 244 ? 9.805 10.061 23.495 1.00 66.94 244 ARG A CA 1
ATOM 1772 C C . ARG A 1 244 ? 9.310 9.971 22.040 1.00 66.94 244 ARG A C 1
ATOM 1774 O O . ARG A 1 244 ? 10.122 9.668 21.166 1.00 66.94 244 ARG A O 1
ATOM 1781 N N . PRO A 1 245 ? 8.038 10.295 21.737 1.00 59.34 245 PRO A N 1
ATOM 1782 C CA . PRO A 1 245 ? 7.466 10.131 20.395 1.00 59.34 245 PRO A CA 1
ATOM 1783 C C . PRO A 1 245 ? 8.281 10.767 19.257 1.00 59.34 245 PRO A C 1
ATOM 1785 O O . PRO A 1 245 ? 8.413 10.161 18.199 1.00 59.34 245 PRO A O 1
ATOM 1788 N N . GLY A 1 246 ? 8.878 11.945 19.478 1.00 56.22 246 GLY A N 1
ATOM 1789 C CA . GLY A 1 246 ? 9.750 12.592 18.487 1.00 56.22 246 GLY A CA 1
ATOM 1790 C C . GLY A 1 246 ? 11.032 11.803 18.188 1.00 56.22 246 GLY A C 1
ATOM 1791 O O . GLY A 1 246 ? 11.404 11.655 17.029 1.00 56.22 246 GLY A O 1
ATOM 1792 N N . LEU A 1 247 ? 11.662 11.222 19.215 1.00 65.25 247 LEU A N 1
ATOM 1793 C CA . LEU A 1 247 ? 12.847 10.371 19.053 1.00 65.25 247 LEU A CA 1
ATOM 1794 C C . LEU A 1 247 ? 12.488 9.027 18.417 1.00 65.25 247 LEU A C 1
ATOM 1796 O O . LEU A 1 247 ? 13.226 8.543 17.568 1.00 65.25 247 LEU A O 1
ATOM 1800 N N . ALA A 1 248 ? 11.340 8.449 18.779 1.00 62.06 248 ALA A N 1
ATOM 1801 C CA . ALA A 1 248 ? 10.827 7.252 18.120 1.00 62.06 248 ALA A CA 1
ATOM 1802 C C . ALA A 1 248 ? 10.612 7.500 16.619 1.00 62.06 248 ALA A C 1
ATOM 1804 O O . ALA A 1 248 ? 11.052 6.698 15.801 1.00 62.06 248 ALA A O 1
ATOM 1805 N N . GLY A 1 249 ? 10.010 8.638 16.255 1.00 61.78 249 GLY A N 1
ATOM 1806 C CA . GLY A 1 249 ? 9.862 9.053 14.860 1.00 61.78 249 GLY A CA 1
ATOM 1807 C C . GLY A 1 249 ? 11.204 9.182 14.138 1.00 61.78 249 GLY A C 1
ATOM 1808 O O . GLY A 1 249 ? 11.353 8.649 13.044 1.00 61.78 249 GLY A O 1
ATOM 1809 N N . ALA A 1 250 ? 12.203 9.810 14.767 1.00 62.69 250 ALA A N 1
ATOM 1810 C CA . ALA A 1 250 ? 13.547 9.930 14.202 1.00 62.69 250 ALA A CA 1
ATOM 1811 C C . ALA A 1 250 ? 14.240 8.567 14.018 1.00 62.69 250 ALA A C 1
ATOM 1813 O O . ALA A 1 250 ? 14.855 8.337 12.980 1.00 62.69 250 ALA A O 1
ATOM 1814 N N . VAL A 1 251 ? 14.102 7.642 14.976 1.00 68.38 251 VAL A N 1
ATOM 1815 C CA . VAL A 1 251 ? 14.638 6.273 14.873 1.00 68.38 251 VAL A CA 1
ATOM 1816 C C . VAL A 1 251 ? 13.982 5.510 13.729 1.00 68.38 251 VAL A C 1
ATOM 1818 O O . VAL A 1 251 ? 14.681 4.865 12.955 1.00 68.38 251 VAL A O 1
ATOM 1821 N N . TRP A 1 252 ? 12.663 5.616 13.573 1.00 65.31 252 TRP A N 1
ATOM 1822 C CA . TRP A 1 252 ? 11.968 5.016 12.436 1.00 65.31 252 TRP A CA 1
ATOM 1823 C C . TRP A 1 252 ? 12.356 5.669 11.114 1.00 65.31 252 TRP A C 1
ATOM 1825 O O . TRP A 1 252 ? 12.554 4.958 10.136 1.00 65.31 252 TRP A O 1
ATOM 1835 N N . MET A 1 253 ? 12.535 6.990 11.073 1.00 64.12 253 MET A N 1
ATOM 1836 C CA . MET A 1 253 ? 13.018 7.680 9.879 1.00 64.12 253 MET A CA 1
ATOM 1837 C C . MET A 1 253 ? 14.424 7.206 9.503 1.00 64.12 253 MET A C 1
ATOM 1839 O O . MET A 1 253 ? 14.633 6.833 8.358 1.00 64.12 253 MET A O 1
ATOM 1843 N N . LEU A 1 254 ? 15.354 7.122 10.458 1.00 62.00 254 LEU A N 1
ATOM 1844 C CA . LEU A 1 254 ? 16.700 6.581 10.246 1.00 62.00 254 LEU A CA 1
ATOM 1845 C C . LEU A 1 254 ? 16.665 5.122 9.785 1.00 62.00 254 LEU A C 1
ATOM 1847 O O . LEU A 1 254 ? 17.327 4.788 8.809 1.00 62.00 254 LEU A O 1
ATOM 1851 N N . ALA A 1 255 ? 15.846 4.284 10.426 1.00 63.34 255 ALA A N 1
ATOM 1852 C CA . ALA A 1 255 ? 15.652 2.892 10.030 1.00 63.34 255 ALA A CA 1
ATOM 1853 C C . ALA A 1 255 ? 15.053 2.765 8.622 1.00 63.34 255 ALA A C 1
ATOM 1855 O O . ALA A 1 255 ? 15.338 1.794 7.934 1.00 63.34 255 ALA A O 1
ATOM 1856 N N . THR A 1 256 ? 14.244 3.737 8.187 1.00 60.44 256 THR A N 1
ATOM 1857 C CA . THR A 1 256 ? 13.668 3.788 6.834 1.00 60.44 256 THR A CA 1
ATOM 1858 C C . THR A 1 256 ? 14.675 4.333 5.816 1.00 60.44 256 THR A C 1
ATOM 1860 O O . THR A 1 256 ? 14.749 3.833 4.702 1.00 60.44 256 THR A O 1
ATOM 1863 N N . LEU A 1 257 ? 15.494 5.319 6.192 1.00 55.41 257 LEU A N 1
ATOM 1864 C CA . LEU A 1 257 ? 16.574 5.863 5.361 1.00 55.41 257 LEU A CA 1
ATOM 1865 C C . LEU A 1 257 ? 17.698 4.839 5.150 1.00 55.41 257 LEU A C 1
ATOM 1867 O O . LEU A 1 257 ? 18.274 4.775 4.067 1.00 55.41 257 LEU A O 1
ATOM 1871 N N . SER A 1 258 ? 17.964 3.987 6.146 1.00 52.53 258 SER A N 1
ATOM 1872 C CA . SER A 1 258 ? 18.906 2.869 6.032 1.00 52.53 258 SER A CA 1
ATOM 1873 C C . SER A 1 258 ? 18.410 1.743 5.120 1.00 52.53 258 SER A C 1
ATOM 1875 O O . SER A 1 258 ? 19.174 0.835 4.812 1.00 52.53 258 SER A O 1
ATOM 1877 N N . LEU A 1 259 ? 17.149 1.791 4.668 1.00 47.03 259 LEU A N 1
ATOM 1878 C CA . LEU A 1 259 ? 16.624 0.877 3.646 1.00 47.03 259 LEU A CA 1
ATOM 1879 C C . LEU A 1 259 ? 17.129 1.235 2.236 1.00 47.03 259 LEU A C 1
ATOM 1881 O O . LEU A 1 259 ? 16.858 0.502 1.287 1.00 47.03 259 LEU A O 1
ATOM 1885 N N . GLY A 1 260 ? 17.891 2.326 2.106 1.00 40.25 260 GLY A N 1
ATOM 1886 C CA . GLY A 1 260 ? 18.462 2.803 0.855 1.00 40.25 260 GLY A CA 1
ATOM 1887 C C . GLY A 1 260 ? 17.542 3.784 0.122 1.00 40.25 260 GLY A C 1
ATOM 1888 O O . GLY A 1 260 ? 16.360 3.925 0.451 1.00 40.25 260 GLY A O 1
ATOM 1889 N N . PRO A 1 261 ? 18.074 4.517 -0.870 1.00 40.03 261 PRO A N 1
ATOM 1890 C CA . PRO A 1 261 ? 17.277 5.456 -1.639 1.00 40.03 261 PRO A CA 1
ATOM 1891 C C . PRO A 1 261 ? 16.168 4.714 -2.390 1.00 40.03 261 PRO A C 1
ATOM 1893 O O . PRO A 1 261 ? 16.410 3.692 -3.031 1.00 40.03 261 PRO A O 1
ATOM 1896 N N . ALA A 1 262 ? 14.958 5.283 -2.387 1.00 43.03 262 ALA A N 1
ATOM 1897 C CA . ALA A 1 262 ? 13.954 4.967 -3.395 1.00 43.03 262 ALA A CA 1
ATOM 1898 C C . ALA A 1 262 ? 14.524 5.393 -4.757 1.00 43.03 262 ALA A C 1
ATOM 1900 O O . ALA A 1 262 ? 14.423 6.560 -5.166 1.00 43.03 262 ALA A O 1
ATOM 1901 N N . LEU A 1 263 ? 15.218 4.456 -5.405 1.00 45.44 263 LEU A N 1
ATOM 1902 C CA . LEU A 1 263 ? 15.855 4.661 -6.694 1.00 45.44 263 LEU A CA 1
ATOM 1903 C C . LEU A 1 263 ? 14.818 5.221 -7.674 1.00 45.44 263 LEU A C 1
ATOM 1905 O O . LEU A 1 263 ? 13.651 4.834 -7.649 1.00 45.44 263 LEU A O 1
ATOM 1909 N N . ALA A 1 264 ? 15.274 6.208 -8.451 1.00 41.06 264 ALA A N 1
ATOM 1910 C CA . ALA A 1 264 ? 14.508 7.127 -9.292 1.00 41.06 264 ALA A CA 1
ATOM 1911 C C . ALA A 1 264 ? 13.288 6.517 -10.018 1.00 41.06 264 ALA A C 1
ATOM 1913 O O . ALA A 1 264 ? 13.305 5.324 -10.341 1.00 41.06 264 ALA A O 1
ATOM 1914 N N . PRO A 1 265 ? 12.237 7.331 -10.263 1.00 46.09 265 PRO A N 1
ATOM 1915 C CA . PRO A 1 265 ? 10.950 6.859 -10.761 1.00 46.09 265 PRO A CA 1
ATOM 1916 C C . PRO A 1 265 ? 11.056 5.982 -12.008 1.00 46.09 265 PRO A C 1
ATOM 1918 O O . PRO A 1 265 ? 11.915 6.175 -12.864 1.00 46.09 265 PRO A O 1
ATOM 1921 N N . SER A 1 266 ? 10.143 5.010 -12.087 1.00 46.53 266 SER A N 1
ATOM 1922 C CA . SER A 1 266 ? 9.892 4.214 -13.287 1.00 46.53 266 SER A CA 1
ATOM 1923 C C . SER A 1 266 ? 9.557 5.132 -14.472 1.00 46.53 266 SER A C 1
ATOM 1925 O O . SER A 1 266 ? 8.721 6.024 -14.304 1.00 46.53 266 SER A O 1
ATOM 1927 N N . PRO A 1 267 ? 10.145 4.917 -15.650 1.00 48.56 267 PRO A N 1
ATOM 1928 C CA . PRO A 1 267 ? 9.856 5.687 -16.846 1.00 48.56 267 PRO A CA 1
ATOM 1929 C C . PRO A 1 267 ? 8.532 5.283 -17.503 1.00 48.56 267 PRO A C 1
ATOM 1931 O O . PRO A 1 267 ? 7.816 4.394 -17.047 1.00 48.56 267 PRO A O 1
ATOM 1934 N N . GLU A 1 268 ? 8.221 6.003 -18.577 1.00 50.34 268 GLU A N 1
ATOM 1935 C CA . GLU A 1 268 ? 6.905 6.222 -19.187 1.00 50.34 268 GLU A CA 1
ATOM 1936 C C . GLU A 1 268 ? 6.292 5.005 -19.908 1.00 50.34 268 GLU A C 1
ATOM 1938 O O . GLU A 1 268 ? 5.176 5.100 -20.418 1.00 50.34 268 GLU A O 1
ATOM 1943 N N . GLN A 1 269 ? 6.978 3.856 -19.953 1.00 56.56 269 GLN A N 1
ATOM 1944 C CA . GLN A 1 269 ? 6.560 2.693 -20.744 1.00 56.56 269 GLN A CA 1
ATOM 1945 C C . GLN A 1 269 ? 6.247 1.461 -19.886 1.00 56.56 269 GLN A C 1
ATOM 1947 O O . GLN A 1 269 ? 6.966 1.119 -18.946 1.00 56.56 269 GLN A O 1
ATOM 1952 N N . ARG A 1 270 ? 5.152 0.766 -20.233 1.00 60.62 270 ARG A N 1
ATOM 1953 C CA . ARG A 1 270 ? 4.814 -0.549 -19.665 1.00 60.62 270 ARG A CA 1
ATOM 1954 C C . ARG A 1 270 ? 5.919 -1.541 -20.020 1.00 60.62 270 ARG A C 1
ATOM 1956 O O . ARG A 1 270 ? 6.377 -1.553 -21.154 1.00 60.62 270 ARG A O 1
ATOM 1963 N N . ALA A 1 271 ? 6.297 -2.393 -19.069 1.00 74.56 271 ALA A N 1
ATOM 1964 C CA . ALA A 1 271 ? 7.308 -3.419 -19.297 1.00 74.56 271 ALA A CA 1
ATOM 1965 C C . ALA A 1 271 ? 6.953 -4.306 -20.505 1.00 74.56 271 ALA A C 1
ATOM 1967 O O . ALA A 1 271 ? 5.837 -4.828 -20.564 1.00 74.56 271 ALA A O 1
ATOM 1968 N N . PHE A 1 272 ? 7.907 -4.522 -21.406 1.00 83.38 272 PHE A N 1
ATOM 1969 C CA . PHE A 1 272 ? 7.750 -5.306 -22.635 1.00 83.38 272 PHE A CA 1
ATOM 1970 C C . PHE A 1 272 ? 8.912 -6.292 -22.803 1.00 83.38 272 PHE A C 1
ATOM 1972 O O . PHE A 1 272 ? 9.928 -6.207 -22.110 1.00 83.38 272 PHE A O 1
ATOM 1979 N N . VAL A 1 273 ? 8.737 -7.265 -23.692 1.00 88.00 273 VAL A N 1
ATOM 1980 C CA . VAL A 1 273 ? 9.752 -8.275 -24.004 1.00 88.00 273 VAL A CA 1
ATOM 1981 C C . VAL A 1 273 ? 10.478 -7.859 -25.277 1.00 88.00 273 VAL A C 1
ATOM 1983 O O . VAL A 1 273 ? 9.829 -7.569 -26.276 1.00 88.00 273 VAL A O 1
ATOM 1986 N N . LEU A 1 274 ? 11.810 -7.827 -25.233 1.00 88.00 274 LEU A N 1
ATOM 1987 C CA . LEU A 1 274 ? 12.666 -7.715 -26.412 1.00 88.00 274 LEU A CA 1
ATOM 1988 C C . LEU A 1 274 ? 12.737 -9.089 -27.087 1.00 88.00 274 LEU A C 1
ATOM 1990 O O . LEU A 1 274 ? 13.537 -9.951 -26.705 1.00 88.00 274 LEU A O 1
ATOM 1994 N N . ASN A 1 275 ? 11.860 -9.301 -28.061 1.00 85.19 275 ASN A N 1
ATOM 1995 C CA . ASN A 1 275 ? 11.930 -10.413 -29.003 1.00 85.19 275 ASN A CA 1
ATOM 1996 C C . ASN A 1 275 ? 12.339 -9.894 -30.390 1.00 85.19 275 ASN A C 1
ATOM 1998 O O . ASN A 1 275 ? 12.368 -8.685 -30.621 1.00 85.19 275 ASN A O 1
ATOM 2002 N N . GLU A 1 276 ? 12.675 -10.805 -31.300 1.00 79.62 276 GLU A N 1
ATOM 2003 C CA . GLU A 1 276 ? 13.054 -10.441 -32.671 1.00 79.62 276 GLU A CA 1
ATOM 2004 C C . GLU A 1 276 ? 11.913 -9.743 -33.426 1.00 79.62 276 GLU A C 1
ATOM 2006 O O . GLU A 1 276 ? 12.154 -8.811 -34.188 1.00 79.62 276 GLU A O 1
ATOM 2011 N N . GLU A 1 277 ? 10.661 -10.125 -33.150 1.00 80.69 277 GLU A N 1
ATOM 2012 C CA . GLU A 1 277 ? 9.465 -9.550 -33.782 1.00 80.69 277 GLU A CA 1
ATOM 2013 C C . GLU A 1 277 ? 9.251 -8.066 -33.448 1.00 80.69 277 GLU A C 1
ATOM 2015 O O . GLU A 1 277 ? 8.712 -7.323 -34.267 1.00 80.69 277 GLU A O 1
ATOM 2020 N N . LEU A 1 278 ? 9.661 -7.619 -32.253 1.00 80.38 278 LEU A N 1
ATOM 2021 C CA . LEU A 1 278 ? 9.586 -6.210 -31.857 1.00 80.38 278 LEU A CA 1
ATOM 2022 C C . LEU A 1 278 ? 10.547 -5.341 -32.685 1.00 80.38 278 LEU A C 1
ATOM 2024 O O . LEU A 1 278 ? 10.314 -4.141 -32.829 1.00 80.38 278 LEU A O 1
ATOM 2028 N N . GLY A 1 279 ? 11.618 -5.945 -33.215 1.00 84.06 279 GLY A N 1
ATOM 2029 C CA . GLY A 1 279 ? 12.663 -5.272 -33.974 1.00 84.06 279 GLY A CA 1
ATOM 2030 C C . GLY A 1 279 ? 13.370 -4.167 -33.184 1.00 84.06 279 GLY A C 1
ATOM 2031 O O . GLY A 1 279 ? 13.601 -4.264 -31.977 1.00 84.06 279 GLY A O 1
ATOM 2032 N N . GLU A 1 280 ? 13.734 -3.100 -33.893 1.00 87.31 280 GLU A N 1
ATOM 2033 C CA . GLU A 1 280 ? 14.355 -1.908 -33.318 1.00 87.31 280 GLU A CA 1
ATOM 2034 C C . GLU A 1 280 ? 13.329 -1.024 -32.597 1.00 87.31 280 GLU A C 1
ATOM 2036 O O . GLU A 1 280 ? 12.474 -0.384 -33.219 1.00 87.31 280 GLU A O 1
ATOM 2041 N N . LEU A 1 281 ? 13.457 -0.900 -31.275 1.00 87.62 281 LEU A N 1
ATOM 2042 C CA . LEU A 1 281 ? 12.627 0.010 -30.498 1.00 87.62 281 LEU A CA 1
ATOM 2043 C C . LEU A 1 281 ? 13.261 1.400 -30.432 1.00 87.62 281 LEU A C 1
ATOM 2045 O O . LEU A 1 281 ? 14.232 1.622 -29.709 1.00 87.62 281 LEU A O 1
ATOM 2049 N N . ARG A 1 282 ? 12.658 2.368 -31.127 1.00 88.00 282 ARG A N 1
ATOM 2050 C CA . ARG A 1 282 ? 13.009 3.791 -30.993 1.00 88.00 282 ARG A CA 1
ATOM 2051 C C . ARG A 1 282 ? 12.444 4.369 -29.704 1.00 88.00 282 ARG A C 1
ATOM 2053 O O . ARG A 1 282 ? 11.242 4.302 -29.448 1.00 88.00 282 ARG A O 1
ATOM 2060 N N . MET A 1 283 ? 13.311 4.980 -28.913 1.00 86.50 283 MET A N 1
ATOM 2061 C CA . MET A 1 283 ? 13.002 5.372 -27.544 1.00 86.50 283 MET A CA 1
ATOM 2062 C C . MET A 1 283 ? 12.743 6.877 -27.421 1.00 86.50 283 MET A C 1
ATOM 2064 O O . MET A 1 283 ? 12.946 7.650 -28.364 1.00 86.50 283 MET A O 1
ATOM 2068 N N . SER A 1 284 ? 12.277 7.313 -26.245 1.00 84.81 284 SER A N 1
ATOM 2069 C CA . SER A 1 284 ? 12.133 8.742 -25.949 1.00 84.81 284 SER A CA 1
ATOM 2070 C C . SER A 1 284 ? 13.491 9.433 -26.020 1.00 84.81 284 SER A C 1
ATOM 2072 O O . SER A 1 284 ? 14.491 8.853 -25.585 1.00 84.81 284 SER A O 1
ATOM 2074 N N . ALA A 1 285 ? 13.502 10.674 -26.509 1.00 87.44 285 ALA A N 1
ATOM 2075 C CA . ALA A 1 285 ? 14.720 11.463 -26.602 1.00 87.44 285 ALA A CA 1
ATOM 2076 C C . ALA A 1 285 ? 15.409 11.620 -25.235 1.00 87.44 285 ALA A C 1
ATOM 2078 O O . ALA A 1 285 ? 14.735 11.693 -24.201 1.00 87.44 285 ALA A O 1
ATOM 2079 N N . GLY A 1 286 ? 16.739 11.672 -25.240 1.00 85.25 286 GLY A N 1
ATOM 2080 C CA . GLY A 1 286 ? 17.539 12.058 -24.089 1.00 85.25 286 GLY A CA 1
ATOM 2081 C C . GLY A 1 286 ? 17.230 13.488 -23.650 1.00 85.25 286 GLY A C 1
ATOM 2082 O O . GLY A 1 286 ? 16.676 14.295 -24.405 1.00 85.25 286 GLY A O 1
ATOM 2083 N N . SER A 1 287 ? 17.589 13.798 -22.408 1.00 82.50 287 SER A N 1
ATOM 2084 C CA . SER A 1 287 ? 17.382 15.114 -21.791 1.00 82.50 287 SER A CA 1
ATOM 2085 C C . SER A 1 287 ? 18.604 15.578 -20.996 1.00 82.50 287 SER A C 1
ATOM 2087 O O . SER A 1 287 ? 18.436 16.242 -19.978 1.00 82.50 287 SER A O 1
ATOM 2089 N N . ASP A 1 288 ? 19.807 15.132 -21.382 1.00 80.50 288 ASP A N 1
ATOM 2090 C CA . ASP A 1 288 ? 21.092 15.310 -20.669 1.00 80.50 288 ASP A CA 1
ATOM 2091 C C . ASP A 1 288 ? 21.139 14.763 -19.227 1.00 80.50 288 ASP A C 1
ATOM 2093 O O . ASP A 1 288 ? 22.185 14.718 -18.584 1.00 80.50 288 ASP A O 1
ATOM 2097 N N . SER A 1 289 ? 20.012 14.282 -18.709 1.00 79.25 289 SER A N 1
ATOM 2098 C CA . SER A 1 289 ? 19.929 13.484 -17.494 1.00 79.25 289 SER A CA 1
ATOM 2099 C C . SER A 1 289 ? 20.343 12.036 -17.769 1.00 79.25 289 SER A C 1
ATOM 2101 O O . SER A 1 289 ? 20.103 11.547 -18.879 1.00 79.25 289 SER A O 1
ATOM 2103 N N . PRO A 1 290 ? 20.826 11.299 -16.751 1.00 83.19 290 PRO A N 1
ATOM 2104 C CA . PRO A 1 290 ? 21.105 9.875 -16.873 1.00 83.19 290 PRO A CA 1
ATOM 2105 C C . PRO A 1 290 ? 19.942 9.119 -17.522 1.00 83.19 290 PRO A C 1
ATOM 2107 O O . PRO A 1 290 ? 18.790 9.255 -17.108 1.00 83.19 290 PRO A O 1
ATOM 2110 N N . TYR A 1 291 ? 20.240 8.326 -18.541 1.00 83.94 291 TYR A N 1
ATOM 2111 C CA . TYR A 1 291 ? 19.282 7.480 -19.233 1.00 83.94 291 TYR A CA 1
ATOM 2112 C C . TYR A 1 291 ? 19.347 6.080 -18.641 1.00 83.94 291 TYR A C 1
ATOM 2114 O O . TYR A 1 291 ? 20.409 5.467 -18.619 1.00 83.94 291 TYR A O 1
ATOM 2122 N N . VAL A 1 292 ? 18.232 5.574 -18.126 1.00 85.56 292 VAL A N 1
ATOM 2123 C CA . VAL A 1 292 ? 18.214 4.328 -17.359 1.00 85.56 292 VAL A CA 1
ATOM 2124 C C . VAL A 1 292 ? 17.468 3.236 -18.109 1.00 85.56 292 VAL A C 1
ATOM 2126 O O . VAL A 1 292 ? 16.373 3.459 -18.634 1.00 85.56 292 VAL A O 1
ATOM 2129 N N . ILE A 1 293 ? 18.064 2.044 -18.113 1.00 86.00 293 ILE A N 1
ATOM 2130 C CA . ILE A 1 293 ? 17.461 0.810 -18.605 1.00 86.00 293 ILE A CA 1
ATOM 2131 C C . ILE A 1 293 ? 17.522 -0.228 -17.489 1.00 86.00 293 ILE A C 1
ATOM 2133 O O . ILE A 1 293 ? 18.613 -0.576 -17.046 1.00 86.00 293 ILE A O 1
ATOM 2137 N N . ASP A 1 294 ? 16.367 -0.740 -17.065 1.00 84.69 294 ASP A N 1
ATOM 2138 C CA . ASP A 1 294 ? 16.310 -1.925 -16.214 1.00 84.69 294 ASP A CA 1
ATOM 2139 C C . ASP A 1 294 ? 15.875 -3.122 -17.050 1.00 84.69 294 ASP A C 1
ATOM 2141 O O . ASP A 1 294 ? 14.762 -3.153 -17.593 1.00 84.69 294 ASP A O 1
ATOM 2145 N N . LEU A 1 295 ? 16.758 -4.110 -17.127 1.00 85.25 295 LEU A N 1
ATOM 2146 C CA . LEU A 1 295 ? 16.505 -5.374 -17.795 1.00 85.25 295 LEU A CA 1
ATOM 2147 C C . LEU A 1 295 ? 16.339 -6.480 -16.774 1.00 85.25 295 LEU A C 1
ATOM 2149 O O . LEU A 1 295 ? 17.003 -6.512 -15.742 1.00 85.25 295 LEU A O 1
ATOM 2153 N N . ALA A 1 296 ? 15.488 -7.438 -17.092 1.00 85.50 296 ALA A N 1
ATOM 2154 C CA . ALA A 1 296 ? 15.397 -8.648 -16.314 1.00 85.50 296 ALA A CA 1
ATOM 2155 C C . ALA A 1 296 ? 15.261 -9.850 -17.243 1.00 85.50 296 ALA A C 1
ATOM 2157 O O . ALA A 1 296 ? 14.364 -9.904 -18.087 1.00 85.50 296 ALA A O 1
ATOM 2158 N N . VAL A 1 297 ? 16.163 -10.804 -17.054 1.00 85.81 297 VAL A N 1
ATOM 2159 C CA . VAL A 1 297 ? 16.323 -11.983 -17.902 1.00 85.81 297 VAL A CA 1
ATOM 2160 C C . VAL A 1 297 ? 15.465 -13.127 -17.360 1.00 85.81 297 VAL A C 1
ATOM 2162 O O . VAL A 1 297 ? 15.282 -13.252 -16.147 1.00 85.81 297 VAL A O 1
ATOM 216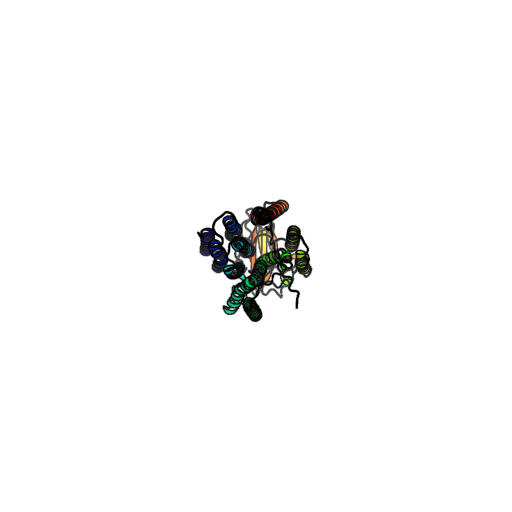5 N N . ARG A 1 298 ? 14.890 -13.949 -18.240 1.00 84.81 298 ARG A N 1
ATOM 2166 C CA . ARG A 1 298 ? 14.281 -15.240 -17.871 1.00 84.81 298 ARG A CA 1
ATOM 2167 C C . ARG A 1 298 ? 14.879 -16.348 -18.718 1.00 84.81 298 ARG A C 1
ATOM 2169 O O . ARG A 1 298 ? 15.229 -16.106 -19.871 1.00 84.81 298 ARG A O 1
ATOM 2176 N N . ASN A 1 299 ? 14.942 -17.547 -18.138 1.00 84.81 299 ASN A N 1
ATOM 2177 C CA . ASN A 1 299 ? 15.594 -18.719 -18.731 1.00 84.81 299 ASN A CA 1
ATOM 2178 C C . ASN A 1 299 ? 17.060 -18.436 -19.107 1.00 84.81 299 ASN A C 1
ATOM 2180 O O . ASN A 1 299 ? 17.567 -18.957 -20.096 1.00 84.81 299 ASN A O 1
ATOM 2184 N N . GLY A 1 300 ? 17.704 -17.546 -18.349 1.00 78.12 300 GLY A N 1
ATOM 2185 C CA . GLY A 1 300 ? 19.104 -17.170 -18.515 1.00 78.12 300 GLY A CA 1
ATOM 2186 C C . GLY A 1 300 ? 19.993 -17.760 -17.428 1.00 78.12 300 GLY A C 1
ATOM 2187 O O . GLY A 1 300 ? 21.089 -17.260 -17.238 1.00 78.12 300 GLY A O 1
ATOM 2188 N N . ASP A 1 301 ? 19.506 -18.765 -16.693 1.00 78.38 301 ASP A N 1
ATOM 2189 C CA . ASP A 1 301 ? 20.222 -19.359 -15.556 1.00 78.38 301 ASP A CA 1
ATOM 2190 C C . ASP A 1 301 ? 21.531 -20.048 -15.996 1.00 78.38 301 ASP A C 1
ATOM 2192 O O . ASP A 1 301 ? 22.450 -20.177 -15.197 1.00 78.38 301 ASP A O 1
ATOM 2196 N N . ASP A 1 302 ? 21.628 -20.415 -17.279 1.00 80.94 302 ASP A N 1
ATOM 2197 C CA . ASP A 1 302 ? 22.819 -21.001 -17.908 1.00 80.94 302 ASP A CA 1
ATOM 2198 C C . ASP A 1 302 ? 23.719 -19.958 -18.603 1.00 80.94 302 ASP A C 1
ATOM 2200 O O . ASP A 1 302 ? 24.654 -20.330 -19.312 1.00 80.94 302 ASP A O 1
ATOM 2204 N N . LEU A 1 303 ? 23.405 -18.660 -18.510 1.00 81.62 303 LEU A N 1
ATOM 2205 C CA . LEU A 1 303 ? 24.231 -17.621 -19.127 1.00 81.62 303 LEU A CA 1
ATOM 2206 C C . LEU A 1 303 ? 25.437 -17.322 -18.242 1.00 81.62 303 LEU A C 1
ATOM 2208 O O . LEU A 1 303 ? 25.291 -17.085 -17.044 1.00 81.62 303 LEU A O 1
ATOM 2212 N N . GLU A 1 304 ? 26.614 -17.284 -18.857 1.00 83.25 304 GLU A N 1
ATOM 2213 C CA . GLU A 1 304 ? 27.828 -16.794 -18.210 1.00 83.25 304 GLU A CA 1
ATOM 2214 C C . GLU A 1 304 ? 27.700 -15.296 -17.856 1.00 83.25 304 GLU A C 1
ATOM 2216 O O . GLU A 1 304 ? 26.828 -14.565 -18.356 1.00 83.25 304 GLU A O 1
ATOM 2221 N N . ASP A 1 305 ? 28.571 -14.823 -16.966 1.00 80.81 305 ASP A N 1
ATOM 2222 C CA . ASP A 1 305 ? 28.722 -13.391 -16.714 1.00 80.81 305 ASP A CA 1
ATOM 2223 C C . ASP A 1 305 ? 29.264 -12.676 -17.971 1.00 80.81 305 ASP A C 1
ATOM 2225 O O . ASP A 1 305 ? 29.958 -13.273 -18.790 1.00 80.81 305 ASP A O 1
ATOM 2229 N N . ASP A 1 306 ? 28.935 -11.390 -18.138 1.00 83.56 306 ASP A N 1
ATOM 2230 C CA . ASP A 1 306 ? 29.330 -10.542 -19.281 1.00 83.56 306 ASP A CA 1
ATOM 2231 C C . ASP A 1 306 ? 28.736 -10.928 -20.662 1.00 83.56 306 ASP A C 1
ATOM 2233 O O . ASP A 1 306 ? 29.145 -10.407 -21.701 1.00 83.56 306 ASP A O 1
ATOM 2237 N N . VAL A 1 307 ? 27.689 -11.757 -20.712 1.00 88.06 307 VAL A N 1
ATOM 2238 C CA . VAL A 1 307 ? 26.962 -12.068 -21.956 1.00 88.06 307 VAL A CA 1
ATOM 2239 C C . VAL A 1 307 ? 26.118 -10.866 -22.409 1.00 88.06 307 VAL A C 1
ATOM 2241 O O . VAL A 1 307 ? 25.320 -10.344 -21.622 1.00 88.06 307 VAL A O 1
ATOM 2244 N N . PRO A 1 308 ? 26.219 -10.417 -23.676 1.00 90.56 308 PRO A N 1
ATOM 2245 C CA . PRO A 1 308 ? 25.401 -9.327 -24.196 1.00 90.56 308 PRO A CA 1
ATOM 2246 C C . PRO A 1 308 ? 23.934 -9.744 -24.376 1.00 90.56 308 PRO A C 1
ATOM 2248 O O . PRO A 1 308 ? 23.598 -10.669 -25.107 1.00 90.56 308 PRO A O 1
ATOM 2251 N N . LEU A 1 309 ? 23.041 -9.015 -23.712 1.00 90.44 309 LEU A N 1
ATOM 2252 C CA . LEU A 1 309 ? 21.592 -9.225 -23.716 1.00 90.44 309 LEU A CA 1
ATOM 2253 C C . LEU A 1 309 ? 20.883 -8.348 -24.752 1.00 90.44 309 LEU A C 1
ATOM 2255 O O . LEU A 1 309 ? 19.931 -8.767 -25.410 1.00 90.44 309 LEU A O 1
ATOM 2259 N N . ALA A 1 310 ? 21.315 -7.095 -24.859 1.00 91.62 310 ALA A N 1
ATOM 2260 C CA . ALA A 1 310 ? 20.702 -6.096 -25.721 1.00 91.62 310 ALA A CA 1
ATOM 2261 C C . ALA A 1 310 ? 21.745 -5.080 -26.185 1.00 91.62 310 ALA A C 1
ATOM 2263 O O . ALA A 1 310 ? 22.794 -4.922 -25.558 1.00 91.62 310 ALA A O 1
ATOM 2264 N N . VAL A 1 311 ? 21.432 -4.368 -27.262 1.00 92.81 311 VAL A N 1
ATOM 2265 C CA . VAL A 1 311 ? 22.258 -3.281 -27.787 1.00 92.81 311 VAL A CA 1
ATOM 2266 C C . VAL A 1 311 ? 21.458 -1.992 -27.744 1.00 92.81 311 VAL A C 1
ATOM 2268 O O . VAL A 1 311 ? 20.341 -1.925 -28.257 1.00 92.81 311 VAL A O 1
ATOM 2271 N N . LEU A 1 312 ? 22.033 -0.973 -27.112 1.00 92.75 312 LEU A N 1
ATOM 2272 C CA . LEU A 1 312 ? 21.516 0.385 -27.111 1.00 92.75 312 LEU A CA 1
ATOM 2273 C C . LEU A 1 312 ? 22.362 1.232 -28.062 1.00 92.75 312 LEU A C 1
ATOM 2275 O O . LEU A 1 312 ? 23.527 1.499 -27.780 1.00 92.75 312 LEU A O 1
ATOM 2279 N N . ARG A 1 313 ? 21.775 1.679 -29.168 1.00 94.62 313 ARG A N 1
ATOM 2280 C CA . ARG A 1 313 ? 22.436 2.532 -30.156 1.00 94.62 313 ARG A CA 1
ATOM 2281 C C . ARG A 1 313 ? 22.077 3.996 -29.937 1.00 94.62 313 ARG A C 1
ATOM 2283 O O . ARG A 1 313 ? 20.896 4.347 -29.960 1.00 94.62 313 ARG A O 1
ATOM 2290 N N . PHE A 1 314 ? 23.084 4.842 -29.757 1.00 94.12 314 PHE A N 1
ATOM 2291 C CA . PHE A 1 314 ? 22.977 6.305 -29.769 1.00 94.12 314 PHE A CA 1
ATOM 2292 C C . PHE A 1 314 ? 24.349 6.923 -30.066 1.00 94.12 314 PHE A C 1
ATOM 2294 O O . PHE A 1 314 ? 25.373 6.261 -29.980 1.00 94.12 314 PHE A O 1
ATOM 2301 N N . ALA A 1 315 ? 24.368 8.177 -30.488 1.00 91.12 315 ALA A N 1
ATOM 2302 C CA . ALA A 1 315 ? 25.511 8.952 -30.952 1.00 91.12 315 ALA A CA 1
ATOM 2303 C C . ALA A 1 315 ? 26.329 8.244 -32.048 1.00 91.12 315 ALA A C 1
ATOM 2305 O O . ALA A 1 315 ? 27.539 8.429 -32.154 1.00 91.12 315 ALA A O 1
ATOM 2306 N N . GLY A 1 316 ? 25.675 7.400 -32.855 1.00 91.25 316 GLY A N 1
ATOM 2307 C CA . GLY A 1 316 ? 26.338 6.555 -33.853 1.00 91.25 316 GLY A CA 1
ATOM 2308 C C . GLY A 1 316 ? 27.172 5.404 -33.271 1.00 91.25 316 GLY A C 1
ATOM 2309 O O . GLY A 1 316 ? 27.897 4.762 -34.026 1.00 91.25 316 GLY A O 1
ATOM 2310 N N . ALA A 1 317 ? 27.073 5.133 -31.967 1.00 93.75 317 ALA A N 1
ATOM 2311 C CA . ALA A 1 317 ? 27.784 4.070 -31.269 1.00 93.75 317 ALA A CA 1
ATOM 2312 C C . ALA A 1 317 ? 26.821 3.013 -30.704 1.00 93.75 317 ALA A C 1
ATOM 2314 O O . ALA A 1 317 ? 25.709 3.317 -30.262 1.00 93.75 317 ALA A O 1
ATOM 2315 N N . ASP A 1 318 ? 27.281 1.761 -30.699 1.00 93.69 318 ASP A N 1
ATOM 2316 C CA . ASP A 1 318 ? 26.565 0.630 -30.113 1.00 93.69 318 ASP A CA 1
ATOM 2317 C C . ASP A 1 318 ? 27.070 0.386 -28.688 1.00 93.69 318 ASP A C 1
ATOM 2319 O O . ASP A 1 318 ? 28.256 0.150 -28.451 1.00 93.69 318 ASP A O 1
ATOM 2323 N N . HIS A 1 319 ? 26.153 0.428 -27.725 1.00 91.44 319 HIS A N 1
ATOM 2324 C CA . HIS A 1 319 ? 26.438 0.188 -26.317 1.00 91.44 319 HIS A CA 1
ATOM 2325 C C . HIS A 1 319 ? 25.808 -1.135 -25.882 1.00 91.44 319 HIS A C 1
ATOM 2327 O O . HIS A 1 319 ? 24.585 -1.278 -25.830 1.00 91.44 319 HIS A O 1
ATOM 2333 N N . LEU A 1 320 ? 26.651 -2.115 -25.554 1.00 90.31 320 LEU A N 1
ATOM 2334 C CA . LEU A 1 320 ? 26.199 -3.435 -25.123 1.00 90.31 320 LEU A CA 1
ATOM 2335 C C . LEU A 1 320 ? 25.653 -3.391 -23.693 1.00 90.31 320 LEU A C 1
ATOM 2337 O O . LEU A 1 320 ? 26.307 -2.914 -22.763 1.00 90.31 320 LEU A O 1
ATOM 2341 N N . VAL A 1 321 ? 24.464 -3.956 -23.506 1.00 87.00 321 VAL A N 1
ATOM 2342 C CA . VAL A 1 321 ? 23.915 -4.271 -22.190 1.00 87.00 321 VAL A CA 1
ATOM 2343 C C . VAL A 1 321 ? 24.217 -5.730 -21.884 1.00 87.00 321 VAL A C 1
ATOM 2345 O O . VAL A 1 321 ? 23.730 -6.604 -22.594 1.00 87.00 321 VAL A O 1
ATOM 2348 N N . ARG A 1 322 ? 25.000 -5.996 -20.837 1.00 87.12 322 ARG A N 1
ATOM 2349 C CA . ARG A 1 322 ? 25.527 -7.330 -20.511 1.00 87.12 322 ARG A CA 1
ATOM 2350 C C . ARG A 1 322 ? 25.059 -7.853 -19.144 1.00 87.12 322 ARG A C 1
ATOM 2352 O O . ARG A 1 322 ? 24.591 -7.054 -18.328 1.00 87.12 322 ARG A O 1
ATOM 2359 N N . THR A 1 323 ? 25.168 -9.164 -18.914 1.00 79.06 323 THR A N 1
ATOM 2360 C CA . THR A 1 323 ? 24.975 -9.832 -17.605 1.00 79.06 323 THR A CA 1
ATOM 2361 C C . THR A 1 323 ? 26.132 -9.528 -16.627 1.00 79.06 323 THR A C 1
ATOM 2363 O O . THR A 1 323 ? 27.177 -9.039 -17.048 1.00 79.06 323 THR A O 1
ATOM 2366 N N . GLY A 1 324 ? 25.962 -9.796 -15.322 1.00 67.88 324 GLY A N 1
ATOM 2367 C CA . GLY A 1 324 ? 27.035 -9.717 -14.302 1.00 67.88 324 GLY A CA 1
ATOM 2368 C C . GLY A 1 324 ? 27.148 -8.401 -13.500 1.00 67.88 324 GLY A C 1
ATOM 2369 O O . GLY A 1 324 ? 26.374 -7.465 -13.706 1.00 67.88 324 GLY A O 1
ATOM 2370 N N . GLU A 1 325 ? 28.108 -8.329 -12.561 1.00 59.06 325 GLU A N 1
ATOM 2371 C CA . GLU A 1 325 ? 28.354 -7.172 -11.660 1.00 59.06 325 GLU A CA 1
ATOM 2372 C C . GLU A 1 325 ? 28.927 -5.941 -12.384 1.00 59.06 325 GLU A C 1
ATOM 2374 O O . GLU A 1 325 ? 28.500 -4.811 -12.128 1.00 59.06 325 GLU A O 1
ATOM 2379 N N . ASP A 1 326 ? 29.777 -6.151 -13.392 1.00 58.75 326 ASP A N 1
ATOM 2380 C CA . ASP A 1 326 ? 30.212 -5.100 -14.332 1.00 58.75 326 ASP A CA 1
ATOM 2381 C C . ASP A 1 326 ? 29.035 -4.613 -15.221 1.00 58.75 326 ASP A C 1
ATOM 2383 O O . ASP A 1 326 ? 29.052 -3.560 -15.874 1.00 58.75 326 ASP A O 1
ATOM 2387 N N . GLY A 1 327 ? 27.928 -5.360 -15.165 1.00 56.66 327 GLY A N 1
ATOM 2388 C CA . GLY A 1 327 ? 26.615 -5.161 -15.762 1.00 56.66 327 GLY A CA 1
ATOM 2389 C C . GLY A 1 327 ? 25.744 -4.063 -15.131 1.00 56.66 327 GLY A C 1
ATOM 2390 O O . GLY A 1 327 ? 24.711 -3.725 -15.695 1.00 56.66 327 GLY A O 1
ATOM 2391 N N . GLY A 1 328 ? 26.152 -3.400 -14.050 1.00 65.31 328 GLY A N 1
ATOM 2392 C CA . GLY A 1 328 ? 25.385 -2.299 -13.447 1.00 65.31 328 GLY A CA 1
ATOM 2393 C C . GLY A 1 328 ? 24.648 -2.681 -12.163 1.00 65.31 328 GLY A C 1
ATOM 2394 O O . GLY A 1 328 ? 24.783 -3.780 -11.638 1.00 65.31 328 GLY A O 1
ATOM 2395 N N . ALA A 1 329 ? 23.895 -1.738 -11.594 1.00 69.88 329 ALA A N 1
ATOM 2396 C CA . ALA A 1 329 ? 23.351 -1.899 -10.247 1.00 69.88 329 ALA A CA 1
ATOM 2397 C C . ALA A 1 329 ? 22.166 -2.877 -10.231 1.00 69.88 329 ALA A C 1
ATOM 2399 O O . ALA A 1 329 ? 21.191 -2.693 -10.960 1.00 69.88 329 ALA A O 1
ATOM 2400 N N . VAL A 1 330 ? 22.194 -3.878 -9.347 1.00 68.44 330 VAL A N 1
ATOM 2401 C CA . VAL A 1 330 ? 21.022 -4.731 -9.111 1.00 68.44 330 VAL A CA 1
ATOM 2402 C C . VAL A 1 330 ? 19.926 -3.898 -8.449 1.00 68.44 330 VAL A C 1
ATOM 2404 O O . VAL A 1 330 ? 20.086 -3.384 -7.340 1.00 68.44 330 VAL A O 1
ATOM 2407 N N . VAL A 1 331 ? 18.785 -3.785 -9.122 1.00 68.50 331 VAL A N 1
ATOM 2408 C CA . VAL A 1 331 ? 17.584 -3.130 -8.609 1.00 68.50 331 VAL A CA 1
ATOM 2409 C C . VAL A 1 331 ? 16.474 -4.146 -8.422 1.00 68.50 331 VAL A C 1
ATOM 2411 O O . VAL A 1 331 ? 16.211 -4.986 -9.275 1.00 68.50 331 VAL A O 1
ATOM 2414 N N . TRP A 1 332 ? 15.796 -4.070 -7.285 1.00 65.12 332 TRP A N 1
ATOM 2415 C CA . TRP A 1 332 ? 14.679 -4.957 -6.995 1.00 65.12 332 TRP A CA 1
ATOM 2416 C C . TRP A 1 332 ? 13.410 -4.379 -7.591 1.00 65.12 332 TRP A C 1
ATOM 2418 O O . TRP A 1 332 ? 13.072 -3.213 -7.368 1.00 65.12 332 TRP A O 1
ATOM 2428 N N . ARG A 1 333 ? 12.706 -5.199 -8.370 1.00 66.75 333 ARG A N 1
ATOM 2429 C CA . ARG A 1 333 ? 11.497 -4.785 -9.071 1.00 66.75 333 ARG A CA 1
ATOM 2430 C C . ARG A 1 333 ? 10.322 -5.688 -8.707 1.00 66.75 333 ARG A C 1
ATOM 2432 O O . ARG A 1 333 ? 10.470 -6.914 -8.687 1.00 66.75 333 ARG A O 1
ATOM 2439 N N . PRO A 1 334 ? 9.153 -5.105 -8.393 1.00 64.62 334 PRO A N 1
ATOM 2440 C CA . PRO A 1 334 ? 7.967 -5.892 -8.127 1.00 64.62 334 PRO A CA 1
ATOM 2441 C C . PRO A 1 334 ? 7.391 -6.427 -9.440 1.00 64.62 334 PRO A C 1
ATOM 2443 O O . PRO A 1 334 ? 7.235 -5.701 -10.421 1.00 64.62 334 PRO A O 1
ATOM 2446 N N . ARG A 1 335 ? 7.009 -7.700 -9.434 1.00 66.31 335 ARG A N 1
ATOM 2447 C CA . ARG A 1 335 ? 6.314 -8.391 -10.517 1.00 66.31 335 ARG A CA 1
ATOM 2448 C C . ARG A 1 335 ? 4.963 -8.875 -10.010 1.00 66.31 335 ARG A C 1
ATOM 2450 O O . ARG A 1 335 ? 4.906 -9.663 -9.074 1.00 66.31 335 ARG A O 1
ATOM 2457 N N . GLY A 1 336 ? 3.890 -8.462 -10.680 1.00 65.56 336 GLY A N 1
ATOM 2458 C CA . GLY A 1 336 ? 2.523 -8.852 -10.324 1.00 65.56 336 GLY A CA 1
ATOM 2459 C C . GLY A 1 336 ? 1.984 -8.136 -9.078 1.00 65.56 336 GLY A C 1
ATOM 2460 O O . GLY A 1 336 ? 2.586 -7.193 -8.570 1.00 65.56 336 GLY A O 1
ATOM 2461 N N . SER A 1 337 ? 0.818 -8.576 -8.605 1.00 66.25 337 SER A N 1
ATOM 2462 C CA . SER A 1 337 ? 0.182 -8.114 -7.360 1.00 66.25 337 SER A CA 1
ATOM 2463 C C . SER A 1 337 ? -0.399 -9.298 -6.585 1.00 66.25 337 SER A C 1
ATOM 2465 O O . SER A 1 337 ? -0.594 -10.381 -7.155 1.00 66.25 337 SER A O 1
ATOM 2467 N N . GLY A 1 338 ? -0.635 -9.098 -5.285 1.00 69.25 338 GLY A N 1
ATOM 2468 C CA . GLY A 1 338 ? -1.288 -10.084 -4.425 1.00 69.25 338 GLY A CA 1
ATOM 2469 C C . GLY A 1 338 ? -0.583 -11.446 -4.402 1.00 69.25 338 GLY A C 1
ATOM 2470 O O . GLY A 1 338 ? 0.613 -11.506 -4.129 1.00 69.25 338 GLY A O 1
ATOM 2471 N N . GLN A 1 339 ? -1.291 -12.550 -4.664 1.00 73.06 339 GLN A N 1
ATOM 2472 C CA . GLN A 1 339 ? -0.738 -13.911 -4.529 1.00 73.06 339 GLN A CA 1
ATOM 2473 C C . GLN A 1 339 ? 0.418 -14.187 -5.504 1.00 73.06 339 GLN A C 1
ATOM 2475 O O . GLN A 1 339 ? 1.345 -14.931 -5.191 1.00 73.06 339 GLN A O 1
ATOM 2480 N N . SER A 1 340 ? 0.369 -13.559 -6.680 1.00 67.25 340 SER A N 1
ATOM 2481 C CA . SER A 1 340 ? 1.400 -13.664 -7.718 1.00 67.25 340 SER A CA 1
ATOM 2482 C C . SER A 1 340 ? 2.548 -12.666 -7.543 1.00 67.25 340 SER A C 1
ATOM 2484 O O . SER A 1 340 ? 3.506 -12.720 -8.316 1.00 67.25 340 SER A O 1
ATOM 2486 N N . ALA A 1 341 ? 2.457 -11.757 -6.561 1.00 66.25 341 ALA A N 1
ATOM 2487 C CA . ALA A 1 341 ? 3.473 -10.742 -6.330 1.00 66.25 341 ALA A CA 1
ATOM 2488 C C . ALA A 1 341 ? 4.805 -11.393 -5.950 1.00 66.25 341 ALA A C 1
ATOM 2490 O O . ALA A 1 341 ? 4.916 -12.070 -4.928 1.00 66.25 341 ALA A O 1
ATOM 2491 N N . ARG A 1 342 ? 5.829 -11.154 -6.764 1.00 65.25 342 ARG A N 1
ATOM 2492 C CA . ARG A 1 342 ? 7.212 -11.554 -6.497 1.00 65.25 342 ARG A CA 1
ATOM 2493 C C . ARG A 1 342 ? 8.101 -10.346 -6.699 1.00 65.25 342 ARG A C 1
ATOM 2495 O O . ARG A 1 342 ? 7.834 -9.557 -7.600 1.00 65.25 342 ARG A O 1
ATOM 2502 N N . TRP A 1 343 ? 9.147 -10.195 -5.900 1.00 62.62 343 TRP A N 1
ATOM 2503 C CA . TRP A 1 343 ? 10.223 -9.297 -6.301 1.00 62.62 343 TRP A CA 1
ATOM 2504 C C . TRP A 1 343 ? 11.266 -10.103 -7.034 1.00 62.62 343 TRP A C 1
ATOM 2506 O O . TRP A 1 343 ? 11.461 -11.289 -6.773 1.00 62.62 343 TRP A O 1
ATOM 2516 N N . ARG A 1 344 ? 11.891 -9.449 -7.995 1.00 67.50 344 ARG A N 1
ATOM 2517 C CA . ARG A 1 344 ? 12.963 -10.037 -8.770 1.00 67.50 344 ARG A CA 1
ATOM 2518 C C . ARG A 1 344 ? 14.103 -9.042 -8.893 1.00 67.50 344 ARG A C 1
ATOM 2520 O O . ARG A 1 344 ? 13.831 -7.835 -8.908 1.00 67.50 344 ARG A O 1
ATOM 2527 N N . PRO A 1 345 ? 15.343 -9.529 -8.997 1.00 69.62 345 PRO A N 1
ATOM 2528 C CA . PRO A 1 345 ? 16.432 -8.683 -9.429 1.00 69.62 345 PRO A CA 1
ATOM 2529 C C . PRO A 1 345 ? 16.182 -8.259 -10.882 1.00 69.62 345 PRO A C 1
ATOM 2531 O O . PRO A 1 345 ? 15.725 -9.043 -11.719 1.00 69.62 345 PRO A O 1
ATOM 2534 N N . ALA A 1 346 ? 16.467 -7.000 -11.158 1.00 75.62 346 ALA A N 1
ATOM 2535 C CA . ALA A 1 346 ? 16.645 -6.444 -12.483 1.00 75.62 346 ALA A CA 1
ATOM 2536 C C . ALA A 1 346 ? 18.005 -5.743 -12.506 1.00 75.62 346 ALA A C 1
ATOM 2538 O O . ALA A 1 346 ? 18.462 -5.212 -11.494 1.00 75.62 346 ALA A O 1
ATOM 2539 N N . VAL A 1 347 ? 18.666 -5.760 -13.652 1.00 79.50 347 VAL A N 1
ATOM 2540 C CA . VAL A 1 347 ? 19.957 -5.110 -13.851 1.00 79.50 347 VAL A CA 1
ATOM 2541 C C . VAL A 1 347 ? 19.693 -3.705 -14.364 1.00 79.50 347 VAL A C 1
ATOM 2543 O O . VAL A 1 347 ? 19.115 -3.540 -15.439 1.00 79.50 347 VAL A O 1
ATOM 2546 N N . ARG A 1 348 ? 20.091 -2.696 -13.585 1.00 82.88 348 ARG A N 1
ATOM 2547 C CA . ARG A 1 348 ? 20.026 -1.290 -13.976 1.00 82.88 348 ARG A CA 1
ATOM 2548 C C . ARG A 1 348 ? 21.320 -0.865 -14.652 1.00 82.88 348 ARG A C 1
ATOM 2550 O O . ARG A 1 348 ? 22.363 -0.763 -14.004 1.00 82.88 348 ARG A O 1
ATOM 2557 N N . LYS A 1 349 ? 21.211 -0.480 -15.918 1.00 85.50 349 LYS A N 1
ATOM 2558 C CA . LYS A 1 349 ? 22.244 0.249 -16.650 1.00 85.50 349 LYS A CA 1
ATOM 2559 C C . LYS A 1 349 ? 21.895 1.726 -16.758 1.00 85.50 349 LYS A C 1
ATOM 2561 O O . LYS A 1 349 ? 20.730 2.098 -16.901 1.00 85.50 349 LYS A O 1
ATOM 2566 N N . THR A 1 350 ? 22.934 2.550 -16.722 1.00 86.69 350 THR A N 1
ATOM 2567 C CA . THR A 1 350 ? 22.837 4.001 -16.862 1.00 86.69 350 THR A CA 1
ATOM 2568 C C . THR A 1 350 ? 23.713 4.443 -18.027 1.00 86.69 350 THR A C 1
ATOM 2570 O O . THR A 1 350 ? 24.872 4.046 -18.102 1.00 86.69 350 THR A O 1
ATOM 2573 N N . PHE A 1 351 ? 23.166 5.275 -18.905 1.00 88.12 351 PHE A N 1
ATOM 2574 C CA . PHE A 1 351 ? 23.817 5.798 -20.102 1.00 88.12 351 PHE A CA 1
ATOM 2575 C C . PHE A 1 351 ? 23.726 7.325 -20.131 1.00 88.12 351 PHE A C 1
ATOM 2577 O O . PHE A 1 351 ? 22.753 7.905 -19.648 1.00 88.12 351 PHE A O 1
ATOM 2584 N N . ALA A 1 352 ? 24.726 7.986 -20.707 1.00 90.56 352 ALA A N 1
ATOM 2585 C CA . ALA A 1 352 ? 24.704 9.424 -20.955 1.00 90.56 352 ALA A CA 1
ATOM 2586 C C . ALA A 1 352 ? 24.196 9.674 -22.380 1.00 90.56 352 ALA A C 1
ATOM 2588 O O . ALA A 1 352 ? 24.988 9.780 -23.309 1.00 90.56 352 ALA A O 1
ATOM 2589 N N . VAL A 1 353 ? 22.872 9.702 -22.551 1.00 89.94 353 VAL A N 1
ATOM 2590 C CA . VAL A 1 353 ? 22.244 9.965 -23.854 1.00 89.94 353 VAL A CA 1
ATOM 2591 C C . VAL A 1 353 ? 22.057 11.480 -24.017 1.00 89.94 353 VAL A C 1
ATOM 2593 O O . VAL A 1 353 ? 21.336 12.070 -23.202 1.00 89.94 353 VAL A O 1
ATOM 2596 N N . PRO A 1 354 ? 22.665 12.106 -25.042 1.00 91.00 354 PRO A N 1
ATOM 2597 C CA . PRO A 1 354 ? 22.542 13.538 -25.305 1.00 91.00 354 PRO A CA 1
ATOM 2598 C C . PRO A 1 354 ? 21.091 14.020 -25.431 1.00 91.00 354 PRO A C 1
ATOM 2600 O O . PRO A 1 354 ? 20.203 13.292 -25.890 1.00 91.00 354 PRO A O 1
ATOM 2603 N N . ALA A 1 355 ? 20.832 15.273 -25.055 1.00 89.38 355 ALA A N 1
ATOM 2604 C CA . ALA A 1 355 ? 19.528 15.892 -25.248 1.00 89.38 355 ALA A CA 1
ATOM 2605 C C . ALA A 1 355 ? 19.088 15.878 -26.718 1.00 89.38 355 ALA A C 1
ATOM 2607 O O . ALA A 1 355 ? 19.845 16.198 -27.631 1.00 89.38 355 ALA A O 1
ATOM 2608 N N . GLY A 1 356 ? 17.824 15.511 -26.945 1.00 90.06 356 GLY A N 1
ATOM 2609 C CA . GLY A 1 356 ? 17.224 15.444 -28.281 1.00 90.06 356 GLY A CA 1
ATOM 2610 C C . GLY A 1 356 ? 17.540 14.162 -29.059 1.00 90.06 356 GLY A C 1
ATOM 2611 O O . GLY A 1 356 ? 16.788 13.813 -29.972 1.00 90.06 356 GLY A O 1
ATOM 2612 N N . GLU A 1 357 ? 18.569 13.411 -28.665 1.00 92.94 357 GLU A N 1
ATOM 2613 C CA . GLU A 1 357 ? 18.915 12.141 -29.293 1.00 92.94 357 GLU A CA 1
ATOM 2614 C C . GLU A 1 357 ? 17.938 11.030 -28.902 1.00 92.94 357 GLU A C 1
ATOM 2616 O O . GLU A 1 357 ? 17.616 10.860 -27.730 1.00 92.94 357 GLU A O 1
ATOM 2621 N N . ARG A 1 358 ? 17.467 10.249 -29.880 1.00 92.31 358 ARG A N 1
ATOM 2622 C CA . ARG A 1 358 ? 16.545 9.129 -29.656 1.00 92.31 358 ARG A CA 1
ATOM 2623 C C . ARG A 1 358 ? 17.297 7.804 -29.751 1.00 92.31 358 ARG A C 1
ATOM 2625 O O . ARG A 1 358 ? 17.543 7.355 -30.871 1.00 92.31 358 ARG A O 1
ATOM 2632 N N . PRO A 1 359 ? 17.640 7.176 -28.615 1.00 92.50 359 PRO A N 1
ATOM 2633 C CA . PRO A 1 359 ? 18.329 5.902 -28.640 1.00 92.50 359 PRO A CA 1
ATOM 2634 C C . PRO A 1 359 ? 17.431 4.814 -29.236 1.00 92.50 359 PRO A C 1
ATOM 2636 O O . PRO A 1 359 ? 16.197 4.903 -29.194 1.00 92.50 359 PRO A O 1
ATOM 2639 N N . VAL A 1 360 ? 18.064 3.785 -29.787 1.00 93.56 360 VAL A N 1
ATOM 2640 C CA . VAL A 1 360 ? 17.400 2.601 -30.335 1.00 93.56 360 VAL A CA 1
ATOM 2641 C C . VAL A 1 360 ? 17.845 1.385 -29.541 1.00 93.56 360 VAL A C 1
ATOM 2643 O O . VAL A 1 360 ? 19.040 1.135 -29.426 1.00 93.56 360 VAL A O 1
ATOM 2646 N N . LEU A 1 361 ? 16.895 0.641 -28.981 1.00 92.44 361 LEU A N 1
ATOM 2647 C CA . LEU A 1 361 ? 17.164 -0.594 -28.249 1.00 92.44 361 LEU A CA 1
ATOM 2648 C C . LEU A 1 361 ? 16.686 -1.790 -29.060 1.00 92.44 361 LEU A C 1
ATOM 2650 O O . LEU A 1 361 ? 15.540 -1.823 -29.503 1.00 92.44 361 LEU A O 1
ATOM 2654 N N . TYR A 1 362 ? 17.545 -2.790 -29.199 1.00 93.38 362 TYR A N 1
ATOM 2655 C CA . TYR A 1 362 ? 17.190 -4.066 -29.806 1.00 93.38 362 TYR A CA 1
ATOM 2656 C C . TYR A 1 362 ? 17.874 -5.224 -29.077 1.00 93.38 362 TYR A C 1
ATOM 2658 O O . TYR A 1 362 ? 18.846 -5.048 -28.335 1.00 93.38 362 TYR A O 1
ATOM 2666 N N . ARG A 1 363 ? 17.307 -6.419 -29.240 1.00 92.38 363 ARG A N 1
ATOM 2667 C CA . ARG A 1 363 ? 17.839 -7.666 -28.682 1.00 92.38 363 ARG A CA 1
ATOM 2668 C C . ARG A 1 363 ? 19.189 -7.982 -29.330 1.00 92.38 363 ARG A C 1
ATOM 2670 O O . ARG A 1 363 ? 19.339 -7.788 -30.532 1.00 92.38 363 ARG A O 1
ATOM 2677 N N . HIS A 1 364 ? 20.162 -8.467 -28.557 1.00 92.94 364 HIS A N 1
ATOM 2678 C CA . HIS A 1 364 ? 21.431 -8.899 -29.146 1.00 92.94 364 HIS A CA 1
ATOM 2679 C C . HIS A 1 364 ? 21.198 -10.115 -30.068 1.00 92.94 364 HIS A C 1
ATOM 2681 O O . HIS A 1 364 ? 20.520 -11.048 -29.631 1.00 92.94 364 HIS A O 1
ATOM 2687 N N . PRO A 1 365 ? 21.732 -10.130 -31.306 1.00 89.56 365 PRO A N 1
ATOM 2688 C CA . PRO A 1 365 ? 21.426 -11.172 -32.294 1.00 89.56 365 PRO A CA 1
ATOM 2689 C C . PRO A 1 365 ? 21.912 -12.562 -31.870 1.00 89.56 365 PRO A C 1
ATOM 2691 O O . PRO A 1 365 ? 21.256 -13.554 -32.153 1.00 89.56 365 PRO A O 1
ATOM 2694 N N . ASP A 1 366 ? 23.015 -12.635 -31.125 1.00 91.12 366 ASP A N 1
ATOM 2695 C CA . ASP A 1 366 ? 23.575 -13.919 -30.682 1.00 91.12 366 ASP A CA 1
ATOM 2696 C C . ASP A 1 366 ? 22.879 -14.494 -29.432 1.00 91.12 366 ASP A C 1
ATOM 2698 O O . ASP A 1 366 ? 23.301 -15.520 -28.896 1.00 91.12 366 ASP A O 1
ATOM 2702 N N . LEU A 1 367 ? 21.837 -13.830 -28.913 1.00 89.75 367 LEU A N 1
ATOM 2703 C CA . LEU A 1 367 ? 21.176 -14.259 -27.686 1.00 89.75 367 LEU A CA 1
ATOM 2704 C C . LEU A 1 367 ? 20.146 -15.370 -27.967 1.00 89.75 367 LEU A C 1
ATOM 2706 O O . LEU A 1 367 ? 19.129 -15.084 -28.605 1.00 89.75 367 LEU A O 1
ATOM 2710 N N . PRO A 1 368 ? 20.299 -16.586 -27.398 1.00 89.62 368 PRO A N 1
ATOM 2711 C CA . PRO A 1 368 ? 19.433 -17.724 -27.713 1.00 89.62 368 PRO A CA 1
ATOM 2712 C C . PRO A 1 368 ? 17.942 -17.419 -27.530 1.00 89.62 368 PRO A C 1
ATOM 2714 O O . PRO A 1 368 ? 17.560 -16.877 -26.492 1.00 89.62 368 PRO A O 1
ATOM 2717 N N . ASP A 1 369 ? 17.082 -17.843 -28.460 1.00 86.50 369 ASP A N 1
ATOM 2718 C CA . ASP A 1 369 ? 15.631 -17.549 -28.463 1.00 86.50 369 ASP A CA 1
ATOM 2719 C C . ASP A 1 369 ? 14.911 -17.911 -27.163 1.00 86.50 369 ASP A C 1
ATOM 2721 O O . ASP A 1 369 ? 13.966 -17.244 -26.739 1.00 86.50 369 ASP A O 1
ATOM 2725 N N . ARG A 1 370 ? 15.393 -18.956 -26.482 1.00 88.06 370 ARG A N 1
ATOM 2726 C CA . ARG A 1 370 ? 14.863 -19.395 -25.184 1.00 88.06 370 ARG A CA 1
ATOM 2727 C C . ARG A 1 370 ? 15.014 -18.346 -24.076 1.00 88.06 370 ARG A C 1
ATOM 2729 O O . ARG A 1 370 ? 14.247 -18.381 -23.111 1.00 88.06 370 ARG A O 1
ATOM 2736 N N . VAL A 1 371 ? 15.994 -17.447 -24.195 1.00 89.00 371 VAL A N 1
ATOM 2737 C CA . VAL A 1 371 ? 16.284 -16.384 -23.228 1.00 89.00 371 VAL A CA 1
ATOM 2738 C C . VAL A 1 371 ? 15.334 -15.215 -23.472 1.00 89.00 371 VAL A C 1
ATOM 2740 O O . VAL A 1 371 ? 15.342 -14.594 -24.531 1.00 89.00 371 VAL A O 1
ATOM 2743 N N . GLU A 1 372 ? 14.526 -14.864 -22.477 1.00 89.50 372 GLU A N 1
ATOM 2744 C CA . GLU A 1 372 ? 13.606 -13.725 -22.558 1.00 89.50 372 GLU A CA 1
ATOM 2745 C C . GLU A 1 372 ? 14.270 -12.494 -21.924 1.00 89.50 372 GLU A C 1
ATOM 2747 O O . GLU A 1 372 ? 14.501 -12.474 -20.712 1.00 89.50 372 GLU A O 1
ATOM 2752 N N . VAL A 1 373 ? 14.547 -11.446 -22.710 1.00 88.94 373 VAL A N 1
ATOM 2753 C CA . VAL A 1 373 ? 15.012 -10.155 -22.177 1.00 88.94 373 VAL A CA 1
ATOM 2754 C C . VAL A 1 373 ? 13.809 -9.251 -21.991 1.00 88.94 373 VAL A C 1
ATOM 2756 O O . VAL A 1 373 ? 13.222 -8.750 -22.949 1.00 88.94 373 VAL A O 1
ATOM 2759 N N . ARG A 1 374 ? 13.417 -9.033 -20.739 1.00 87.62 374 ARG A N 1
ATOM 2760 C CA . ARG A 1 374 ? 12.302 -8.148 -20.419 1.00 87.62 374 ARG A CA 1
ATOM 2761 C C . ARG A 1 374 ? 12.815 -6.780 -20.002 1.00 87.62 374 ARG A C 1
ATOM 2763 O O . ARG A 1 374 ? 13.499 -6.665 -18.988 1.00 87.62 374 ARG A O 1
ATOM 2770 N N . VAL A 1 375 ? 12.413 -5.751 -20.736 1.00 86.38 375 VAL A N 1
ATOM 2771 C CA . VAL A 1 375 ? 12.654 -4.353 -20.378 1.00 86.38 375 VAL A CA 1
ATOM 2772 C C . VAL A 1 375 ? 11.582 -3.930 -19.387 1.00 86.38 375 VAL A C 1
ATOM 2774 O O . VAL A 1 375 ? 10.391 -3.944 -19.697 1.00 86.38 375 VAL A O 1
ATOM 2777 N N . GLU A 1 376 ? 11.983 -3.586 -18.168 1.00 78.62 376 GLU A N 1
ATOM 2778 C CA . GLU A 1 376 ? 11.056 -3.134 -17.125 1.00 78.62 376 GLU A CA 1
ATOM 2779 C C . GLU A 1 376 ? 10.975 -1.620 -17.009 1.00 78.62 376 GLU A C 1
ATOM 2781 O O . GLU A 1 376 ? 9.988 -1.070 -16.522 1.00 78.62 376 GLU A O 1
ATOM 2786 N N . THR A 1 377 ? 12.047 -0.940 -17.382 1.00 77.56 377 THR A N 1
ATOM 2787 C CA . THR A 1 377 ? 12.209 0.496 -17.217 1.00 77.56 377 THR A CA 1
ATOM 2788 C C . THR A 1 377 ? 13.158 0.948 -18.305 1.00 77.56 377 THR A C 1
ATOM 2790 O O . THR A 1 377 ? 14.211 0.355 -18.494 1.00 77.56 377 THR A O 1
ATOM 2793 N N . LEU A 1 378 ? 12.741 1.963 -19.044 1.00 80.69 378 LEU A N 1
ATOM 2794 C CA . LEU A 1 378 ? 13.448 2.535 -20.167 1.00 80.69 378 LEU A CA 1
ATOM 2795 C C . LEU A 1 378 ? 13.153 4.037 -20.275 1.00 80.69 378 LEU A C 1
ATOM 2797 O O . LEU A 1 378 ? 12.003 4.406 -20.509 1.00 80.69 378 LEU A O 1
ATOM 2801 N N . GLY A 1 379 ? 14.147 4.904 -20.098 1.00 81.56 379 GLY A N 1
ATOM 2802 C CA . GLY A 1 379 ? 13.956 6.337 -20.332 1.00 81.56 379 GLY A CA 1
ATOM 2803 C C . GLY A 1 379 ? 14.985 7.238 -19.662 1.00 81.56 379 GLY A C 1
ATOM 2804 O O . GLY A 1 379 ? 15.723 6.820 -18.768 1.00 81.56 379 GLY A O 1
ATOM 2805 N N . ALA A 1 380 ? 14.979 8.508 -20.061 1.00 77.69 380 ALA A N 1
ATOM 2806 C CA . ALA A 1 380 ? 15.704 9.553 -19.355 1.00 77.69 380 ALA A CA 1
ATOM 2807 C C . ALA A 1 380 ? 15.130 9.732 -17.939 1.00 77.69 380 ALA A C 1
ATOM 2809 O O . ALA A 1 380 ? 13.909 9.795 -17.750 1.00 77.69 380 ALA A O 1
ATOM 2810 N N . VAL A 1 381 ? 16.002 9.803 -16.933 1.00 70.88 381 VAL A N 1
ATOM 2811 C CA . VAL A 1 381 ? 15.593 10.026 -15.546 1.00 70.88 381 VAL A CA 1
ATOM 2812 C C . VAL A 1 381 ? 15.044 11.439 -15.419 1.00 70.88 381 VAL A C 1
ATOM 2814 O O . VAL A 1 381 ? 15.787 12.409 -15.290 1.00 70.88 381 VAL A O 1
ATOM 2817 N N . ARG A 1 382 ? 13.717 11.559 -15.390 1.00 59.97 382 ARG A N 1
ATOM 2818 C CA . ARG A 1 382 ? 13.069 12.808 -14.999 1.00 59.97 382 ARG A CA 1
ATOM 2819 C C . ARG A 1 382 ? 13.069 12.916 -13.483 1.00 59.97 382 ARG A C 1
ATOM 2821 O O . ARG A 1 382 ? 12.655 11.990 -12.778 1.00 59.97 382 ARG A O 1
ATOM 2828 N N . ALA A 1 383 ? 13.509 14.059 -12.970 1.00 50.84 383 ALA A N 1
ATOM 2829 C CA . ALA A 1 383 ? 13.230 14.409 -11.589 1.00 50.84 383 ALA A CA 1
ATOM 2830 C C . ALA A 1 383 ? 11.705 14.417 -11.416 1.00 50.84 383 ALA A C 1
ATOM 2832 O O . ALA A 1 383 ? 11.007 15.150 -12.110 1.00 50.84 383 ALA A O 1
ATOM 2833 N N . THR A 1 384 ? 11.165 13.572 -10.537 1.00 44.34 384 THR A N 1
ATOM 2834 C CA . THR A 1 384 ? 9.774 13.717 -10.102 1.00 44.34 384 THR A CA 1
ATOM 2835 C C . THR A 1 384 ? 9.692 14.995 -9.273 1.00 44.34 384 THR A C 1
ATOM 2837 O O . THR A 1 384 ? 10.344 15.047 -8.228 1.00 44.34 384 THR A O 1
ATOM 2840 N N . PRO A 1 385 ? 8.922 16.020 -9.672 1.00 40.53 385 PRO A N 1
ATOM 2841 C CA . PRO A 1 385 ? 8.688 17.163 -8.802 1.00 40.53 385 PRO A CA 1
ATOM 2842 C C . PRO A 1 385 ? 8.041 16.665 -7.494 1.00 40.53 385 PRO A C 1
ATOM 2844 O O . PRO A 1 385 ? 7.157 15.803 -7.560 1.00 40.53 385 PRO A O 1
ATOM 2847 N N . PRO A 1 386 ? 8.461 17.138 -6.305 1.00 43.62 386 PRO A N 1
ATOM 2848 C CA . PRO A 1 386 ? 9.356 18.268 -6.055 1.00 43.62 386 PRO A CA 1
ATOM 2849 C C . PRO A 1 386 ? 10.776 17.821 -5.639 1.00 43.62 386 PRO A C 1
ATOM 2851 O O . PRO A 1 386 ? 11.271 18.187 -4.574 1.00 43.62 386 PRO A O 1
ATOM 2854 N N . ARG A 1 387 ? 11.455 16.976 -6.427 1.00 45.88 387 ARG A N 1
ATOM 2855 C CA . ARG A 1 387 ? 12.859 16.584 -6.162 1.00 45.88 387 ARG A CA 1
ATOM 2856 C C . ARG A 1 387 ? 13.881 17.702 -6.387 1.00 45.88 387 ARG A C 1
ATOM 2858 O O . ARG A 1 387 ? 15.034 17.524 -6.019 1.00 45.88 387 ARG A O 1
ATOM 2865 N N . ASP A 1 388 ? 13.466 18.850 -6.907 1.00 48.16 388 ASP A N 1
ATOM 2866 C CA . ASP A 1 388 ? 14.260 20.083 -6.959 1.00 48.16 388 ASP A CA 1
ATOM 2867 C C . ASP A 1 388 ? 14.535 20.636 -5.545 1.00 48.16 388 ASP A C 1
ATOM 2869 O O . ASP A 1 388 ? 15.396 21.491 -5.348 1.00 48.16 388 ASP A O 1
ATOM 2873 N N . TRP A 1 389 ? 13.839 20.117 -4.528 1.00 43.19 389 TRP A N 1
ATOM 2874 C CA . TRP A 1 389 ? 14.134 20.399 -3.131 1.00 43.19 389 TRP A CA 1
ATOM 2875 C C . TRP A 1 389 ? 15.348 19.590 -2.680 1.00 43.19 389 TRP A C 1
ATOM 2877 O O . TRP A 1 389 ? 15.383 18.362 -2.783 1.00 43.19 389 TRP A O 1
ATOM 2887 N N . THR A 1 390 ? 16.335 20.280 -2.115 1.00 49.53 390 THR A N 1
ATOM 2888 C CA . THR A 1 390 ? 17.501 19.640 -1.502 1.00 49.53 390 THR A CA 1
ATOM 2889 C C . THR A 1 390 ? 17.066 18.711 -0.356 1.00 49.53 390 THR A C 1
ATOM 2891 O O . THR A 1 390 ? 16.029 18.925 0.278 1.00 49.53 390 THR A O 1
ATOM 2894 N N . LEU A 1 391 ? 17.850 17.668 -0.050 1.00 42.31 391 LEU A N 1
ATOM 2895 C CA . LEU A 1 391 ? 17.565 16.750 1.068 1.00 42.31 391 LEU A CA 1
ATOM 2896 C C . LEU A 1 391 ? 17.250 17.489 2.396 1.00 42.31 391 LEU A C 1
ATOM 2898 O O . LEU A 1 391 ? 16.290 17.101 3.064 1.00 42.31 391 LEU A O 1
ATOM 2902 N N . PRO A 1 392 ? 17.952 18.583 2.767 1.00 48.06 392 PRO A N 1
ATOM 2903 C CA . PRO A 1 392 ? 17.581 19.408 3.917 1.00 48.06 392 PRO A CA 1
ATOM 2904 C C . PRO A 1 392 ? 16.172 20.012 3.839 1.00 48.06 392 PRO A C 1
ATOM 2906 O O . PRO A 1 392 ? 15.481 20.055 4.852 1.00 48.06 392 PRO A O 1
ATOM 2909 N N . ALA A 1 393 ? 15.714 20.441 2.660 1.00 51.06 393 ALA A N 1
ATOM 2910 C CA . ALA A 1 393 ? 14.369 20.985 2.476 1.00 51.06 393 ALA A CA 1
ATOM 2911 C C . ALA A 1 393 ? 13.287 19.902 2.635 1.00 51.06 393 ALA A C 1
ATOM 2913 O O . ALA A 1 393 ? 12.252 20.146 3.256 1.00 51.06 393 ALA A O 1
ATOM 2914 N N . TRP A 1 394 ? 13.553 18.679 2.169 1.00 53.84 394 TRP A N 1
ATOM 2915 C CA . TRP A 1 394 ? 12.689 17.524 2.435 1.00 53.84 394 TRP A CA 1
ATOM 2916 C C . TRP A 1 394 ? 12.620 17.167 3.920 1.00 53.84 394 TRP A C 1
ATOM 2918 O O . TRP A 1 394 ? 11.533 16.933 4.452 1.00 53.84 394 TRP A O 1
ATOM 2928 N N . LEU A 1 395 ? 13.764 17.163 4.605 1.00 47.59 395 LEU A N 1
ATOM 2929 C CA . LEU A 1 395 ? 13.824 16.930 6.046 1.00 47.59 395 LEU A CA 1
ATOM 2930 C C . LEU A 1 395 ? 13.081 18.026 6.816 1.00 47.59 395 LEU A C 1
ATOM 2932 O O . LEU A 1 395 ? 12.323 17.713 7.730 1.00 47.59 395 LEU A O 1
ATOM 2936 N N . LEU A 1 396 ? 13.219 19.290 6.411 1.00 52.09 396 LEU A N 1
ATOM 2937 C CA . LEU A 1 396 ? 12.480 20.408 6.990 1.00 52.09 396 LEU A CA 1
ATOM 2938 C C . LEU A 1 396 ? 10.967 20.245 6.788 1.00 52.09 396 LEU A C 1
ATOM 2940 O O . LEU A 1 396 ? 10.210 20.411 7.739 1.00 52.09 396 LEU A O 1
ATOM 2944 N N . ALA A 1 397 ? 10.517 19.860 5.591 1.00 52.22 397 ALA A N 1
ATOM 2945 C CA . ALA A 1 397 ? 9.103 19.616 5.307 1.00 52.22 397 ALA A CA 1
ATOM 2946 C C . ALA A 1 397 ? 8.526 18.478 6.164 1.00 52.22 397 ALA A C 1
ATOM 2948 O O . ALA A 1 397 ? 7.450 18.620 6.747 1.00 52.22 397 ALA A O 1
ATOM 2949 N N . ALA A 1 398 ? 9.262 17.369 6.292 1.00 48.81 398 ALA A N 1
ATOM 2950 C CA . ALA A 1 398 ? 8.894 16.260 7.166 1.00 48.81 398 ALA A CA 1
ATOM 2951 C C . ALA A 1 398 ? 8.846 16.689 8.642 1.00 48.81 398 ALA A C 1
ATOM 2953 O O . ALA A 1 398 ? 7.876 16.382 9.335 1.00 48.81 398 ALA A O 1
ATOM 2954 N N . VAL A 1 399 ? 9.839 17.450 9.116 1.00 50.22 399 VAL A N 1
ATOM 2955 C CA . VAL A 1 399 ? 9.857 18.008 10.478 1.00 50.22 399 VAL A CA 1
ATOM 2956 C C . VAL A 1 399 ? 8.660 18.929 10.701 1.00 50.22 399 VAL A C 1
ATOM 2958 O O . VAL A 1 399 ? 7.969 18.775 11.702 1.00 50.22 399 VAL A O 1
ATOM 2961 N N . LEU A 1 400 ? 8.350 19.828 9.767 1.00 51.44 400 LEU A N 1
ATOM 2962 C CA . LEU A 1 400 ? 7.199 20.728 9.862 1.00 51.44 400 LEU A CA 1
ATOM 2963 C C . LEU A 1 400 ? 5.869 19.961 9.874 1.00 51.44 400 LEU A C 1
ATOM 2965 O O . LEU A 1 400 ? 4.987 20.292 10.663 1.00 51.44 400 LEU A O 1
ATOM 2969 N N . ALA A 1 401 ? 5.732 18.900 9.075 1.00 49.81 401 ALA A N 1
ATOM 2970 C CA . ALA A 1 401 ? 4.552 18.036 9.084 1.00 49.81 401 ALA A CA 1
ATOM 2971 C C . ALA A 1 401 ? 4.390 17.275 10.413 1.00 49.81 401 ALA A C 1
ATOM 2973 O O . ALA A 1 401 ? 3.280 17.187 10.953 1.00 49.81 401 ALA A O 1
ATOM 2974 N N . VAL A 1 402 ? 5.491 16.762 10.977 1.00 47.41 402 VAL A N 1
ATOM 2975 C CA . VAL A 1 402 ? 5.514 16.118 12.301 1.00 47.41 402 VAL A CA 1
ATOM 2976 C C . VAL A 1 402 ? 5.195 17.128 13.404 1.00 47.41 402 VAL A C 1
ATOM 2978 O O . VAL A 1 402 ? 4.387 16.840 14.283 1.00 47.41 402 VAL A O 1
ATOM 2981 N N . VAL A 1 403 ? 5.767 18.330 13.357 1.00 47.56 403 VAL A N 1
ATOM 2982 C CA . VAL A 1 403 ? 5.480 19.402 14.320 1.00 47.56 403 VAL A CA 1
ATOM 2983 C C . VAL A 1 403 ? 4.016 19.826 14.226 1.00 47.56 403 VAL A C 1
ATOM 2985 O O . VAL A 1 403 ? 3.362 19.943 15.258 1.00 47.56 403 VAL A O 1
ATOM 2988 N N . ALA A 1 404 ? 3.456 19.972 13.024 1.00 47.31 404 ALA A N 1
ATOM 2989 C CA . ALA A 1 404 ? 2.052 20.324 12.834 1.00 47.31 404 ALA A CA 1
ATOM 2990 C C . ALA A 1 404 ? 1.106 19.253 13.405 1.00 47.31 404 ALA A C 1
ATOM 2992 O O . ALA A 1 404 ? 0.168 19.578 14.135 1.00 47.31 404 ALA A O 1
ATOM 2993 N N . THR A 1 405 ? 1.372 17.970 13.140 1.00 46.78 405 THR A N 1
ATOM 2994 C CA . THR A 1 405 ? 0.582 16.858 13.699 1.00 46.78 405 THR A CA 1
ATOM 2995 C C . THR A 1 405 ? 0.730 16.747 15.217 1.00 46.78 405 THR A C 1
ATOM 2997 O O . THR A 1 405 ? -0.270 16.585 15.920 1.00 46.78 405 THR A O 1
ATOM 3000 N N . GLN A 1 406 ? 1.941 16.906 15.758 1.00 48.28 406 GLN A N 1
ATOM 3001 C CA . GLN A 1 406 ? 2.164 16.892 17.206 1.00 48.28 406 GLN A CA 1
ATOM 3002 C C . GLN A 1 406 ? 1.503 18.087 17.903 1.00 48.28 406 GLN A C 1
ATOM 3004 O O . GLN A 1 406 ? 0.838 17.911 18.927 1.00 48.28 406 GLN A O 1
ATOM 3009 N N . HIS A 1 407 ? 1.595 19.282 17.321 1.00 46.81 407 HIS A N 1
ATOM 3010 C CA . HIS A 1 407 ? 0.948 20.488 17.832 1.00 46.81 407 HIS A CA 1
ATOM 3011 C C . HIS A 1 407 ? -0.583 20.355 17.835 1.00 46.81 407 HIS A C 1
ATOM 3013 O O . HIS A 1 407 ? -1.232 20.696 18.827 1.00 46.81 407 HIS A O 1
ATOM 3019 N N . GLN A 1 408 ? -1.162 19.744 16.793 1.00 53.25 408 GLN A N 1
ATOM 3020 C CA . GLN A 1 408 ? -2.587 19.404 16.770 1.00 53.25 408 GLN A CA 1
ATOM 3021 C C . GLN A 1 408 ? -2.967 18.446 17.906 1.00 53.25 408 GLN A C 1
ATOM 3023 O O . GLN A 1 408 ? -3.962 18.688 18.590 1.00 53.25 408 GLN A O 1
ATOM 3028 N N . THR A 1 409 ? -2.168 17.405 18.169 1.00 47.50 409 THR A N 1
ATOM 3029 C CA . THR A 1 409 ? -2.451 16.464 19.269 1.00 47.50 409 THR A CA 1
ATOM 3030 C C . THR A 1 409 ? -2.321 17.092 20.664 1.00 47.50 409 THR A C 1
ATOM 3032 O O . THR A 1 409 ? -3.137 16.803 21.546 1.00 47.50 409 THR A O 1
ATOM 3035 N N . ALA A 1 410 ? -1.359 17.999 20.869 1.00 43.75 410 ALA A N 1
ATOM 3036 C CA . ALA A 1 410 ? -1.148 18.684 22.145 1.00 43.75 410 ALA A CA 1
ATOM 3037 C C . ALA A 1 410 ? -2.317 19.624 22.495 1.00 43.75 410 ALA A C 1
ATOM 3039 O O . ALA A 1 410 ? -2.884 19.529 23.588 1.00 43.75 410 ALA A O 1
ATOM 3040 N N . HIS A 1 411 ? -2.773 20.443 21.540 1.00 46.25 411 HIS A N 1
ATOM 3041 C CA . HIS A 1 411 ? -3.916 21.337 21.759 1.00 46.25 411 HIS A CA 1
ATOM 3042 C C . HIS A 1 411 ? -5.246 20.590 21.931 1.00 46.25 411 HIS A C 1
ATOM 3044 O O . HIS A 1 411 ? -6.123 21.045 22.671 1.00 46.25 411 HIS A O 1
ATOM 3050 N N . THR A 1 412 ? -5.407 19.404 21.330 1.00 48.50 412 THR A N 1
ATOM 3051 C CA . THR A 1 412 ? -6.603 18.578 21.563 1.00 48.50 412 THR A CA 1
ATOM 3052 C C . THR A 1 412 ? -6.696 18.012 22.982 1.00 48.50 412 THR A C 1
ATOM 3054 O O . THR A 1 412 ? -7.809 17.878 23.492 1.00 48.50 412 THR A O 1
ATOM 3057 N N . GLY A 1 413 ? -5.564 17.749 23.647 1.00 44.16 413 GLY A N 1
ATOM 3058 C CA . GLY A 1 413 ? -5.538 17.266 25.032 1.00 44.16 413 GLY A CA 1
ATOM 3059 C C . GLY A 1 413 ? -5.873 18.346 26.066 1.00 44.16 413 GLY A C 1
ATOM 3060 O O . GLY A 1 413 ? -6.522 18.053 27.070 1.00 44.16 413 GLY A O 1
ATOM 3061 N N . GLN A 1 414 ? -5.485 19.599 25.811 1.00 45.78 414 GLN A N 1
ATOM 3062 C CA . GLN A 1 414 ? -5.793 20.733 26.692 1.00 45.78 414 GLN A CA 1
ATOM 3063 C C . GLN A 1 414 ? -7.231 21.239 26.527 1.00 45.78 414 GLN A C 1
ATOM 3065 O O . GLN A 1 414 ? -7.879 21.513 27.527 1.00 45.78 414 GLN A O 1
ATOM 3070 N N . ALA A 1 415 ? -7.789 21.264 25.312 1.00 46.91 415 ALA A N 1
ATOM 3071 C CA . ALA A 1 415 ? -9.185 21.678 25.111 1.00 46.91 415 ALA A CA 1
ATOM 3072 C C . ALA A 1 415 ? -10.213 20.662 25.659 1.00 46.91 415 ALA A C 1
ATOM 3074 O O . ALA A 1 415 ? -11.322 21.039 26.030 1.00 46.91 415 ALA A O 1
ATOM 3075 N N . ALA A 1 416 ? -9.859 19.371 25.730 1.00 44.72 416 ALA A N 1
ATOM 3076 C CA . ALA A 1 416 ? -10.689 18.344 26.373 1.00 44.72 416 ALA A CA 1
ATOM 3077 C C . ALA A 1 416 ? -10.604 18.390 27.912 1.00 44.72 416 ALA A C 1
ATOM 3079 O O . ALA A 1 416 ? -11.521 17.936 28.599 1.00 44.72 416 ALA A O 1
ATOM 3080 N N . ARG A 1 417 ? -9.537 18.991 28.452 1.00 46.00 417 ARG A N 1
ATOM 3081 C CA . ARG A 1 417 ? -9.450 19.468 29.835 1.00 46.00 417 ARG A CA 1
ATOM 3082 C C . ARG A 1 417 ? -9.906 20.928 29.898 1.00 46.00 417 ARG A C 1
ATOM 3084 O O . ARG A 1 417 ? -9.181 21.795 30.369 1.00 46.00 417 ARG A O 1
ATOM 3091 N N . GLY A 1 418 ? -11.125 21.206 29.431 1.00 44.84 418 GLY A N 1
ATOM 3092 C CA . GLY A 1 418 ? -11.815 22.412 29.894 1.00 44.84 418 GLY A CA 1
ATOM 3093 C C . GLY A 1 418 ? -11.842 22.422 31.432 1.00 44.84 418 GLY A C 1
ATOM 3094 O O . GLY A 1 418 ? -11.728 21.342 32.023 1.00 44.84 418 GLY A O 1
ATOM 3095 N N . PRO A 1 419 ? -11.969 23.592 32.083 1.00 49.12 419 PRO A N 1
ATOM 3096 C CA . PRO A 1 419 ? -11.906 23.742 33.537 1.00 49.12 419 PRO A CA 1
ATOM 3097 C C . PRO A 1 419 ? -13.058 22.991 34.224 1.00 49.12 419 PRO A C 1
ATOM 3099 O O . PRO A 1 419 ? -14.075 23.546 34.623 1.00 49.12 419 PRO A O 1
ATOM 3102 N N . ARG A 1 420 ? -12.914 21.674 34.349 1.00 49.09 420 ARG A N 1
ATOM 3103 C CA . ARG A 1 420 ? -13.708 20.806 35.205 1.00 49.09 420 ARG A CA 1
ATOM 3104 C C . ARG A 1 420 ? -12.954 20.706 36.519 1.00 49.09 420 ARG A C 1
ATOM 3106 O O . ARG A 1 420 ? -12.162 19.785 36.678 1.00 49.09 420 ARG A O 1
ATOM 3113 N N . ALA A 1 421 ? -13.185 21.690 37.387 1.00 48.81 421 ALA A N 1
ATOM 3114 C CA . ALA A 1 421 ? -13.239 21.571 38.852 1.00 48.81 421 ALA A CA 1
ATOM 3115 C C . ALA A 1 421 ? -12.851 22.878 39.569 1.00 48.81 421 ALA A C 1
ATOM 3117 O O . ALA A 1 421 ? -11.987 22.855 40.429 1.00 48.81 421 ALA A O 1
ATOM 3118 N N . GLU A 1 422 ? -13.518 23.999 39.281 1.00 47.22 422 GLU A N 1
ATOM 3119 C CA . GLU A 1 422 ? -13.658 25.073 40.292 1.00 47.22 422 GLU A CA 1
ATOM 3120 C C . GLU A 1 422 ? -15.099 25.597 40.438 1.00 47.22 422 GLU A C 1
ATOM 3122 O O . GLU A 1 422 ? -15.372 26.455 41.265 1.00 47.22 422 GLU A O 1
ATOM 3127 N N . LEU A 1 423 ? -16.069 25.019 39.718 1.00 48.66 423 LEU A N 1
ATOM 3128 C CA . LEU A 1 423 ? -17.497 25.353 39.839 1.00 48.66 423 LEU A CA 1
ATOM 3129 C C . LEU A 1 423 ? -18.296 24.288 40.607 1.00 48.66 423 LEU A C 1
ATOM 3131 O O . LEU A 1 423 ? -19.444 24.002 40.282 1.00 48.66 423 LEU A O 1
ATOM 3135 N N . TYR A 1 424 ? -17.702 23.708 41.649 1.00 47.91 424 TYR A N 1
ATOM 3136 C CA . TYR A 1 424 ? -18.500 23.417 42.836 1.00 47.91 424 TYR A CA 1
ATOM 3137 C C . TYR A 1 424 ? -18.194 24.542 43.818 1.00 47.91 424 TYR A C 1
ATOM 3139 O O . TYR A 1 424 ? -17.109 24.530 44.404 1.00 47.91 424 TYR A O 1
ATOM 3147 N N . PRO A 1 425 ? -19.094 25.528 44.000 1.00 51.31 425 PRO A N 1
ATOM 3148 C CA . PRO A 1 425 ? -18.991 26.372 45.169 1.00 51.31 425 PRO A CA 1
ATOM 3149 C C . PRO A 1 425 ? -19.024 25.421 46.359 1.00 51.31 425 PRO A C 1
ATOM 3151 O O . PRO A 1 425 ? -19.960 24.640 46.541 1.00 51.31 425 PRO A O 1
ATOM 3154 N N . ARG A 1 426 ? -17.925 25.429 47.110 1.00 49.94 426 ARG A N 1
ATOM 3155 C CA . ARG A 1 426 ? -17.824 24.854 48.441 1.00 49.94 426 ARG A CA 1
ATOM 3156 C C . ARG A 1 426 ? -19.068 25.345 49.174 1.00 49.94 426 ARG A C 1
ATOM 3158 O O . ARG A 1 426 ? -19.178 26.540 49.435 1.00 49.94 426 ARG A O 1
ATOM 3165 N N . ALA A 1 427 ? -20.035 24.460 49.397 1.00 54.53 427 ALA A N 1
ATOM 3166 C CA . ALA A 1 427 ? -21.207 24.766 50.193 1.00 54.53 427 ALA A CA 1
ATOM 3167 C C . ALA A 1 427 ? -20.707 25.065 51.611 1.00 54.53 427 ALA A C 1
ATOM 3169 O O . ALA A 1 427 ? -20.497 24.170 52.428 1.00 54.53 427 ALA A O 1
ATOM 3170 N N . ALA A 1 428 ? -20.418 26.338 51.861 1.00 56.75 428 ALA A N 1
ATOM 3171 C CA . ALA A 1 428 ? -20.409 26.913 53.183 1.00 56.75 428 ALA A CA 1
ATOM 3172 C C . ALA A 1 428 ? -21.853 26.820 53.676 1.00 56.75 428 ALA A C 1
ATOM 3174 O O . ALA A 1 428 ? -22.740 27.481 53.144 1.00 56.75 428 ALA A O 1
ATOM 3175 N N . GLY A 1 429 ? -22.100 25.912 54.614 1.00 46.41 429 GLY A N 1
ATOM 3176 C CA . GLY A 1 429 ? -23.442 25.691 55.135 1.00 46.41 429 GLY A CA 1
ATOM 3177 C C . GLY A 1 429 ? -23.605 24.326 55.776 1.00 46.41 429 GLY A C 1
ATOM 3178 O O . GLY A 1 429 ? -24.526 23.594 55.434 1.00 46.41 429 GLY A O 1
ATOM 3179 N N . ARG A 1 430 ? -22.715 23.971 56.707 1.00 48.75 430 ARG A N 1
ATOM 3180 C CA . ARG A 1 430 ? -23.108 23.055 57.780 1.00 48.75 430 ARG A CA 1
ATOM 3181 C C . ARG A 1 430 ? -23.975 23.908 58.718 1.00 48.75 430 ARG A C 1
ATOM 3183 O O . ARG A 1 430 ? -23.429 24.867 59.267 1.00 48.75 430 ARG A O 1
ATOM 3190 N N . PRO A 1 431 ? -25.291 23.675 58.850 1.00 53.88 431 PRO A N 1
ATOM 3191 C CA . PRO A 1 431 ? -26.046 24.329 59.909 1.00 53.88 431 PRO A CA 1
ATOM 3192 C C . PRO A 1 431 ? -25.459 23.888 61.262 1.00 53.88 431 PRO A C 1
ATOM 3194 O O . PRO A 1 431 ? -25.027 22.736 61.376 1.00 53.88 431 PRO A O 1
ATOM 3197 N N . PRO A 1 432 ? -25.380 24.781 62.264 1.00 52.97 432 PRO A N 1
ATOM 3198 C CA . PRO A 1 432 ? -24.994 24.384 63.608 1.00 52.97 432 PRO A CA 1
ATOM 3199 C C . PRO A 1 432 ? -25.990 23.338 64.110 1.00 52.97 432 PRO A C 1
ATOM 3201 O O . PRO A 1 432 ? -27.203 23.521 64.001 1.00 52.97 432 PRO A O 1
ATOM 3204 N N . GLU A 1 433 ? -25.459 22.231 64.622 1.00 49.66 433 GLU A N 1
ATOM 3205 C CA . GLU A 1 433 ? -26.208 21.241 65.384 1.00 49.66 433 GLU A CA 1
ATOM 3206 C C . GLU A 1 433 ? -26.866 21.961 66.567 1.00 49.66 433 GLU A C 1
ATOM 3208 O O . GLU A 1 433 ? -26.222 22.299 67.560 1.00 49.66 433 GLU A O 1
ATOM 3213 N N . ALA A 1 434 ? -28.155 22.269 66.418 1.00 49.81 434 ALA A N 1
ATOM 3214 C CA . ALA A 1 434 ? -29.003 22.667 67.523 1.00 49.81 434 ALA A CA 1
ATOM 3215 C C . ALA A 1 434 ? -29.128 21.463 68.462 1.00 49.81 434 ALA A C 1
ATOM 3217 O O . ALA A 1 434 ? -29.445 20.353 68.030 1.00 49.81 434 ALA A O 1
ATOM 3218 N N . GLY A 1 435 ? -28.811 21.703 69.733 1.00 49.75 435 GLY A N 1
ATOM 3219 C CA . GLY A 1 435 ? -28.676 20.694 70.768 1.00 49.75 435 GLY A CA 1
ATOM 3220 C C . GLY A 1 435 ? -29.861 19.739 70.859 1.00 49.75 435 GLY A C 1
ATOM 3221 O O . GLY A 1 435 ? -31.002 20.144 71.073 1.00 49.75 435 GLY A O 1
ATOM 3222 N N . VAL A 1 436 ? -29.546 18.448 70.795 1.00 51.28 436 VAL A N 1
ATOM 3223 C CA . VAL A 1 436 ? -30.367 17.409 71.411 1.00 51.28 436 VAL A CA 1
ATOM 3224 C C . VAL A 1 436 ? -30.053 17.454 72.901 1.00 51.28 436 VAL A C 1
ATOM 3226 O O . VAL A 1 436 ? -29.108 16.837 73.389 1.00 51.28 436 VAL A O 1
ATOM 3229 N N . ALA A 1 437 ? -30.815 18.279 73.609 1.00 47.84 437 ALA A N 1
ATOM 3230 C CA . ALA A 1 437 ? -30.957 18.180 75.046 1.00 47.84 437 ALA A CA 1
ATOM 3231 C C . ALA A 1 437 ? -31.876 16.995 75.375 1.00 47.84 437 ALA A C 1
ATOM 3233 O O . ALA A 1 437 ? -32.930 16.848 74.756 1.00 47.84 437 ALA A O 1
ATOM 3234 N N . THR A 1 438 ? -31.526 16.273 76.449 1.00 45.62 438 THR A N 1
ATOM 3235 C CA . THR A 1 438 ? -32.396 15.404 77.277 1.00 45.62 438 THR A CA 1
ATOM 3236 C C . THR A 1 438 ? -32.888 14.101 76.611 1.00 45.62 438 THR A C 1
ATOM 3238 O O . THR A 1 438 ? -33.320 14.093 75.472 1.00 45.62 438 THR A O 1
ATOM 3241 N N . VAL A 1 439 ? -32.846 12.919 77.235 1.00 45.84 439 VAL A N 1
ATOM 3242 C CA . VAL A 1 439 ? -33.091 12.567 78.642 1.00 45.84 439 VAL A CA 1
ATOM 3243 C C . VAL A 1 439 ? -32.206 11.374 79.039 1.00 45.84 439 VAL A C 1
ATOM 3245 O O . VAL A 1 439 ? -32.273 10.313 78.425 1.00 45.84 439 VAL A O 1
ATOM 3248 N N . VAL A 1 440 ? -31.416 11.541 80.102 1.00 45.12 440 VAL A N 1
ATOM 3249 C CA . VAL A 1 440 ? -30.890 10.432 80.909 1.00 45.12 440 VAL A CA 1
ATOM 3250 C C . VAL A 1 440 ? -32.027 10.001 81.830 1.00 45.12 440 VAL A C 1
ATOM 3252 O O . VAL A 1 440 ? -32.382 10.736 82.749 1.00 45.12 440 VAL A O 1
ATOM 3255 N N . SER A 1 441 ? -32.637 8.847 81.572 1.00 48.53 441 SER A N 1
ATOM 3256 C CA . SER A 1 441 ? -33.524 8.202 82.538 1.00 48.53 441 SER A CA 1
ATOM 3257 C C . SER A 1 441 ? -32.675 7.358 83.485 1.00 48.53 441 SER A C 1
ATOM 3259 O O . SER A 1 441 ? -32.272 6.245 83.146 1.00 48.53 441 SER A O 1
ATOM 3261 N N . HIS A 1 442 ? -32.400 7.913 84.665 1.00 45.22 442 HIS A N 1
ATOM 3262 C CA . HIS A 1 442 ? -32.101 7.130 85.859 1.00 45.22 442 HIS A CA 1
ATOM 3263 C C . HIS A 1 442 ? -33.353 6.327 86.234 1.00 45.22 442 HIS A C 1
ATOM 3265 O O . HIS A 1 442 ? -34.415 6.908 86.462 1.00 45.22 442 HIS A O 1
ATOM 3271 N N . HIS A 1 443 ? -33.223 5.004 86.307 1.00 47.69 443 HIS A N 1
ATOM 3272 C CA . HIS A 1 443 ? -34.160 4.150 87.030 1.00 47.69 443 HIS A CA 1
ATOM 3273 C C . HIS A 1 443 ? -33.369 3.283 88.020 1.00 47.69 443 HIS A C 1
ATOM 3275 O O . HIS A 1 443 ? -32.875 2.210 87.695 1.00 47.69 443 HIS A O 1
ATOM 3281 N N . GLU A 1 444 ? -33.211 3.861 89.205 1.00 51.59 444 GLU A N 1
ATOM 3282 C CA . GLU A 1 444 ? -33.143 3.260 90.545 1.00 51.59 444 GLU A CA 1
ATOM 3283 C C . GLU A 1 444 ? -34.472 3.731 91.198 1.00 51.59 444 GLU A C 1
ATOM 3285 O O . GLU A 1 444 ? -34.909 4.843 90.894 1.00 51.59 444 GLU A O 1
ATOM 3290 N N . GLU A 1 445 ? -35.264 2.997 91.983 1.00 52.09 445 GLU A N 1
ATOM 3291 C CA . GLU A 1 445 ? -35.058 1.851 92.876 1.00 52.09 445 GLU A CA 1
ATOM 3292 C C . GLU A 1 445 ? -36.372 1.036 93.000 1.00 52.09 445 GLU A C 1
ATOM 3294 O O . GLU A 1 445 ? -37.462 1.594 92.829 1.00 52.09 445 GLU A O 1
ATOM 3299 N N . ILE A 1 446 ? -36.263 -0.259 93.334 1.00 50.19 446 ILE A N 1
ATOM 3300 C CA . ILE A 1 446 ? -36.782 -0.971 94.537 1.00 50.19 446 ILE A C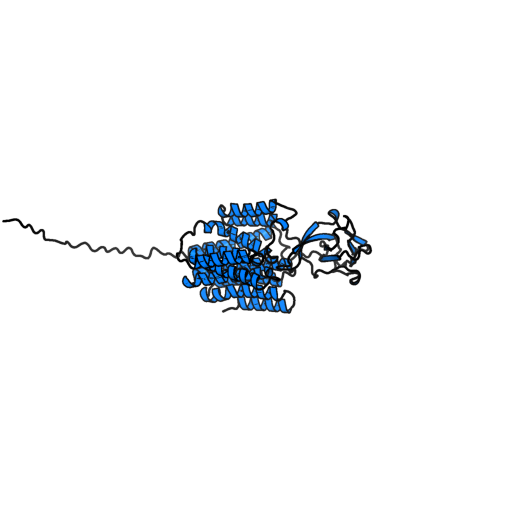A 1
ATOM 3301 C C . ILE A 1 446 ? -36.694 -2.480 94.283 1.00 50.19 446 ILE A C 1
ATOM 3303 O O . ILE A 1 446 ? -37.302 -2.961 93.298 1.00 50.19 446 ILE A O 1
#